Protein AF-A0A9J7ZWH7-F1 (afdb_monomer)

Organism: NCBI:txid630221

Foldseek 3Di:
DDDDDDDDDDDDDDDDDDDDDDDDDDDDDDDDDDDDDDDDDDDDDDDDDDDDDDDDDDDDDDDDDDDDDDDDDDDDDDDDDDDDDDDDDDDDDDDDDDDDDDDDDDDDDDDPVVVVVVVVVVVVVVVVVVVVVVVVVVVVVVVVVVVCVVVVVDPPDCVVVVVVVVVVVVVVVVVVVVVVVVVVVVVVVVVVVVVVVVVVVVVVVVVVVVVVVVVVVVVVVVVVVVVVVVVVVVVVVVVVVVVVVVVVVVVVVVVVVVVVVVVVVVVVVCVVVVDDDPPDDPPDDCPVVVVVVVVVVVVVVVVVVVVVVVVVVVVVVVVVVVVVVVVVVVVVVVVVVVVVVVSVVVSVVVVVVVVVVVVVVVVVVVVVVVVVVVVVVVVVVVVVVVVVVVVVVVVVVVVVVVVVVVVLVVVVVVVVVVLVVVVVVCVVVPDDDDVVVSVVVVVVVVVVSVVVVVVVVVVVVVVVVVVVD

Sequence (469 aa):
MALSISLASSRMSGGYGGFGASGGARLGLGLGGGAGLGGGLGFGAGGGLGLGLGGGAGAGAVLALGGGGGGALVASPAFTMGRAIAAGGLGGSAAFAAGHASGAAVAPILSRAAEKHTLSGLNGRFSTYMAKVRALQQENAALEAKLSQLTGGTDVSQESSVTATVEYEAQLSEYRSTLETLTIDTVKLEIELDNVRGTAHELKAKLDFEQGVKFQLESDIAAMKKDIELASDLRIDLDAKYSSLKNELDFVNQTQEEELSSLQSKLGTTTMDTSVSMIEVDTGKSFDISAALNKIRMEYEKSVQQHREEAEAYYKLKMDEIQTANAKNTEAVSSTKSEITAARKEMQTLNLELQGLVAANMTLEQSLAEAQAQSSVGVAEYQAQIASLTSAIEVAKADLHKQILAYQELLDIKLALDVEISTYRKLLEGDDFNIIQWSDSRRNIQCQVLTGREEELGMEVDMDQLSVS

Solvent-accessible surface area (backbone atoms only — not comparable to full-atom values): 28790 Å² total; per-residue (Å²): 141,79,90,80,90,88,86,87,88,85,90,81,89,87,80,89,85,83,88,80,82,80,88,79,91,75,91,78,89,79,90,81,88,82,90,83,84,82,88,77,93,75,89,76,91,81,89,81,91,80,94,80,92,79,88,84,89,83,82,80,89,82,89,81,83,86,77,90,81,81,92,76,84,82,86,80,92,85,88,88,82,89,91,84,84,91,81,83,83,88,86,84,89,80,82,89,82,82,91,84,90,82,80,93,81,84,88,82,90,73,55,75,67,58,51,50,51,51,50,49,53,50,50,50,52,49,51,54,48,53,51,49,52,50,50,51,51,50,49,48,52,51,48,51,50,49,48,37,63,76,48,72,71,53,78,92,54,67,64,67,58,52,53,52,51,52,52,51,50,49,52,52,52,49,52,50,50,52,49,52,53,50,53,54,50,52,53,51,52,50,54,52,49,51,50,52,50,49,54,51,50,53,52,49,54,50,48,56,49,52,49,53,52,48,53,51,51,53,50,52,51,52,51,52,52,52,52,50,52,55,52,49,52,51,48,52,55,49,51,52,51,49,51,51,54,49,51,50,50,52,48,52,52,51,50,51,52,51,50,50,52,51,50,50,48,50,49,54,42,50,73,54,59,75,60,80,77,81,79,77,80,80,88,82,68,94,66,58,60,68,61,52,53,50,50,52,49,50,53,48,54,50,50,53,49,50,52,50,52,52,50,53,50,50,52,50,53,51,49,53,51,51,50,53,50,48,50,52,50,52,50,53,53,50,52,53,50,49,52,54,54,49,53,53,49,53,52,51,52,53,52,51,50,51,54,49,52,52,52,51,48,53,52,48,55,49,51,50,51,51,51,50,53,53,48,52,50,51,52,51,52,53,50,52,51,50,54,52,50,53,51,51,50,52,52,51,50,54,52,49,53,52,50,51,54,52,52,49,54,50,48,53,52,49,54,53,49,52,52,51,52,52,50,54,50,42,66,72,71,70,59,83,86,57,68,66,64,52,54,50,54,52,49,52,54,52,49,54,57,52,56,54,51,56,59,54,54,53,53,53,54,55,56,56,60,67,72,77,113

Structure (mmCIF, N/CA/C/O backbone):
data_AF-A0A9J7ZWH7-F1
#
_entry.id   AF-A0A9J7ZWH7-F1
#
loop_
_atom_site.group_PDB
_atom_site.id
_atom_site.type_symbol
_atom_site.label_atom_id
_atom_site.label_alt_id
_atom_site.label_comp_id
_atom_site.label_asym_id
_atom_site.label_entity_id
_atom_site.label_seq_id
_atom_site.pdbx_PDB_ins_code
_atom_site.Cartn_x
_atom_site.Cartn_y
_atom_site.Cartn_z
_atom_site.occupancy
_atom_site.B_iso_or_equiv
_atom_site.auth_seq_id
_atom_site.auth_comp_id
_atom_site.auth_asym_id
_atom_site.auth_atom_id
_atom_site.pdbx_PDB_model_num
ATOM 1 N N . MET A 1 1 ? 58.217 -17.418 11.630 1.00 36.59 1 MET A N 1
ATOM 2 C CA . MET A 1 1 ? 59.047 -18.591 11.270 1.00 36.59 1 MET A CA 1
ATOM 3 C C . MET A 1 1 ? 58.535 -19.770 12.085 1.00 36.59 1 MET A C 1
ATOM 5 O O . MET A 1 1 ? 58.506 -19.631 13.293 1.00 36.59 1 MET A O 1
ATOM 9 N N . ALA A 1 2 ? 58.081 -20.906 11.576 1.00 35.88 2 ALA A N 1
ATOM 10 C CA . ALA A 1 2 ? 57.869 -21.416 10.230 1.00 35.88 2 ALA A CA 1
ATOM 11 C C . ALA A 1 2 ? 57.012 -22.702 10.376 1.00 35.88 2 ALA A C 1
ATOM 13 O O . ALA A 1 2 ? 57.295 -23.466 11.289 1.00 35.88 2 ALA A O 1
ATOM 14 N N . LEU A 1 3 ? 56.029 -22.888 9.472 1.00 38.00 3 LEU A N 1
ATOM 15 C CA . LEU A 1 3 ? 55.685 -24.126 8.719 1.00 38.00 3 LEU A CA 1
ATOM 16 C C . LEU A 1 3 ? 55.329 -25.407 9.529 1.00 38.00 3 LEU A C 1
ATOM 18 O O . LEU A 1 3 ? 56.045 -25.793 10.436 1.00 38.00 3 LEU A O 1
ATOM 22 N N . SER A 1 4 ? 54.287 -26.207 9.250 1.00 38.25 4 SER A N 1
ATOM 23 C CA . SER A 1 4 ? 53.749 -26.716 7.965 1.00 38.25 4 SER A CA 1
ATOM 24 C C . SER A 1 4 ? 52.388 -27.412 8.244 1.00 38.25 4 SER A C 1
ATOM 26 O O . SER A 1 4 ? 52.272 -28.100 9.251 1.00 38.25 4 SER A O 1
ATOM 28 N N . ILE A 1 5 ? 51.279 -27.118 7.553 1.00 45.84 5 ILE A N 1
ATOM 29 C CA . ILE A 1 5 ? 50.667 -27.823 6.395 1.00 45.84 5 ILE A CA 1
ATOM 30 C C . ILE A 1 5 ? 50.751 -29.365 6.410 1.00 45.84 5 ILE A C 1
ATOM 32 O O . ILE A 1 5 ? 51.828 -29.933 6.245 1.00 45.84 5 ILE A O 1
ATOM 36 N N . SER A 1 6 ? 49.585 -30.031 6.426 1.00 37.12 6 SER A N 1
ATOM 37 C CA . SER A 1 6 ? 49.388 -31.293 5.699 1.00 37.12 6 SER A CA 1
ATOM 38 C C . SER A 1 6 ? 47.940 -31.464 5.228 1.00 37.12 6 SER A C 1
ATOM 40 O O . SER A 1 6 ? 46.988 -31.286 5.984 1.00 37.12 6 SER A O 1
ATOM 42 N N . LEU A 1 7 ? 47.827 -31.772 3.938 1.00 39.88 7 LEU A N 1
ATOM 43 C CA . LEU A 1 7 ? 46.634 -31.969 3.124 1.00 39.88 7 LEU A CA 1
ATOM 44 C C . LEU A 1 7 ? 46.358 -33.480 3.049 1.00 39.88 7 LEU A C 1
ATOM 46 O O . LEU A 1 7 ? 47.295 -34.246 2.830 1.00 39.88 7 LEU A O 1
ATOM 50 N N . ALA A 1 8 ? 45.103 -33.918 3.134 1.00 37.44 8 ALA A N 1
ATOM 51 C CA . ALA A 1 8 ? 44.732 -35.274 2.730 1.00 37.44 8 ALA A CA 1
ATOM 52 C C . ALA A 1 8 ? 43.387 -35.261 2.000 1.00 37.44 8 ALA A C 1
ATOM 54 O O . ALA A 1 8 ? 42.336 -34.992 2.574 1.00 37.44 8 ALA A O 1
ATOM 55 N N . SER A 1 9 ? 43.460 -35.556 0.706 1.00 34.81 9 SER A N 1
ATOM 56 C CA . SER A 1 9 ? 42.344 -35.900 -0.166 1.00 34.81 9 SER A CA 1
ATOM 57 C C . SER A 1 9 ? 42.478 -37.380 -0.512 1.00 34.81 9 SER A C 1
ATOM 59 O O . SER A 1 9 ? 43.595 -37.801 -0.822 1.00 34.81 9 SER A O 1
ATOM 61 N N . SER A 1 10 ? 41.373 -38.138 -0.526 1.00 37.72 10 SER A N 1
ATOM 62 C CA . SER A 1 10 ? 40.969 -39.013 -1.650 1.00 37.72 10 SER A CA 1
ATOM 63 C C . SER A 1 10 ? 40.111 -40.225 -1.256 1.00 37.72 10 SER A C 1
ATOM 65 O O . SER A 1 10 ? 40.496 -40.999 -0.385 1.00 37.72 10 SER A O 1
ATOM 67 N N . ARG A 1 11 ? 39.105 -40.456 -2.125 1.00 33.72 11 ARG A N 1
ATOM 68 C CA . ARG A 1 11 ? 38.502 -41.738 -2.576 1.00 33.72 11 ARG A CA 1
ATOM 69 C C . ARG A 1 11 ? 37.484 -42.418 -1.655 1.00 33.72 11 ARG A C 1
ATOM 71 O O . ARG A 1 11 ? 37.659 -42.441 -0.453 1.00 33.72 11 ARG A O 1
ATOM 78 N N . MET A 1 12 ? 36.463 -43.129 -2.138 1.00 31.31 12 MET A N 1
ATOM 79 C CA . MET A 1 12 ? 35.705 -43.278 -3.401 1.00 31.31 12 MET A CA 1
ATOM 80 C C . MET A 1 12 ? 34.674 -44.397 -3.099 1.00 31.31 12 MET A C 1
ATOM 82 O O . MET A 1 12 ? 34.982 -45.289 -2.315 1.00 31.31 12 MET A O 1
ATOM 86 N N . SER A 1 13 ? 33.570 -44.432 -3.856 1.00 31.08 13 SER A N 1
ATOM 87 C CA . SER A 1 13 ? 32.860 -45.651 -4.310 1.00 31.08 13 SER A CA 1
ATOM 88 C C . SER A 1 13 ? 31.774 -46.325 -3.443 1.00 31.08 13 SER A C 1
ATOM 90 O O . SER A 1 13 ? 32.036 -46.835 -2.360 1.00 31.08 13 SER A O 1
ATOM 92 N N . GLY A 1 14 ? 30.615 -46.519 -4.098 1.00 31.78 14 GLY A N 1
ATOM 93 C CA . GLY A 1 14 ? 29.630 -47.597 -3.888 1.00 31.78 14 GLY A CA 1
ATOM 94 C C . GLY A 1 14 ? 28.338 -47.128 -3.207 1.00 31.78 14 GLY A C 1
ATOM 95 O O . GLY A 1 14 ? 28.406 -46.499 -2.167 1.00 31.78 14 GLY A O 1
ATOM 96 N N . GLY A 1 15 ? 27.120 -47.380 -3.688 1.00 29.62 15 GLY A N 1
ATOM 97 C CA . GLY A 1 15 ? 26.622 -48.145 -4.827 1.00 29.62 15 GLY A CA 1
ATOM 98 C C . GLY A 1 15 ? 25.078 -48.168 -4.794 1.00 29.62 15 GLY A C 1
ATOM 99 O O . GLY A 1 15 ? 24.485 -47.934 -3.750 1.00 29.62 15 GLY A O 1
ATOM 100 N N . TYR A 1 16 ? 24.480 -48.416 -5.964 1.00 31.97 16 TYR A N 1
ATOM 101 C CA . TYR A 1 16 ? 23.178 -49.048 -6.256 1.00 31.97 16 TYR A CA 1
ATOM 102 C C . TYR A 1 16 ? 21.977 -48.932 -5.289 1.00 31.97 16 TYR A C 1
ATOM 104 O O . TYR A 1 16 ? 22.002 -49.425 -4.168 1.00 31.97 16 TYR A O 1
ATOM 112 N N . GLY A 1 17 ? 20.835 -48.507 -5.846 1.00 33.69 17 GLY A N 1
ATOM 113 C CA . GLY A 1 17 ? 19.498 -48.799 -5.314 1.00 33.69 17 GLY A CA 1
ATOM 114 C C . GLY A 1 17 ? 18.390 -48.152 -6.147 1.00 33.69 17 GLY A C 1
ATOM 115 O O . GLY A 1 17 ? 18.131 -46.965 -6.000 1.00 33.69 17 GLY A O 1
ATOM 116 N N . GLY A 1 18 ? 17.783 -48.919 -7.058 1.00 32.62 18 GLY A N 1
ATOM 117 C CA . GLY A 1 18 ? 16.629 -48.511 -7.866 1.00 32.62 18 GLY A CA 1
ATOM 118 C C . GLY A 1 18 ? 15.270 -48.835 -7.228 1.00 32.62 18 GLY A C 1
ATOM 119 O O . GLY A 1 18 ? 15.214 -49.321 -6.103 1.00 32.62 18 GLY A O 1
ATOM 120 N N . PHE A 1 19 ? 14.217 -48.651 -8.043 1.00 29.77 19 PHE A N 1
ATOM 121 C CA . PHE A 1 19 ? 12.766 -48.804 -7.794 1.00 29.77 19 PHE A CA 1
ATOM 122 C C . PHE A 1 19 ? 12.125 -47.662 -6.982 1.00 29.77 19 PHE A C 1
ATOM 124 O O . PHE A 1 19 ? 12.644 -47.259 -5.957 1.00 29.77 19 PHE A O 1
ATOM 131 N N . GLY A 1 20 ? 10.985 -47.076 -7.352 1.00 28.88 20 GLY A N 1
ATOM 132 C CA . GLY A 1 20 ? 9.971 -47.441 -8.341 1.00 28.88 20 GLY A CA 1
ATOM 133 C C . GLY A 1 20 ? 8.570 -47.257 -7.733 1.00 28.88 20 GLY A C 1
ATOM 134 O O . GLY A 1 20 ? 8.386 -47.529 -6.555 1.00 28.88 20 GLY A O 1
ATOM 135 N N . ALA A 1 21 ? 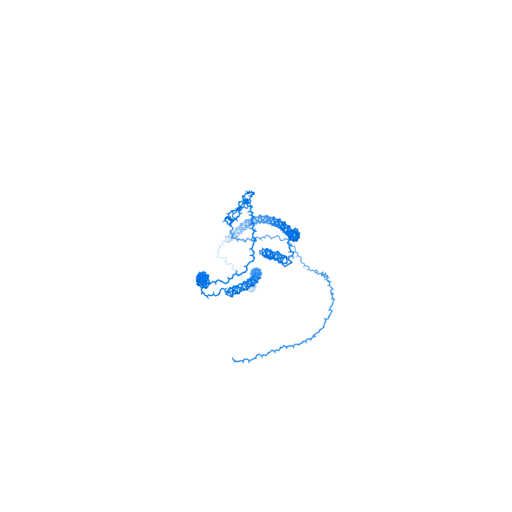7.606 -46.876 -8.579 1.00 32.75 21 ALA A N 1
ATOM 136 C CA . ALA A 1 21 ? 6.149 -46.988 -8.393 1.00 32.75 21 ALA A CA 1
ATOM 137 C C . ALA A 1 21 ? 5.454 -45.971 -7.449 1.00 32.75 21 ALA A C 1
ATOM 139 O O . ALA A 1 21 ? 5.730 -45.869 -6.263 1.00 32.75 21 ALA A O 1
ATOM 140 N N . SER A 1 22 ? 4.570 -45.147 -8.031 1.00 33.91 22 SER A N 1
ATOM 141 C CA . SER A 1 22 ? 3.092 -45.239 -7.926 1.00 33.91 22 SER A CA 1
ATOM 142 C C . SER A 1 22 ? 2.544 -44.546 -6.670 1.00 33.91 22 SER A C 1
ATOM 144 O O . SER A 1 22 ? 2.903 -44.895 -5.558 1.00 33.91 22 SER A O 1
ATOM 146 N N . GLY A 1 23 ? 1.716 -43.508 -6.772 1.00 33.75 23 GLY A N 1
ATOM 147 C CA . GLY A 1 23 ? 0.363 -43.598 -7.318 1.00 33.75 23 GLY A CA 1
ATOM 148 C C . GLY A 1 23 ? -0.593 -44.006 -6.193 1.00 33.75 23 GLY A C 1
ATOM 149 O O . GLY A 1 23 ? -0.634 -45.172 -5.819 1.00 33.75 23 GLY A O 1
ATOM 150 N N . GLY A 1 24 ? -1.346 -43.054 -5.634 1.00 34.50 24 GLY A N 1
ATOM 151 C CA . GLY A 1 24 ? -2.275 -43.356 -4.545 1.00 34.50 24 GLY A CA 1
ATOM 152 C C . GLY A 1 24 ? -3.014 -42.142 -4.001 1.00 34.50 24 GLY A C 1
ATOM 153 O O . GLY A 1 24 ? -2.743 -41.695 -2.893 1.00 34.50 24 GLY A O 1
ATOM 154 N N . ALA A 1 25 ? -3.980 -41.640 -4.771 1.00 38.16 25 ALA A N 1
ATOM 155 C CA . ALA A 1 25 ? -5.055 -40.815 -4.241 1.00 38.16 25 ALA A CA 1
ATOM 156 C C . ALA A 1 25 ? -5.809 -41.591 -3.149 1.00 38.16 25 ALA A C 1
ATOM 158 O O . ALA A 1 25 ? -6.223 -42.732 -3.366 1.00 38.16 25 ALA A O 1
ATOM 159 N N . ARG A 1 26 ? -6.019 -40.968 -1.987 1.00 35.38 26 ARG A N 1
ATOM 160 C CA . ARG A 1 26 ? -6.991 -41.431 -0.994 1.00 35.38 26 ARG A CA 1
ATOM 161 C C . ARG A 1 26 ? -7.845 -40.259 -0.534 1.00 35.38 26 ARG A C 1
ATOM 163 O O . ARG A 1 26 ? -7.434 -39.445 0.282 1.00 35.38 26 ARG A O 1
ATOM 170 N N . LEU A 1 27 ? -9.048 -40.220 -1.102 1.00 38.09 27 LEU A N 1
ATOM 171 C CA . LEU A 1 27 ? -10.233 -39.592 -0.535 1.00 38.09 27 LEU A CA 1
ATOM 172 C C . LEU A 1 27 ? -10.528 -40.248 0.819 1.00 38.09 27 LEU A C 1
ATOM 174 O O . LEU A 1 27 ? -10.838 -41.437 0.878 1.00 38.09 27 LEU A O 1
ATOM 178 N N . GLY A 1 28 ? -10.422 -39.470 1.891 1.00 33.62 28 GLY A N 1
ATOM 179 C CA . GLY A 1 28 ? -10.862 -39.841 3.231 1.00 33.62 28 GLY A CA 1
ATOM 180 C C . GLY A 1 28 ? -12.049 -38.982 3.646 1.00 33.62 28 GLY A C 1
ATOM 181 O O . GLY A 1 28 ? -11.868 -37.898 4.188 1.00 33.62 28 GLY A O 1
ATOM 182 N N . LEU A 1 29 ? -13.258 -39.478 3.378 1.00 36.31 29 LEU A N 1
ATOM 183 C CA . LEU A 1 29 ? -14.503 -39.037 4.007 1.00 36.31 29 LEU A CA 1
ATOM 184 C C . LEU A 1 29 ? -14.475 -39.474 5.479 1.00 36.31 29 LEU A C 1
ATOM 186 O O . LEU A 1 29 ? -14.680 -40.647 5.787 1.00 36.31 29 LEU A O 1
ATOM 190 N N . GLY A 1 30 ? -14.191 -38.534 6.379 1.00 33.22 30 GLY A N 1
ATOM 191 C CA . GLY A 1 30 ? -14.305 -38.710 7.825 1.00 33.22 30 GLY A CA 1
ATOM 192 C C . GLY A 1 30 ? -15.583 -38.060 8.341 1.00 33.22 30 GLY A C 1
ATOM 193 O O . GLY A 1 30 ? -15.599 -36.869 8.633 1.00 33.22 30 GLY A O 1
ATOM 194 N N . LEU A 1 31 ? -16.652 -38.851 8.429 1.00 35.22 31 LEU A N 1
ATOM 195 C CA . LEU A 1 31 ? -17.900 -38.513 9.108 1.00 35.22 31 LEU A CA 1
ATOM 196 C C . LEU A 1 31 ? -17.691 -38.709 10.621 1.00 35.22 31 LEU A C 1
ATOM 198 O O . LEU A 1 31 ? -17.537 -39.840 11.078 1.00 35.22 31 LEU A O 1
ATOM 202 N N . GLY A 1 32 ? -17.678 -37.626 11.395 1.00 33.00 32 GLY A N 1
ATOM 203 C CA . GLY A 1 32 ? -17.615 -37.659 12.858 1.00 33.00 32 GLY A CA 1
ATOM 204 C C . GLY A 1 32 ? -18.455 -36.527 13.433 1.00 33.00 32 GLY A C 1
ATOM 205 O O . GLY A 1 32 ? -18.031 -35.377 13.428 1.00 33.00 32 GLY A O 1
ATOM 206 N N . GLY A 1 33 ? -19.679 -36.852 13.851 1.00 33.72 33 GLY A N 1
ATOM 207 C CA . GLY A 1 33 ? -20.623 -35.914 14.454 1.00 33.72 33 GLY A CA 1
ATOM 208 C C . GLY A 1 33 ? -20.398 -35.727 15.955 1.00 33.72 33 GLY A C 1
ATOM 209 O O . GLY A 1 33 ? -19.969 -36.650 16.643 1.00 33.72 33 GLY A O 1
ATOM 210 N N . GLY A 1 34 ? -20.748 -34.541 16.457 1.00 30.72 34 GLY A N 1
ATOM 211 C CA . GLY A 1 34 ? -20.759 -34.245 17.890 1.00 30.72 34 GLY A CA 1
ATOM 212 C C . GLY A 1 34 ? -21.051 -32.781 18.232 1.00 30.72 34 GLY A C 1
ATOM 213 O O . GLY A 1 34 ? -20.126 -32.033 18.489 1.00 30.72 34 GLY A O 1
ATOM 214 N N . ALA A 1 35 ? -22.343 -32.432 18.222 1.00 32.62 35 ALA A N 1
ATOM 215 C CA . ALA A 1 35 ? -23.077 -31.525 19.125 1.00 32.62 35 ALA A CA 1
ATOM 216 C C . ALA A 1 35 ? -22.528 -30.134 19.550 1.00 32.62 35 ALA A C 1
ATOM 218 O O . ALA A 1 35 ? -21.485 -30.013 20.178 1.00 32.62 35 ALA A O 1
ATOM 219 N N . GLY A 1 36 ? -23.388 -29.115 19.385 1.00 30.70 36 GLY A N 1
ATOM 220 C CA . GLY A 1 36 ? -23.335 -27.805 20.064 1.00 30.70 36 GLY A CA 1
ATOM 221 C C . GLY A 1 36 ? -23.722 -26.664 19.111 1.00 30.70 36 GLY A C 1
ATOM 222 O O . GLY A 1 36 ? -22.890 -26.222 18.339 1.00 30.70 36 GLY A O 1
ATOM 223 N N . LEU A 1 37 ? -25.005 -26.366 18.876 1.00 30.97 37 LEU A N 1
ATOM 224 C CA . LEU A 1 37 ? -25.909 -25.510 19.669 1.00 30.97 37 LEU A CA 1
ATOM 225 C C . LEU A 1 37 ? -25.560 -24.005 19.591 1.00 30.97 37 LEU A C 1
ATOM 227 O O . LEU A 1 37 ? -24.546 -23.574 20.118 1.00 30.97 37 LEU A O 1
ATOM 231 N N . GLY A 1 38 ? -26.474 -23.229 18.984 1.00 31.53 38 GLY A N 1
ATOM 232 C CA . GLY A 1 38 ? -26.489 -21.755 18.931 1.00 31.53 38 GLY A CA 1
ATOM 233 C C . GLY A 1 38 ? -25.780 -21.200 17.689 1.00 31.53 38 GLY A C 1
ATOM 234 O O . GLY A 1 38 ? -24.599 -21.422 17.508 1.00 31.53 38 GLY A O 1
ATOM 235 N N . GLY A 1 39 ? -26.415 -20.534 16.723 1.00 32.31 39 GLY A N 1
ATOM 236 C CA . GLY A 1 39 ? -27.503 -19.571 16.840 1.00 32.31 39 GLY A CA 1
ATOM 237 C C . GLY A 1 39 ? -26.902 -18.172 16.959 1.00 32.31 39 GLY A C 1
ATOM 238 O O . GLY A 1 39 ? -26.409 -17.823 18.022 1.00 32.31 39 GLY A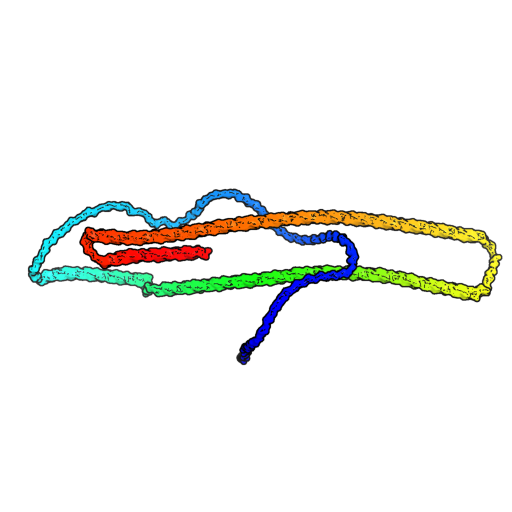 O 1
ATOM 239 N N . GLY A 1 40 ? -26.960 -17.374 15.889 1.00 31.09 40 GLY A N 1
ATOM 240 C CA . GLY A 1 40 ? -26.696 -15.937 15.987 1.00 31.09 40 GLY A CA 1
ATOM 241 C C . GLY A 1 40 ? -25.912 -15.343 14.828 1.00 31.09 40 GLY A C 1
ATOM 242 O O . GLY A 1 40 ? -24.689 -15.306 14.841 1.00 31.09 40 GLY A O 1
ATOM 243 N N . LEU A 1 41 ? -26.653 -14.807 13.861 1.00 38.66 41 LEU A N 1
ATOM 244 C CA . LEU A 1 41 ? -26.204 -13.727 12.990 1.00 38.66 41 LEU A CA 1
ATOM 245 C C . LEU A 1 41 ? -25.717 -12.553 13.853 1.00 38.66 41 LEU A C 1
ATOM 247 O O . LEU A 1 41 ? -26.499 -11.980 14.610 1.00 38.66 41 LEU A O 1
ATOM 251 N N . GLY A 1 42 ? -24.442 -12.196 13.711 1.00 28.62 42 GLY A N 1
ATOM 252 C CA . GLY A 1 42 ? -23.830 -11.031 14.339 1.00 28.62 42 GLY A CA 1
ATOM 253 C C . GLY A 1 42 ? -23.358 -10.043 13.282 1.00 28.62 42 GLY A C 1
ATOM 254 O O . GLY A 1 42 ? -22.282 -10.189 12.717 1.00 28.62 42 GLY A O 1
ATOM 255 N N . PHE A 1 43 ? -24.193 -9.041 13.019 1.00 35.88 43 PHE A N 1
ATOM 256 C CA . PHE A 1 43 ? -23.792 -7.759 12.449 1.00 35.88 43 PHE A CA 1
ATOM 257 C C . PHE A 1 43 ? -22.800 -7.073 13.408 1.00 35.88 43 PHE A C 1
ATOM 259 O O . PHE A 1 43 ? -23.106 -6.931 14.590 1.00 35.88 43 PHE A O 1
ATOM 266 N N . GLY A 1 44 ? -21.677 -6.583 12.888 1.00 28.09 44 GLY A N 1
ATOM 267 C CA . GLY A 1 44 ? -20.769 -5.640 13.551 1.00 28.09 44 GLY A CA 1
ATOM 268 C C . GLY A 1 44 ? -19.844 -5.056 12.478 1.00 28.09 44 GLY A C 1
ATOM 269 O O . GLY A 1 44 ? -19.060 -5.810 11.924 1.00 28.09 44 GLY A O 1
ATOM 270 N N . ALA A 1 45 ? -19.998 -3.844 11.935 1.00 35.34 45 ALA A N 1
ATOM 271 C CA . ALA A 1 45 ? -20.104 -2.524 12.563 1.00 35.34 45 ALA A CA 1
ATOM 272 C C . ALA A 1 45 ? -18.894 -2.184 13.448 1.00 35.34 45 ALA A C 1
ATOM 274 O O . ALA A 1 45 ? -18.810 -2.651 14.578 1.00 35.34 45 ALA A O 1
ATOM 275 N N . GLY A 1 46 ? -18.009 -1.331 12.921 1.00 29.75 46 GLY A N 1
ATOM 276 C CA . GLY A 1 46 ? -16.832 -0.759 13.588 1.00 29.75 46 GLY A CA 1
ATOM 277 C C . GLY A 1 46 ? -15.631 -0.834 12.639 1.00 29.75 46 GLY A C 1
ATOM 278 O O . GLY A 1 46 ? -15.103 -1.911 12.426 1.00 29.75 46 GLY A O 1
ATOM 279 N N . GLY A 1 47 ? -15.201 0.209 11.928 1.00 33.19 47 GLY A N 1
ATOM 280 C CA . GLY A 1 47 ? -15.191 1.623 12.295 1.00 33.19 47 GLY A CA 1
ATOM 281 C C . GLY A 1 47 ? -13.882 1.925 13.022 1.00 33.19 47 GLY A C 1
ATOM 282 O O . GLY A 1 47 ? -13.816 1.783 14.236 1.00 33.19 47 GLY A O 1
ATOM 283 N N . GLY A 1 48 ? -12.846 2.307 12.271 1.00 30.52 48 GLY A N 1
ATOM 284 C CA . GLY A 1 48 ? -11.529 2.660 12.799 1.00 30.52 48 GLY A CA 1
ATOM 285 C C . GLY A 1 48 ? -10.799 3.612 11.857 1.00 30.52 48 GLY A C 1
ATOM 286 O O . GLY A 1 48 ? -10.226 3.189 10.859 1.00 30.52 48 GLY A O 1
ATOM 287 N N . LEU A 1 49 ? -10.884 4.903 12.182 1.00 31.19 49 LEU A N 1
ATOM 288 C CA . LEU A 1 49 ? -10.217 6.038 11.547 1.00 31.19 49 LEU A CA 1
ATOM 289 C C . LEU A 1 49 ? -8.686 5.939 11.631 1.00 31.19 49 LEU A C 1
ATOM 291 O O . LEU A 1 49 ? -8.135 5.722 12.708 1.00 31.19 49 LEU A O 1
ATOM 295 N N . GLY A 1 50 ? -8.015 6.233 10.515 1.00 30.97 50 GLY A N 1
ATOM 296 C CA . GLY A 1 50 ? -6.584 6.529 10.451 1.00 30.97 50 GLY A CA 1
ATOM 297 C C . GLY A 1 50 ? -6.345 7.854 9.728 1.00 30.97 50 GLY A C 1
ATOM 298 O O . GLY A 1 50 ? -6.465 7.934 8.509 1.00 30.97 50 GLY A O 1
ATOM 299 N N . LEU A 1 51 ? -6.031 8.896 10.501 1.00 32.12 51 LEU A N 1
ATOM 300 C CA . LEU A 1 51 ? -5.578 10.213 10.052 1.00 32.12 51 LEU A CA 1
ATOM 301 C C . LEU A 1 51 ? -4.140 10.123 9.518 1.00 32.12 51 LEU A C 1
ATOM 303 O O . LEU A 1 51 ? -3.223 9.803 10.269 1.00 32.12 51 LEU A O 1
ATOM 307 N N . GLY A 1 52 ? -3.944 10.470 8.245 1.00 31.17 52 GLY A N 1
ATOM 308 C CA . GLY A 1 52 ? -2.631 10.625 7.618 1.00 31.17 52 GLY A CA 1
ATOM 309 C C . GLY A 1 52 ? -2.619 11.844 6.702 1.00 31.17 52 GLY A C 1
ATOM 310 O O . GLY A 1 52 ? -3.199 11.828 5.621 1.00 31.17 52 GLY A O 1
ATOM 311 N N . LEU A 1 53 ? -1.986 12.914 7.175 1.00 32.94 53 LEU A N 1
ATOM 312 C CA . LEU A 1 53 ? -1.833 14.204 6.509 1.00 32.94 53 LEU A CA 1
ATOM 313 C C . LEU A 1 53 ? -0.575 14.156 5.625 1.00 32.94 53 LEU A C 1
ATOM 315 O O . LEU A 1 53 ? 0.527 13.983 6.138 1.00 32.94 53 LEU A O 1
ATOM 319 N N . GLY A 1 54 ? -0.728 14.312 4.310 1.00 31.55 54 GLY A N 1
ATOM 320 C CA . GLY A 1 54 ? 0.385 14.379 3.358 1.00 31.55 54 GLY A CA 1
ATOM 321 C C . GLY A 1 54 ? -0.057 15.053 2.065 1.00 31.55 54 GLY A C 1
ATOM 322 O O . GLY A 1 54 ? -0.705 14.435 1.229 1.00 31.55 54 GLY A O 1
ATOM 323 N N . GLY A 1 55 ? 0.230 16.351 1.947 1.00 34.12 55 GLY A N 1
ATOM 324 C CA . GLY A 1 55 ? -0.191 17.195 0.833 1.00 34.12 55 GLY A CA 1
ATOM 325 C C . GLY A 1 55 ? 0.605 16.945 -0.447 1.00 34.12 55 GLY A C 1
ATOM 326 O O . GLY A 1 55 ? 1.833 16.909 -0.432 1.00 34.12 55 GLY A O 1
ATOM 327 N N . GLY A 1 56 ? -0.119 16.838 -1.559 1.00 29.19 56 GLY A N 1
ATOM 328 C CA . GLY A 1 56 ? 0.405 17.008 -2.908 1.00 29.19 56 GLY A CA 1
ATOM 329 C C . GLY A 1 56 ? 0.174 18.438 -3.399 1.00 29.19 56 GLY A C 1
ATOM 330 O O . GLY A 1 56 ? -0.883 19.022 -3.167 1.00 29.19 56 GLY A O 1
ATOM 331 N N . ALA A 1 57 ? 1.159 18.987 -4.107 1.00 33.44 57 ALA A N 1
ATOM 332 C CA . ALA A 1 57 ? 0.999 20.145 -4.975 1.00 33.44 57 ALA A CA 1
ATOM 333 C C . ALA A 1 57 ? 1.425 19.722 -6.386 1.00 33.44 57 ALA A C 1
ATOM 335 O O . ALA A 1 57 ? 2.600 19.479 -6.643 1.00 33.44 57 ALA A O 1
ATOM 336 N N . GLY A 1 58 ? 0.451 19.599 -7.283 1.00 29.42 58 GLY A N 1
ATOM 337 C CA . GLY A 1 58 ? 0.653 19.274 -8.691 1.00 29.42 58 GLY A CA 1
ATOM 338 C C . GLY A 1 58 ? -0.537 19.789 -9.482 1.00 29.42 58 GLY A C 1
ATOM 339 O O . GLY A 1 58 ? -1.525 19.086 -9.665 1.00 29.42 58 GLY A O 1
ATOM 340 N N . ALA A 1 59 ? -0.474 21.062 -9.865 1.00 31.05 59 ALA A N 1
ATOM 341 C CA . ALA A 1 59 ? -1.490 21.716 -10.669 1.00 31.05 59 ALA A CA 1
ATOM 342 C C . ALA A 1 59 ? -1.266 21.421 -12.159 1.00 31.05 59 ALA A C 1
ATOM 344 O O . ALA A 1 59 ? -0.195 21.688 -12.693 1.00 31.05 59 ALA A O 1
ATOM 345 N N . GLY A 1 60 ? -2.321 20.925 -12.805 1.00 31.28 60 GLY A N 1
ATOM 346 C CA . GLY A 1 60 ? -2.943 21.614 -13.936 1.00 31.28 60 GLY A CA 1
ATOM 347 C C . GLY A 1 60 ? -2.167 21.681 -15.248 1.00 31.28 60 GLY A C 1
ATOM 348 O O . GLY A 1 60 ? -1.375 22.587 -15.481 1.00 31.28 60 GLY A O 1
ATOM 349 N N . ALA A 1 61 ? -2.543 20.779 -16.150 1.00 28.59 61 ALA A N 1
ATOM 350 C CA . ALA A 1 61 ? -2.322 20.850 -17.585 1.00 28.59 61 ALA A CA 1
ATOM 351 C C . ALA A 1 61 ? -2.860 22.145 -18.227 1.00 28.59 61 ALA A C 1
ATOM 353 O O . ALA A 1 61 ? -3.945 22.607 -17.875 1.00 28.59 61 ALA A O 1
ATOM 354 N N . VAL A 1 62 ? -2.184 22.619 -19.280 1.00 26.53 62 VAL A N 1
ATOM 355 C CA . VAL A 1 62 ? -2.845 23.238 -20.440 1.00 26.53 62 VAL A CA 1
ATOM 356 C C . VAL A 1 62 ? -2.221 22.675 -21.714 1.00 26.53 62 VAL A C 1
ATOM 358 O O . VAL A 1 62 ? -1.052 22.894 -22.019 1.00 26.53 62 VAL A O 1
ATOM 361 N N . LEU A 1 63 ? -3.056 21.934 -22.436 1.00 30.27 63 LEU A N 1
ATOM 362 C CA . LEU A 1 63 ? -2.890 21.515 -23.819 1.00 30.27 63 LEU A CA 1
ATOM 363 C C . LEU A 1 63 ? -3.069 22.736 -24.729 1.00 30.27 63 LEU A C 1
ATOM 365 O O . LEU A 1 63 ? -4.098 23.408 -24.653 1.00 30.27 63 LEU A O 1
ATOM 369 N N . ALA A 1 64 ? -2.107 22.987 -25.615 1.00 27.02 64 ALA A N 1
ATOM 370 C CA . ALA A 1 64 ? -2.283 23.888 -26.747 1.00 27.02 64 ALA A CA 1
ATOM 371 C C . ALA A 1 64 ? -2.020 23.140 -28.059 1.00 27.02 64 ALA A C 1
ATOM 373 O O . ALA A 1 64 ? -1.075 22.371 -28.204 1.00 27.02 64 ALA A O 1
ATOM 374 N N . LEU A 1 65 ? -2.965 23.369 -28.958 1.00 31.42 65 LEU A N 1
ATOM 375 C CA . LEU A 1 65 ? -3.302 22.696 -30.199 1.00 31.42 65 LEU A CA 1
ATOM 376 C C . LEU A 1 65 ? -2.517 23.267 -31.393 1.00 31.42 65 LEU A C 1
ATOM 378 O O . LEU A 1 65 ? -2.338 24.480 -31.482 1.00 31.42 65 LEU A O 1
ATOM 382 N N . GLY A 1 66 ? -2.219 22.408 -32.371 1.00 27.83 66 GLY A N 1
ATOM 383 C CA . GLY A 1 66 ? -1.839 22.784 -33.742 1.00 27.83 66 GLY A CA 1
ATOM 384 C C . GLY A 1 66 ? -0.331 22.728 -33.973 1.00 27.83 66 GLY A C 1
ATOM 385 O O . GLY A 1 66 ? 0.451 23.068 -33.103 1.00 27.83 66 GLY A O 1
ATOM 386 N N . GLY A 1 67 ? 0.191 22.294 -35.109 1.00 29.97 67 GLY A N 1
ATOM 387 C CA . GLY A 1 67 ? -0.343 22.018 -36.436 1.00 29.97 67 GLY A CA 1
ATOM 388 C C . GLY A 1 67 ? 0.899 21.916 -37.332 1.00 29.97 67 GLY A C 1
ATOM 389 O O . GLY A 1 67 ? 1.899 22.576 -37.062 1.00 29.97 67 GLY A O 1
ATOM 390 N N . GLY A 1 68 ? 0.885 21.012 -38.309 1.00 28.64 68 GLY A N 1
ATOM 391 C CA . GLY A 1 68 ? 2.093 20.571 -39.004 1.00 28.64 68 GLY A CA 1
ATOM 392 C C . GLY A 1 68 ? 2.814 21.612 -39.864 1.00 28.64 68 GLY A C 1
ATOM 393 O O . GLY A 1 68 ? 2.331 22.713 -40.111 1.00 28.64 68 GLY A O 1
ATOM 394 N N . GLY A 1 69 ? 3.950 21.173 -40.405 1.00 28.34 69 GLY A N 1
ATOM 395 C CA . GLY A 1 69 ? 4.570 21.782 -41.574 1.00 28.34 69 GLY A CA 1
ATOM 396 C C . GLY A 1 69 ? 6.077 21.955 -41.459 1.00 28.34 69 GLY A C 1
ATOM 397 O O . GLY A 1 69 ? 6.555 22.728 -40.642 1.00 28.34 69 GLY A O 1
ATOM 398 N N . GLY A 1 70 ? 6.791 21.314 -42.385 1.00 29.25 70 GLY A N 1
ATOM 399 C CA . GLY A 1 70 ? 7.977 21.909 -42.993 1.00 29.25 70 GLY A CA 1
ATOM 400 C C . GLY A 1 70 ? 9.296 21.648 -42.281 1.00 29.25 70 GLY A C 1
ATOM 401 O O . GLY A 1 70 ? 9.635 22.289 -41.294 1.00 29.25 70 GLY A O 1
ATOM 402 N N . GLY A 1 71 ? 10.094 20.767 -42.883 1.00 39.12 71 GLY A N 1
ATOM 403 C CA . GLY A 1 71 ? 11.531 20.766 -42.671 1.00 39.12 71 GLY A CA 1
ATOM 404 C C . GLY A 1 71 ? 12.143 22.108 -43.077 1.00 39.12 71 GLY A C 1
ATOM 405 O O . GLY A 1 71 ? 11.815 22.666 -44.122 1.00 39.12 71 GLY A O 1
ATOM 406 N N . ALA A 1 72 ? 13.051 22.599 -42.245 1.00 29.16 72 ALA A N 1
ATOM 407 C CA . ALA A 1 72 ? 14.039 23.608 -42.592 1.00 29.16 72 ALA A CA 1
ATOM 408 C C . ALA A 1 72 ? 15.160 23.514 -41.552 1.00 29.16 72 ALA A C 1
ATOM 410 O O . ALA A 1 72 ? 15.089 24.114 -40.481 1.00 29.16 72 ALA A O 1
ATOM 411 N N . LEU A 1 73 ? 16.175 22.700 -41.849 1.00 33.28 73 LEU A N 1
ATOM 412 C CA . LEU A 1 73 ? 17.412 22.708 -41.083 1.00 33.28 73 LEU A CA 1
ATOM 413 C C . LEU A 1 73 ? 18.201 23.961 -41.450 1.00 33.28 73 LEU A C 1
ATOM 415 O O . LEU A 1 73 ? 18.436 24.274 -42.617 1.00 33.28 73 LEU A O 1
ATOM 419 N N . VAL A 1 74 ? 18.550 24.681 -40.394 1.00 34.84 74 VAL A N 1
ATOM 420 C CA . VAL A 1 74 ? 19.328 25.908 -40.377 1.00 34.84 74 VAL A CA 1
ATOM 421 C C . VAL A 1 74 ? 20.703 25.659 -40.990 1.00 34.84 74 VAL A C 1
ATOM 423 O O . VAL A 1 74 ? 21.413 24.721 -40.636 1.00 34.84 74 VAL A O 1
ATOM 426 N N . ALA A 1 75 ? 21.056 26.541 -41.918 1.00 33.03 75 ALA A N 1
ATOM 427 C CA . ALA A 1 75 ? 22.347 26.616 -42.567 1.00 33.03 75 ALA A CA 1
ATOM 428 C C . ALA A 1 75 ? 23.465 27.006 -41.586 1.00 33.03 75 ALA A C 1
ATOM 430 O O . ALA A 1 75 ? 23.306 27.893 -40.745 1.00 33.03 75 ALA A O 1
ATOM 431 N N . SER A 1 76 ? 24.644 26.422 -41.780 1.00 32.91 76 SER A N 1
ATOM 432 C CA . SER A 1 76 ? 25.918 27.074 -41.481 1.00 32.91 76 SER A CA 1
ATOM 433 C C . SER A 1 76 ? 26.993 26.631 -42.480 1.00 32.91 76 SER A C 1
ATOM 435 O O . SER A 1 76 ? 26.868 25.565 -43.085 1.00 32.91 76 SER A O 1
ATOM 437 N N . PRO A 1 77 ? 27.984 27.496 -42.752 1.00 48.09 77 PRO A N 1
ATOM 438 C CA . PRO A 1 77 ? 28.547 27.669 -44.083 1.00 48.09 77 PRO A CA 1
ATOM 439 C C . PRO A 1 77 ? 29.984 27.154 -44.142 1.00 48.09 77 PRO A C 1
ATOM 441 O O . PRO A 1 77 ? 30.888 27.803 -43.626 1.00 48.09 77 PRO A O 1
ATOM 444 N N . ALA A 1 78 ? 30.220 26.010 -44.782 1.00 40.44 78 ALA A N 1
ATOM 445 C CA . ALA A 1 78 ? 31.583 25.535 -45.016 1.00 40.44 78 ALA A CA 1
ATOM 446 C C . ALA A 1 78 ? 31.642 24.443 -46.094 1.00 40.44 78 ALA A C 1
ATOM 448 O O . ALA A 1 78 ? 31.899 23.300 -45.759 1.00 40.44 78 ALA A O 1
ATOM 449 N N . PHE A 1 79 ? 31.396 24.777 -47.368 1.00 36.19 79 PHE A N 1
ATOM 450 C CA . PHE A 1 79 ? 32.114 24.198 -48.523 1.00 36.19 79 PHE A CA 1
ATOM 451 C C . PHE A 1 79 ? 31.587 24.796 -49.837 1.00 36.19 79 PHE A C 1
ATOM 453 O O . PHE A 1 79 ? 30.798 24.208 -50.570 1.00 36.19 79 PHE A O 1
ATOM 460 N N . THR A 1 80 ? 32.021 26.011 -50.153 1.00 35.81 80 THR A N 1
ATOM 461 C CA . THR A 1 80 ? 31.868 26.587 -51.494 1.00 35.81 80 THR A CA 1
ATOM 462 C C . THR A 1 80 ? 33.182 27.227 -51.890 1.00 35.81 80 THR A C 1
ATOM 464 O O . THR A 1 80 ? 33.367 28.429 -51.719 1.00 35.81 80 THR A O 1
ATOM 467 N N . MET A 1 81 ? 34.106 26.430 -52.424 1.00 35.25 81 MET A N 1
ATOM 468 C CA . MET A 1 81 ? 35.125 26.952 -53.327 1.00 35.25 81 MET A CA 1
ATOM 469 C C . MET A 1 81 ? 35.652 25.842 -54.235 1.00 35.25 81 MET A C 1
ATOM 471 O O . MET A 1 81 ? 36.213 24.857 -53.774 1.00 35.25 81 MET A O 1
ATOM 475 N N . GLY A 1 82 ? 35.502 26.055 -55.541 1.00 33.97 82 GLY A N 1
ATOM 476 C CA . GLY A 1 82 ? 36.284 25.360 -56.555 1.00 33.97 82 GLY A CA 1
ATOM 477 C C . GLY A 1 82 ? 35.551 24.238 -57.276 1.00 33.97 82 GLY A C 1
ATOM 478 O O . GLY A 1 82 ? 35.722 23.075 -56.937 1.00 33.97 82 GLY A O 1
ATOM 479 N N . ARG A 1 83 ? 34.828 24.586 -58.349 1.00 32.66 83 ARG A N 1
ATOM 480 C CA . ARG A 1 83 ? 35.125 24.124 -59.725 1.00 32.66 83 ARG A CA 1
ATOM 481 C C . ARG A 1 83 ? 33.973 24.438 -60.683 1.00 32.66 83 ARG A C 1
ATOM 483 O O . ARG A 1 83 ? 33.011 23.696 -60.800 1.00 32.66 83 ARG A O 1
ATOM 490 N N . ALA A 1 84 ? 34.153 25.522 -61.422 1.00 30.77 84 ALA A N 1
ATOM 491 C CA . ALA A 1 84 ? 33.670 25.781 -62.779 1.00 30.77 84 ALA A CA 1
ATOM 492 C C . ALA A 1 84 ? 34.551 26.968 -63.243 1.00 30.77 84 ALA A C 1
ATOM 494 O O . ALA A 1 84 ? 34.884 27.813 -62.421 1.00 30.77 84 ALA A O 1
ATOM 495 N N . ILE A 1 85 ? 35.078 27.126 -64.451 1.00 32.31 85 ILE A N 1
ATOM 496 C CA . ILE A 1 85 ? 34.613 26.856 -65.807 1.00 32.31 85 ILE A CA 1
ATOM 497 C C . ILE A 1 85 ? 35.894 26.849 -66.664 1.00 32.31 85 ILE A C 1
ATOM 499 O O . ILE A 1 85 ? 36.713 27.755 -66.527 1.00 32.31 85 ILE A O 1
ATOM 503 N N . ALA A 1 86 ? 36.070 25.888 -67.569 1.00 31.89 86 ALA A N 1
ATOM 504 C CA . ALA A 1 86 ? 36.998 26.045 -68.693 1.00 31.89 86 ALA A CA 1
ATOM 505 C C . ALA A 1 86 ? 36.402 25.351 -69.920 1.00 31.89 86 ALA A C 1
ATOM 507 O O . ALA A 1 86 ? 36.726 24.214 -70.250 1.00 31.89 86 ALA A O 1
ATOM 508 N N . ALA A 1 87 ? 35.453 26.050 -70.541 1.00 34.59 87 ALA A N 1
ATOM 509 C CA . ALA A 1 87 ? 34.915 25.756 -71.858 1.00 34.59 87 ALA A CA 1
ATOM 510 C C . ALA A 1 87 ? 35.428 26.821 -72.841 1.00 34.59 87 ALA A C 1
ATOM 512 O O . ALA A 1 87 ? 35.411 28.009 -72.521 1.00 34.59 87 ALA A O 1
ATOM 513 N N . GLY A 1 88 ? 35.843 26.375 -74.030 1.00 33.44 88 GLY A N 1
ATOM 514 C CA . GLY A 1 88 ? 36.330 27.193 -75.151 1.00 33.44 88 GLY A CA 1
ATOM 515 C C . GLY A 1 88 ? 37.854 27.097 -75.284 1.00 33.44 88 GLY A C 1
ATOM 516 O O . GLY A 1 88 ? 38.566 27.552 -74.405 1.00 33.44 88 GLY A O 1
ATOM 517 N N . GLY A 1 89 ? 38.456 26.465 -76.292 1.00 31.48 89 GLY A N 1
ATOM 518 C CA . GLY A 1 89 ? 38.032 26.282 -77.680 1.00 31.48 89 GLY A CA 1
ATOM 519 C C . GLY A 1 89 ? 38.795 27.267 -78.576 1.00 31.48 89 GLY A C 1
ATOM 520 O O . GLY A 1 89 ? 38.887 28.435 -78.219 1.00 31.48 89 GLY A O 1
ATOM 521 N N . LEU A 1 90 ? 39.250 26.782 -79.747 1.00 33.72 90 LEU A N 1
ATOM 522 C CA . LEU A 1 90 ? 40.048 27.440 -80.811 1.00 33.72 90 LEU A CA 1
ATOM 523 C C . LEU A 1 90 ? 41.569 27.284 -80.583 1.00 33.72 90 LEU A C 1
ATOM 525 O O . LEU A 1 90 ? 42.101 27.755 -79.593 1.00 33.72 90 LEU A O 1
ATOM 529 N N . GLY A 1 91 ? 42.355 26.588 -81.405 1.00 30.89 91 GLY A N 1
ATOM 530 C CA . GLY A 1 91 ? 42.279 26.369 -82.851 1.00 30.89 91 GLY A CA 1
ATOM 531 C C . GLY A 1 91 ? 43.549 26.970 -83.467 1.00 30.89 91 GLY A C 1
ATOM 532 O O . GLY A 1 91 ? 43.770 28.167 -83.327 1.00 30.89 91 GLY A O 1
ATOM 533 N N . GLY A 1 92 ? 44.406 26.164 -84.103 1.00 34.25 92 GLY A N 1
ATOM 534 C CA . GLY A 1 92 ? 45.642 26.693 -84.696 1.00 34.25 92 GLY A CA 1
ATOM 535 C C . GLY A 1 92 ? 46.660 25.654 -85.159 1.00 34.25 92 GLY A C 1
ATOM 536 O O . GLY A 1 92 ? 47.779 25.610 -84.666 1.00 34.25 92 GLY A O 1
ATOM 537 N N . SER A 1 93 ? 46.264 24.820 -86.112 1.00 32.09 93 SER A N 1
ATOM 538 C CA . SER A 1 93 ? 47.134 24.032 -86.991 1.00 32.09 93 SER A CA 1
ATOM 539 C C . SER A 1 93 ? 47.994 24.911 -87.915 1.00 32.09 93 SER A C 1
ATOM 541 O O . SER A 1 93 ? 47.443 25.849 -88.485 1.00 32.09 93 SER A O 1
ATOM 543 N N . ALA A 1 94 ? 49.265 24.550 -88.150 1.00 33.12 94 ALA A N 1
ATOM 544 C CA . ALA A 1 94 ? 50.015 24.698 -89.422 1.00 33.12 94 ALA A CA 1
ATOM 545 C C . ALA A 1 94 ? 51.495 24.307 -89.189 1.00 33.12 94 ALA A C 1
ATOM 547 O O . ALA A 1 94 ? 52.147 24.870 -88.321 1.00 33.12 94 ALA A O 1
ATOM 548 N N . ALA A 1 95 ? 51.989 23.219 -89.790 1.00 34.19 95 ALA A N 1
ATOM 549 C CA . ALA A 1 95 ? 52.615 23.136 -91.127 1.00 34.19 95 ALA A CA 1
ATOM 550 C C . ALA A 1 95 ? 54.159 23.130 -91.003 1.00 34.19 95 ALA A C 1
ATOM 552 O O . ALA A 1 95 ? 54.752 24.030 -90.426 1.00 34.19 95 ALA A O 1
ATOM 553 N N . PHE A 1 96 ? 54.821 22.011 -91.310 1.00 28.41 96 PHE A N 1
ATOM 554 C CA . PHE A 1 96 ? 55.366 21.665 -92.634 1.00 28.41 96 PHE A CA 1
ATOM 555 C C . PHE A 1 96 ? 56.524 22.580 -93.065 1.00 28.41 96 PHE A C 1
ATOM 557 O O . PHE A 1 96 ? 56.274 23.699 -93.492 1.00 28.41 96 PHE A O 1
ATOM 564 N N . ALA A 1 97 ? 57.768 22.077 -93.030 1.00 36.66 97 ALA A N 1
ATOM 565 C CA . ALA A 1 97 ? 58.812 22.410 -94.011 1.00 36.66 97 ALA A CA 1
ATOM 566 C C . ALA A 1 97 ? 60.100 21.577 -93.821 1.00 36.66 97 ALA A C 1
ATOM 568 O O . ALA A 1 97 ? 60.780 21.706 -92.810 1.00 36.66 97 ALA A O 1
ATOM 569 N N . ALA A 1 98 ? 60.398 20.766 -94.847 1.00 36.94 98 ALA A N 1
ATOM 570 C CA . ALA A 1 98 ? 61.698 20.480 -95.482 1.00 36.94 98 ALA A CA 1
ATOM 571 C C . ALA A 1 98 ? 62.954 20.314 -94.584 1.00 36.94 98 ALA A C 1
ATOM 573 O O . ALA A 1 98 ? 63.388 21.239 -93.917 1.00 36.94 98 ALA A O 1
ATOM 574 N N . GLY A 1 99 ? 63.692 19.201 -94.591 1.00 33.34 99 GLY A N 1
ATOM 575 C CA . GLY A 1 99 ? 64.043 18.368 -95.741 1.00 33.34 99 GLY A CA 1
ATOM 576 C C . GLY A 1 99 ? 65.101 19.050 -96.614 1.00 33.34 99 GLY A C 1
ATOM 577 O O . GLY A 1 99 ? 64.737 19.594 -97.644 1.00 33.34 99 GLY A O 1
ATOM 578 N N . HIS A 1 100 ? 66.381 19.023 -96.219 1.00 38.28 100 HIS A N 1
ATOM 579 C CA . HIS A 1 100 ? 67.514 19.259 -97.126 1.00 38.28 100 HIS A CA 1
ATOM 580 C C . HIS A 1 100 ? 68.671 18.310 -96.799 1.00 38.28 100 HIS A C 1
ATOM 582 O O . HIS A 1 100 ? 69.255 18.339 -95.717 1.00 38.28 100 HIS A O 1
ATOM 588 N N . ALA A 1 101 ? 68.955 17.455 -97.776 1.00 36.38 101 ALA A N 1
ATOM 589 C CA . ALA A 1 101 ? 70.059 16.519 -97.830 1.00 36.38 101 ALA A CA 1
ATOM 590 C C . ALA A 1 101 ? 71.315 17.183 -98.411 1.00 36.38 101 ALA A C 1
ATOM 592 O O . ALA A 1 101 ? 71.222 17.913 -99.392 1.00 36.38 101 ALA A O 1
ATOM 593 N N . SER A 1 102 ? 72.477 16.848 -97.854 1.00 36.50 102 SER A N 1
ATOM 594 C CA . SER A 1 102 ? 73.797 16.822 -98.513 1.00 36.50 102 SER A CA 1
ATOM 595 C C . SER A 1 102 ? 74.795 16.429 -97.421 1.00 36.50 102 SER A C 1
ATOM 597 O O . SER A 1 102 ? 74.892 17.117 -96.413 1.00 36.50 102 SER A O 1
ATOM 599 N N . GLY A 1 103 ? 75.461 15.283 -97.457 1.00 34.50 103 GLY A N 1
ATOM 600 C CA . GLY A 1 103 ? 76.344 14.848 -98.529 1.00 34.50 103 GLY A CA 1
ATOM 601 C C . GLY A 1 103 ? 77.742 14.768 -97.917 1.00 34.50 103 GLY A C 1
ATOM 602 O O . GLY A 1 103 ? 78.354 15.790 -97.626 1.00 34.50 103 GLY A O 1
ATOM 603 N N . ALA A 1 104 ? 78.191 13.547 -97.637 1.00 40.12 104 ALA A N 1
ATOM 604 C CA . ALA A 1 104 ? 79.500 13.258 -97.075 1.00 40.12 104 ALA A CA 1
ATOM 605 C C . ALA A 1 104 ? 80.624 13.731 -98.011 1.00 40.12 104 ALA A C 1
ATOM 607 O O . ALA A 1 104 ? 80.620 13.408 -99.197 1.00 40.12 104 ALA A O 1
ATOM 608 N N . ALA A 1 105 ? 81.619 14.425 -97.458 1.00 37.47 105 ALA A N 1
ATOM 609 C CA . ALA A 1 105 ? 82.932 14.585 -98.070 1.00 37.47 105 ALA A CA 1
ATOM 610 C C . ALA A 1 105 ? 83.993 14.681 -96.964 1.00 37.47 105 ALA A C 1
ATOM 612 O O . ALA A 1 105 ? 83.887 15.482 -96.038 1.00 37.47 105 ALA A O 1
ATOM 613 N N . VAL A 1 106 ? 84.990 13.805 -97.049 1.00 46.25 106 VAL A N 1
ATOM 614 C CA . VAL A 1 106 ? 86.120 13.678 -96.123 1.00 46.25 106 VAL A CA 1
ATOM 615 C C . VAL A 1 106 ? 87.321 14.495 -96.627 1.00 46.25 106 VAL A C 1
ATOM 617 O O . VAL A 1 106 ? 87.578 14.514 -97.828 1.00 46.25 106 VAL A O 1
ATOM 620 N N . ALA A 1 107 ? 88.085 15.025 -95.654 1.00 42.94 107 ALA A N 1
ATOM 621 C CA . ALA A 1 107 ? 89.475 15.537 -95.673 1.00 42.94 107 ALA A CA 1
ATOM 622 C C . ALA A 1 107 ? 89.711 16.989 -96.167 1.00 42.94 107 ALA A C 1
ATOM 624 O O . ALA A 1 107 ? 88.964 17.443 -97.027 1.00 42.94 107 ALA A O 1
ATOM 625 N N . PRO A 1 108 ? 90.752 17.731 -95.691 1.00 52.72 108 PRO A N 1
ATOM 626 C CA . PRO A 1 108 ? 91.953 17.290 -94.959 1.00 52.72 108 PRO A CA 1
ATOM 627 C C . PRO A 1 108 ? 92.358 18.151 -93.723 1.00 52.72 108 PRO A C 1
ATOM 629 O O . PRO A 1 108 ? 91.708 19.114 -93.333 1.00 52.72 108 PRO A O 1
ATOM 632 N N . ILE A 1 109 ? 93.464 17.739 -93.099 1.00 58.28 109 ILE A N 1
ATOM 633 C CA . ILE A 1 109 ? 94.183 18.264 -91.922 1.00 58.28 109 ILE A CA 1
ATOM 634 C C . ILE A 1 109 ? 94.167 19.807 -91.796 1.00 58.28 109 ILE A C 1
ATOM 636 O O . ILE A 1 109 ? 94.745 20.519 -92.616 1.00 58.28 109 ILE A O 1
ATOM 640 N N . LEU A 1 110 ? 93.552 20.313 -90.717 1.00 56.91 110 LEU A N 1
ATOM 641 C CA . LEU A 1 110 ? 93.555 21.728 -90.325 1.00 56.91 110 LEU A CA 1
ATOM 642 C C . LEU A 1 110 ? 94.831 22.085 -89.548 1.00 56.91 110 LEU A C 1
ATOM 644 O O . LEU A 1 110 ? 95.271 21.357 -88.663 1.00 56.91 110 LEU A O 1
ATOM 648 N N . SER A 1 111 ? 95.420 23.234 -89.876 1.00 64.06 111 SER A N 1
ATOM 649 C CA . SER A 1 111 ? 96.636 23.743 -89.243 1.00 64.06 111 SER A CA 1
ATOM 650 C C . SER A 1 111 ? 96.449 24.006 -87.739 1.00 64.06 111 SER A C 1
ATOM 652 O O . SER A 1 111 ? 95.366 24.373 -87.276 1.00 64.06 111 SER A O 1
ATOM 654 N N . ARG A 1 112 ? 97.546 23.904 -86.978 1.00 62.03 112 ARG A N 1
ATOM 655 C CA . ARG A 1 112 ? 97.649 24.114 -85.516 1.00 62.03 112 ARG A CA 1
ATOM 656 C C . ARG A 1 112 ? 96.968 25.396 -84.990 1.00 62.03 112 ARG A C 1
ATOM 658 O O . ARG A 1 112 ? 96.642 25.485 -83.810 1.00 62.03 112 ARG A O 1
ATOM 665 N N . ALA A 1 113 ? 96.746 26.402 -85.841 1.00 66.50 113 ALA A N 1
ATOM 666 C CA . ALA A 1 113 ? 96.050 27.642 -85.489 1.00 66.50 113 ALA A CA 1
ATOM 667 C C . ALA A 1 113 ? 94.515 27.495 -85.453 1.00 66.50 113 ALA A C 1
ATOM 669 O O . ALA A 1 113 ? 93.868 28.061 -84.570 1.00 66.50 113 ALA A O 1
ATOM 670 N N . ALA A 1 114 ? 93.932 26.709 -86.361 1.00 66.25 114 ALA A N 1
ATOM 671 C CA . ALA A 1 114 ? 92.496 26.431 -86.380 1.00 66.25 114 ALA A CA 1
ATOM 672 C C . ALA A 1 114 ? 92.097 25.442 -85.270 1.00 66.25 114 ALA A C 1
ATOM 674 O O . ALA A 1 114 ? 91.062 25.612 -84.623 1.00 66.25 114 ALA A O 1
ATOM 675 N N . GLU A 1 115 ? 92.967 24.476 -84.964 1.00 69.69 115 GLU A N 1
ATOM 676 C CA . GLU A 1 115 ? 92.846 23.621 -83.778 1.00 69.69 115 GLU A CA 1
ATOM 677 C C . GLU A 1 115 ? 92.894 24.457 -82.487 1.00 69.69 115 GLU A C 1
ATOM 679 O O . GLU A 1 115 ? 92.042 24.316 -81.620 1.00 69.69 115 GLU A O 1
ATOM 684 N N . LYS A 1 116 ? 93.806 25.434 -82.379 1.00 77.56 116 LYS A N 1
ATOM 685 C CA . LYS A 1 116 ? 93.859 26.331 -81.213 1.00 77.56 116 LYS A CA 1
ATOM 686 C C . LYS A 1 116 ? 92.592 27.184 -81.054 1.00 77.56 116 LYS A C 1
ATOM 688 O O . LYS A 1 116 ? 92.154 27.402 -79.927 1.00 77.56 116 LYS A O 1
ATOM 693 N N . HIS A 1 117 ? 91.993 27.670 -82.143 1.00 77.00 117 HIS A N 1
ATOM 694 C CA . HIS A 1 117 ? 90.755 28.457 -82.078 1.00 77.00 117 HIS A CA 1
ATOM 695 C C . HIS A 1 117 ? 89.539 27.597 -81.698 1.00 77.00 117 HIS A C 1
ATOM 697 O O . HIS A 1 117 ? 88.752 27.988 -80.836 1.00 77.00 117 HIS A O 1
ATOM 703 N N . THR A 1 118 ? 89.424 26.394 -82.266 1.00 73.75 118 THR A N 1
ATOM 704 C CA . THR A 1 118 ? 88.368 25.433 -81.905 1.00 73.75 118 THR A CA 1
ATOM 705 C C . THR A 1 118 ? 88.528 24.931 -80.469 1.00 73.75 118 THR A C 1
ATOM 707 O O . THR A 1 118 ? 87.553 24.952 -79.719 1.00 73.75 118 THR A O 1
ATOM 710 N N . LEU A 1 119 ? 89.750 24.608 -80.030 1.00 77.44 119 LEU A N 1
ATOM 711 C CA . LEU A 1 119 ? 90.062 24.283 -78.634 1.00 77.44 119 LEU A CA 1
ATOM 712 C C . LEU A 1 119 ? 89.802 25.463 -77.693 1.00 77.44 119 LEU A C 1
ATOM 714 O O . LEU A 1 119 ? 89.306 25.249 -76.595 1.00 77.44 119 LEU A O 1
ATOM 718 N N . SER A 1 120 ? 90.058 26.708 -78.104 1.00 79.12 120 SER A N 1
ATOM 719 C CA . SER A 1 120 ? 89.711 27.894 -77.307 1.00 79.12 120 SER A CA 1
ATOM 720 C C . SER A 1 120 ? 88.196 28.075 -77.169 1.00 79.12 120 SER A C 1
ATOM 722 O O . SER A 1 120 ? 87.728 28.436 -76.091 1.00 79.12 120 SER A O 1
ATOM 724 N N . GLY A 1 121 ? 87.420 27.819 -78.226 1.00 82.25 121 GLY A N 1
ATOM 725 C CA . GLY A 1 121 ? 85.955 27.863 -78.179 1.00 82.25 121 GLY A CA 1
ATOM 726 C C . GLY A 1 121 ? 85.363 26.742 -77.320 1.00 82.25 121 GLY A C 1
ATOM 727 O O . GLY A 1 121 ? 84.463 26.983 -76.516 1.00 82.25 121 GLY A O 1
ATOM 728 N N . LEU A 1 122 ? 85.914 25.530 -77.431 1.00 82.12 122 LEU A N 1
ATOM 729 C CA . LEU A 1 122 ? 85.577 24.392 -76.572 1.00 82.12 122 LEU A CA 1
ATOM 730 C C . LEU A 1 122 ? 85.949 24.653 -75.114 1.00 82.12 122 LEU A C 1
ATOM 732 O O . LEU A 1 122 ? 85.125 24.410 -74.241 1.00 82.12 122 LEU A O 1
ATOM 736 N N . ASN A 1 123 ? 87.130 25.207 -74.846 1.00 84.31 123 ASN A N 1
ATOM 737 C CA . ASN A 1 123 ? 87.566 25.564 -73.499 1.00 84.31 123 ASN A CA 1
ATOM 738 C C . ASN A 1 123 ? 86.706 26.692 -72.902 1.00 84.31 123 ASN A C 1
ATOM 740 O O . ASN A 1 123 ? 86.370 26.653 -71.722 1.00 84.31 123 ASN A O 1
ATOM 744 N N . GLY A 1 124 ? 86.264 27.652 -73.723 1.00 85.81 124 GLY A N 1
ATOM 745 C CA . GLY A 1 124 ? 85.277 28.658 -73.324 1.00 85.81 124 GLY A CA 1
ATOM 746 C C . GLY A 1 124 ? 83.951 28.024 -72.895 1.00 85.81 124 GLY A C 1
ATOM 747 O O . GLY A 1 124 ? 83.462 28.305 -71.804 1.00 85.81 124 GLY A O 1
ATOM 748 N N . ARG A 1 125 ? 83.416 27.090 -73.693 1.00 85.81 125 ARG A N 1
ATOM 749 C CA . ARG A 1 125 ? 82.195 26.334 -73.350 1.00 85.81 125 ARG A CA 1
ATOM 750 C C . ARG A 1 125 ? 82.380 25.446 -72.118 1.00 85.81 125 ARG A C 1
ATOM 752 O O . ARG A 1 125 ? 81.481 25.387 -71.285 1.00 85.81 125 ARG A O 1
ATOM 759 N N . PHE A 1 126 ? 83.536 24.800 -71.970 1.00 87.25 126 PHE A N 1
ATOM 760 C CA . PHE A 1 126 ? 83.881 24.006 -70.788 1.00 87.25 126 PHE A CA 1
ATOM 761 C C . PHE A 1 126 ? 83.958 24.874 -69.534 1.00 87.25 126 PHE A C 1
ATOM 763 O O . PHE A 1 126 ? 83.460 24.476 -68.488 1.00 87.25 126 PHE A O 1
ATOM 770 N N . SER A 1 127 ? 84.518 26.079 -69.640 1.00 86.00 127 SER A N 1
ATOM 771 C CA . SER A 1 127 ? 84.548 27.049 -68.547 1.00 86.00 127 SER A CA 1
ATOM 772 C C . SER A 1 127 ? 83.134 27.475 -68.140 1.00 86.00 127 SER A C 1
ATOM 774 O O . SER A 1 127 ? 82.811 27.444 -66.954 1.00 86.00 127 SER A O 1
ATOM 776 N N . THR A 1 128 ? 82.250 27.767 -69.104 1.00 89.25 128 THR A N 1
ATOM 777 C CA . THR A 1 128 ? 80.837 28.079 -68.824 1.00 89.25 128 THR A CA 1
ATOM 778 C C . THR A 1 128 ? 80.091 26.888 -68.215 1.00 89.25 128 THR A C 1
ATOM 780 O O . THR A 1 128 ? 79.320 27.065 -67.275 1.00 89.25 128 THR A O 1
ATOM 783 N N . TYR A 1 129 ? 80.335 25.667 -68.698 1.00 91.69 129 TYR A N 1
ATOM 784 C CA . TYR A 1 129 ? 79.741 24.453 -68.135 1.00 91.69 129 TYR A CA 1
ATOM 785 C C . TYR A 1 129 ? 80.237 24.193 -66.708 1.00 91.69 129 TYR A C 1
ATOM 787 O O . TYR A 1 129 ? 79.428 23.958 -65.820 1.00 91.69 129 TYR A O 1
ATOM 795 N N . MET A 1 130 ? 81.538 24.332 -66.450 1.00 90.94 130 MET A N 1
ATOM 796 C CA . MET A 1 130 ? 82.114 24.217 -65.106 1.00 90.94 130 MET A CA 1
ATOM 797 C C . MET A 1 130 ? 81.591 25.300 -64.162 1.00 90.94 130 MET A C 1
ATOM 799 O O . MET A 1 130 ? 81.320 25.016 -62.999 1.00 90.94 130 MET A O 1
ATOM 803 N N . ALA A 1 131 ? 81.397 26.527 -64.652 1.00 89.94 131 ALA A N 1
ATOM 804 C CA . ALA A 1 131 ? 80.746 27.584 -63.884 1.00 89.94 131 ALA A CA 1
ATOM 805 C C . ALA A 1 131 ? 79.294 27.213 -63.538 1.00 89.94 131 ALA A C 1
ATOM 807 O O . ALA A 1 131 ? 78.876 27.404 -62.399 1.00 89.94 131 ALA A O 1
ATOM 808 N N . LYS A 1 132 ? 78.551 26.609 -64.475 1.00 92.50 132 LYS A N 1
ATOM 809 C CA . LYS A 1 132 ? 77.175 26.146 -64.243 1.00 92.50 132 LYS A CA 1
ATOM 810 C C . LYS A 1 132 ? 77.103 24.954 -63.286 1.00 92.50 132 LYS A C 1
ATOM 812 O O . LYS A 1 132 ? 76.237 24.936 -62.423 1.00 92.50 132 LYS A O 1
ATOM 817 N N . VAL A 1 133 ? 78.019 23.993 -63.394 1.00 93.44 133 VAL A N 1
ATOM 818 C CA . VAL A 1 133 ? 78.110 22.856 -62.464 1.00 93.44 133 VAL A CA 1
ATOM 819 C C . VAL A 1 133 ? 78.429 23.343 -61.055 1.00 93.44 133 VAL A C 1
ATOM 821 O O . VAL A 1 133 ? 77.772 22.907 -60.119 1.00 93.44 133 VAL A O 1
ATOM 824 N N . ARG A 1 134 ? 79.352 24.302 -60.894 1.00 90.62 134 ARG A N 1
ATOM 825 C CA . ARG A 1 134 ? 79.620 24.906 -59.580 1.00 90.62 134 ARG A CA 1
ATOM 826 C C . ARG A 1 134 ? 78.420 25.673 -59.034 1.00 90.62 134 ARG A C 1
ATOM 828 O O . ARG A 1 134 ? 78.141 25.548 -57.851 1.00 90.62 134 ARG A O 1
ATOM 835 N N . ALA A 1 135 ? 77.708 26.427 -59.874 1.00 91.31 135 ALA A N 1
ATOM 836 C CA . ALA A 1 135 ? 76.495 27.131 -59.457 1.00 91.31 135 ALA A CA 1
ATOM 837 C C . ALA A 1 135 ? 75.408 26.151 -58.986 1.00 91.31 135 ALA A C 1
ATOM 839 O O . ALA A 1 135 ? 74.849 26.341 -57.913 1.00 91.31 135 ALA A O 1
ATOM 840 N N . LEU A 1 136 ? 75.179 25.062 -59.728 1.00 90.88 136 LEU A N 1
ATOM 841 C CA . LEU A 1 136 ? 74.227 24.015 -59.345 1.00 90.88 136 LEU A CA 1
ATOM 842 C C . LEU A 1 136 ? 74.678 23.229 -58.111 1.00 90.88 136 LEU A C 1
ATOM 844 O O . LEU A 1 136 ? 73.853 22.881 -57.280 1.00 90.88 136 LEU A O 1
ATOM 848 N N . GLN A 1 137 ? 75.976 22.967 -57.949 1.00 91.50 137 GLN A N 1
ATOM 849 C CA . GLN A 1 137 ? 76.509 22.348 -56.731 1.00 91.50 137 GLN A CA 1
ATOM 850 C C . GLN A 1 137 ? 76.353 23.264 -55.519 1.00 91.50 137 GLN A C 1
ATOM 852 O O . GLN A 1 137 ? 76.039 22.783 -54.438 1.00 91.50 137 GLN A O 1
ATOM 857 N N . GLN A 1 138 ? 76.543 24.572 -55.690 1.00 90.88 138 GLN A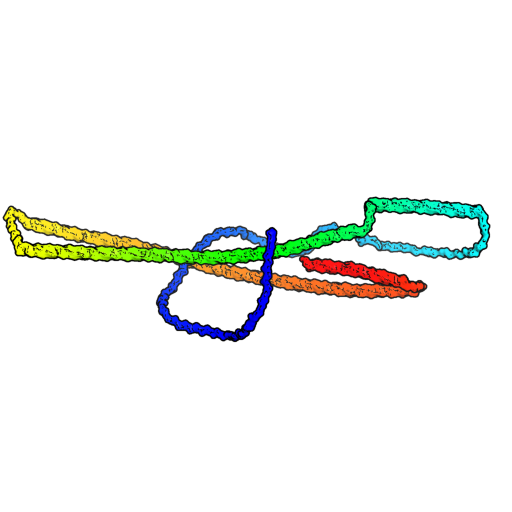 N 1
ATOM 858 C CA . GLN A 1 138 ? 76.333 25.546 -54.625 1.00 90.88 138 GLN A CA 1
ATOM 859 C C . GLN A 1 138 ? 74.847 25.688 -54.278 1.00 90.88 138 GLN A C 1
ATOM 861 O O . GLN A 1 138 ? 74.512 25.804 -53.103 1.00 90.88 138 GLN A O 1
ATOM 866 N N . GLU A 1 139 ? 73.961 25.637 -55.274 1.00 91.31 139 GLU A N 1
ATOM 867 C CA . GLU A 1 139 ? 72.511 25.630 -55.069 1.00 91.31 139 GLU A CA 1
ATOM 868 C C . GLU A 1 139 ? 72.048 24.342 -54.380 1.00 91.31 139 GLU A C 1
ATOM 870 O O . GLU A 1 139 ? 71.331 24.426 -53.389 1.00 91.31 139 GLU A O 1
ATOM 875 N N . ASN A 1 140 ? 72.524 23.169 -54.807 1.00 86.62 140 ASN A N 1
ATOM 876 C CA . ASN A 1 140 ? 72.242 21.906 -54.123 1.00 86.62 140 ASN A CA 1
ATOM 877 C C . ASN A 1 140 ? 72.782 21.903 -52.695 1.00 86.62 140 ASN A C 1
ATOM 879 O O . ASN A 1 140 ? 72.040 21.561 -51.787 1.00 86.62 140 ASN A O 1
ATOM 883 N N . ALA A 1 141 ? 74.014 22.363 -52.465 1.00 90.19 141 ALA A N 1
ATOM 884 C CA . ALA A 1 141 ? 74.558 22.473 -51.113 1.00 90.19 141 ALA A CA 1
ATOM 885 C C . ALA A 1 141 ? 73.746 23.453 -50.245 1.00 90.19 141 ALA A C 1
ATOM 887 O O . ALA A 1 141 ? 73.551 23.216 -49.056 1.00 90.19 141 ALA A O 1
ATOM 888 N N . ALA A 1 142 ? 73.236 24.545 -50.825 1.00 89.25 142 ALA A N 1
ATOM 889 C CA . ALA A 1 142 ? 72.359 25.480 -50.124 1.00 89.25 142 ALA A CA 1
ATOM 890 C C . ALA A 1 142 ? 70.973 24.878 -49.838 1.00 89.25 142 ALA A C 1
ATOM 892 O O . ALA A 1 142 ? 70.422 25.108 -48.762 1.00 89.25 142 ALA A O 1
ATOM 893 N N . LEU A 1 143 ? 70.412 24.099 -50.767 1.00 86.06 143 LEU A N 1
ATOM 894 C CA . LEU A 1 143 ? 69.156 23.377 -50.575 1.00 86.06 143 LEU A CA 1
ATOM 895 C C . LEU A 1 143 ? 69.310 22.270 -49.529 1.00 86.06 143 LEU A C 1
ATOM 897 O O . LEU A 1 143 ? 68.467 22.179 -48.648 1.00 86.06 143 LEU A O 1
ATOM 901 N N . GLU A 1 144 ? 70.402 21.508 -49.549 1.00 83.38 144 GLU A N 1
ATOM 902 C CA . GLU A 1 144 ? 70.752 20.503 -48.537 1.00 83.38 144 GLU A CA 1
ATOM 903 C C . GLU A 1 144 ? 70.970 21.143 -47.157 1.00 83.38 144 GLU A C 1
ATOM 905 O O . GLU A 1 144 ? 70.466 20.643 -46.149 1.00 83.38 144 GLU A O 1
ATOM 910 N N . ALA A 1 145 ? 71.642 22.297 -47.088 1.00 83.44 145 ALA A N 1
ATOM 911 C CA . ALA A 1 145 ? 71.786 23.063 -45.849 1.00 83.44 145 ALA A CA 1
ATOM 912 C C . ALA A 1 145 ? 70.430 23.572 -45.329 1.00 83.44 145 ALA A C 1
ATOM 914 O O . ALA A 1 145 ? 70.159 23.529 -44.132 1.00 83.44 145 ALA A O 1
ATOM 915 N N . LYS A 1 146 ? 69.539 24.017 -46.221 1.00 84.44 146 LYS A N 1
ATOM 916 C CA . LYS A 1 146 ? 68.197 24.476 -45.845 1.00 84.44 146 LYS A CA 1
ATOM 917 C C . LYS A 1 146 ? 67.295 23.319 -45.414 1.00 84.44 146 LYS A C 1
ATOM 919 O O . LYS A 1 146 ? 66.515 23.480 -44.481 1.00 84.44 146 LYS A O 1
ATOM 924 N N . LEU A 1 147 ? 67.415 22.166 -46.065 1.00 76.19 147 LEU A N 1
ATOM 925 C CA . LEU A 1 147 ? 66.677 20.950 -45.735 1.00 76.19 147 LEU A CA 1
ATOM 926 C C . LEU A 1 147 ? 67.151 20.412 -44.381 1.00 76.19 147 LEU A C 1
ATOM 928 O O . LEU A 1 147 ? 66.335 20.238 -43.487 1.00 76.19 147 LEU A O 1
ATOM 932 N N . SER A 1 148 ? 68.462 20.300 -44.157 1.00 78.50 148 SER A N 1
ATOM 933 C CA . SER A 1 148 ? 69.015 19.924 -42.847 1.00 78.50 148 SER A CA 1
ATOM 934 C C . SER A 1 148 ? 68.659 20.916 -41.733 1.00 78.50 148 SER A C 1
ATOM 936 O O . SER A 1 148 ? 68.366 20.484 -40.622 1.00 78.50 148 SER A O 1
ATOM 938 N N . GLN A 1 149 ? 68.605 22.223 -42.016 1.00 79.94 149 GLN A N 1
ATOM 939 C CA . GLN A 1 149 ? 68.163 23.233 -41.049 1.00 79.94 149 GLN A CA 1
ATOM 940 C C . GLN A 1 149 ? 66.667 23.116 -40.710 1.00 79.94 149 GLN A C 1
ATOM 942 O O . GLN A 1 149 ? 66.306 23.228 -39.541 1.00 79.94 149 GLN A O 1
ATOM 947 N N . LEU A 1 150 ? 65.797 22.899 -41.704 1.00 72.38 150 LEU A N 1
ATOM 948 C CA . LEU A 1 150 ? 64.350 22.737 -41.492 1.00 72.38 150 LEU A CA 1
ATOM 949 C C . LEU A 1 150 ? 64.009 21.422 -40.789 1.00 72.38 150 LEU A C 1
ATOM 951 O O . LEU A 1 150 ? 63.081 21.366 -39.989 1.00 72.38 150 LEU A O 1
ATOM 955 N N . THR A 1 151 ? 64.784 20.386 -41.074 1.00 66.50 151 THR A N 1
ATOM 956 C CA . THR A 1 151 ? 64.608 19.037 -40.543 1.00 66.50 151 THR A CA 1
ATOM 957 C C . THR A 1 151 ? 65.407 18.815 -39.247 1.00 66.50 151 THR A C 1
ATOM 959 O O . THR A 1 151 ? 65.342 17.746 -38.653 1.00 66.50 151 THR A O 1
ATOM 962 N N . GLY A 1 152 ? 66.163 19.815 -38.772 1.00 68.25 152 GLY A N 1
ATOM 963 C CA . GLY A 1 152 ? 66.945 19.733 -37.532 1.00 68.25 152 GLY A CA 1
ATOM 964 C C . GLY A 1 152 ? 68.074 18.692 -37.554 1.00 68.25 152 GLY A C 1
ATOM 965 O O . GLY A 1 152 ? 68.565 18.303 -36.498 1.00 68.25 152 GLY A O 1
ATOM 966 N N . GLY A 1 153 ? 68.480 18.222 -38.738 1.00 63.00 153 GLY A N 1
ATOM 967 C CA . GLY A 1 153 ? 69.473 17.158 -38.910 1.00 63.00 153 GLY A CA 1
ATOM 968 C C . GLY A 1 153 ? 68.994 15.744 -38.553 1.00 63.00 153 GLY A C 1
ATOM 969 O O . GLY A 1 153 ? 69.796 14.816 -38.611 1.00 63.00 153 GLY A O 1
ATOM 970 N N . THR A 1 154 ? 67.721 15.551 -38.203 1.00 58.69 154 THR A N 1
ATOM 971 C CA . THR A 1 154 ? 67.136 14.218 -37.995 1.00 58.69 154 THR A CA 1
ATOM 972 C C . THR A 1 154 ? 66.543 13.703 -39.294 1.00 58.69 154 THR A C 1
ATOM 974 O O . THR A 1 154 ? 65.566 14.271 -39.766 1.00 58.69 154 THR A O 1
ATOM 977 N N . ASP A 1 155 ? 67.114 12.641 -39.867 1.00 53.56 155 ASP A N 1
ATOM 978 C CA . ASP A 1 155 ? 66.539 11.957 -41.032 1.00 53.56 155 ASP A CA 1
ATOM 979 C C . ASP A 1 155 ? 65.027 11.768 -40.840 1.00 53.56 155 ASP A C 1
ATOM 981 O O . ASP A 1 155 ? 64.580 11.285 -39.796 1.00 53.56 155 ASP A O 1
ATOM 985 N N . VAL A 1 156 ? 64.233 12.158 -41.841 1.00 55.91 156 VAL A N 1
ATOM 986 C CA . VAL A 1 156 ? 62.778 11.935 -41.874 1.00 55.91 156 VAL A CA 1
ATOM 987 C C . VAL A 1 156 ? 62.530 10.450 -42.167 1.00 55.91 156 VAL A C 1
ATOM 989 O O . VAL A 1 156 ? 61.990 10.077 -43.204 1.00 55.91 156 VAL A O 1
ATOM 992 N N . SER A 1 157 ? 63.005 9.580 -41.282 1.00 55.72 157 SER A N 1
ATOM 993 C CA . SER A 1 157 ? 62.732 8.151 -41.320 1.00 55.72 157 SER A CA 1
ATOM 994 C C . SER A 1 157 ? 61.368 7.893 -40.693 1.00 55.72 157 SER A C 1
ATOM 996 O O . SER A 1 157 ? 61.069 8.380 -39.602 1.00 55.72 157 SER A O 1
ATOM 998 N N . GLN A 1 158 ? 60.558 7.074 -41.368 1.00 56.19 158 GLN A N 1
ATOM 999 C CA . GLN A 1 158 ? 59.249 6.595 -40.902 1.00 56.19 158 GLN A CA 1
ATOM 1000 C C . GLN A 1 158 ? 59.281 5.994 -39.484 1.00 56.19 158 GLN A C 1
ATOM 1002 O O . GLN A 1 158 ? 58.243 5.955 -38.827 1.00 56.19 158 GLN A O 1
ATOM 1007 N N . GLU A 1 159 ? 60.447 5.583 -38.981 1.00 52.88 159 GLU A N 1
ATOM 1008 C CA . GLU A 1 159 ? 60.628 4.959 -37.666 1.00 52.88 159 GLU A CA 1
ATOM 1009 C C . GLU A 1 159 ? 60.139 5.815 -36.485 1.00 52.88 159 GLU A C 1
ATOM 1011 O O . GLU A 1 159 ? 59.514 5.257 -35.587 1.00 52.88 159 GLU A O 1
ATOM 1016 N N . SER A 1 160 ? 60.314 7.147 -36.485 1.00 58.28 160 SER A N 1
ATOM 1017 C CA . SER A 1 160 ? 59.822 7.985 -35.368 1.00 58.28 160 SER A CA 1
ATOM 1018 C C . SER A 1 160 ? 58.298 8.163 -35.374 1.00 58.28 160 SER A C 1
ATOM 1020 O O . SER A 1 160 ? 57.679 8.310 -34.319 1.00 58.28 160 SER A O 1
ATOM 1022 N N . SER A 1 161 ? 57.676 8.102 -36.558 1.00 59.66 161 SER A N 1
ATOM 1023 C CA . SER A 1 161 ? 56.215 8.110 -36.686 1.00 59.66 161 SER A CA 1
ATOM 1024 C C . SER A 1 161 ? 55.609 6.782 -36.234 1.00 59.66 161 SER A C 1
ATOM 1026 O O . SER A 1 161 ? 54.589 6.787 -35.555 1.00 59.66 161 SER A O 1
ATOM 1028 N N . VAL A 1 162 ? 56.285 5.663 -36.519 1.00 67.56 162 VAL A N 1
ATOM 1029 C CA . VAL A 1 162 ? 55.841 4.317 -36.134 1.00 67.56 162 VAL A CA 1
ATOM 1030 C C . VAL A 1 162 ? 55.932 4.115 -34.619 1.00 67.56 162 VAL A C 1
ATOM 1032 O O . VAL A 1 162 ? 55.036 3.523 -34.024 1.00 67.56 162 VAL A O 1
ATOM 1035 N N . THR A 1 163 ? 56.964 4.642 -33.952 1.00 73.00 163 THR A N 1
ATOM 1036 C CA . THR A 1 163 ? 57.037 4.580 -32.481 1.00 73.00 163 THR A CA 1
ATOM 1037 C C . THR A 1 163 ? 55.929 5.394 -31.819 1.00 73.00 163 THR A C 1
ATOM 1039 O O . THR A 1 163 ? 55.310 4.915 -30.874 1.00 73.00 163 THR A O 1
ATOM 1042 N N . ALA A 1 164 ? 55.612 6.580 -32.351 1.00 73.81 164 ALA A N 1
ATOM 1043 C CA . ALA A 1 164 ? 54.522 7.403 -31.832 1.00 73.81 164 ALA A CA 1
ATOM 1044 C C . ALA A 1 164 ? 53.149 6.737 -32.037 1.00 73.81 164 ALA A C 1
ATOM 1046 O O . ALA A 1 164 ? 52.327 6.740 -31.123 1.00 73.81 164 ALA A O 1
ATOM 1047 N N . THR A 1 165 ? 52.898 6.115 -33.195 1.00 78.19 165 THR A N 1
ATOM 1048 C CA . THR A 1 165 ? 51.643 5.380 -33.428 1.00 78.19 165 THR A CA 1
ATOM 1049 C C . THR A 1 165 ? 51.505 4.181 -32.494 1.00 78.19 165 THR A C 1
ATOM 1051 O O . THR A 1 165 ? 50.434 3.989 -31.931 1.00 78.19 165 THR A O 1
ATOM 1054 N N . VAL A 1 166 ? 52.586 3.432 -32.249 1.00 83.94 166 VAL A N 1
ATOM 1055 C CA . VAL A 1 166 ? 52.577 2.287 -31.319 1.00 83.94 166 VAL A CA 1
ATOM 1056 C C . VAL A 1 166 ? 52.314 2.730 -29.873 1.00 83.94 166 VAL A C 1
ATOM 1058 O O . VAL A 1 166 ? 51.573 2.064 -29.153 1.00 83.94 166 VAL A O 1
ATOM 1061 N N . GLU A 1 167 ? 52.863 3.867 -29.437 1.00 85.00 167 GLU A N 1
ATOM 1062 C CA . GLU A 1 167 ? 52.589 4.426 -28.105 1.00 85.00 167 GLU A CA 1
ATOM 1063 C C . GLU A 1 167 ? 51.124 4.871 -27.948 1.00 85.00 167 GLU A C 1
ATOM 1065 O O . GLU A 1 167 ? 50.502 4.585 -26.921 1.00 85.00 167 GLU A O 1
ATOM 1070 N N . TYR A 1 168 ? 50.539 5.513 -28.966 1.00 85.50 168 TYR A N 1
ATOM 1071 C CA . TYR A 1 168 ? 49.119 5.888 -28.952 1.00 85.50 168 TYR A CA 1
ATOM 1072 C C . TYR A 1 168 ? 48.186 4.674 -29.022 1.00 85.50 168 TYR A C 1
ATOM 1074 O O . TYR A 1 168 ? 47.158 4.651 -28.345 1.00 85.50 168 TYR A O 1
ATOM 1082 N N . GLU A 1 169 ? 48.541 3.646 -29.792 1.00 90.56 169 GLU A N 1
ATOM 1083 C CA . GLU A 1 169 ? 47.805 2.379 -29.833 1.00 90.56 169 GLU A CA 1
ATOM 1084 C C . GLU A 1 169 ? 47.848 1.656 -28.482 1.00 90.56 169 GLU A C 1
ATOM 1086 O O . GLU A 1 169 ? 46.817 1.163 -28.017 1.00 90.56 169 GLU A O 1
ATOM 1091 N N . ALA A 1 170 ? 49.002 1.652 -27.806 1.00 93.19 170 ALA A N 1
ATOM 1092 C CA . ALA A 1 170 ? 49.133 1.101 -26.461 1.00 93.19 170 ALA A CA 1
ATOM 1093 C C . ALA A 1 170 ? 48.243 1.852 -25.456 1.00 93.19 170 ALA A C 1
ATOM 1095 O O . ALA A 1 170 ? 47.482 1.210 -24.729 1.00 93.19 170 ALA A O 1
ATOM 1096 N N . GLN A 1 171 ? 48.249 3.191 -25.473 1.00 94.31 171 GLN A N 1
ATOM 1097 C CA . GLN A 1 171 ? 47.373 4.013 -24.623 1.00 94.31 171 GLN A CA 1
ATOM 1098 C C . GLN A 1 171 ? 45.885 3.777 -24.919 1.00 94.31 171 GLN A C 1
ATOM 1100 O O . GLN A 1 171 ? 45.085 3.643 -23.997 1.00 94.31 171 GLN A O 1
ATOM 1105 N N . LEU A 1 172 ? 45.493 3.667 -26.192 1.00 93.44 172 LEU A N 1
ATOM 1106 C CA . LEU A 1 172 ? 44.119 3.328 -26.577 1.00 93.44 172 LEU A CA 1
ATOM 1107 C C . LEU A 1 172 ? 43.712 1.936 -26.084 1.00 93.44 172 LEU A C 1
ATOM 1109 O O . LEU A 1 172 ? 42.577 1.755 -25.643 1.00 93.44 172 LEU A O 1
ATOM 1113 N N . SER A 1 173 ? 44.620 0.958 -26.140 1.00 95.69 173 SER A N 1
ATOM 1114 C CA . SER A 1 173 ? 44.367 -0.385 -25.609 1.00 95.69 173 SER A CA 1
ATOM 1115 C C . SER A 1 173 ? 44.196 -0.376 -24.086 1.00 95.69 173 SER A C 1
ATOM 1117 O O . SER A 1 173 ? 43.288 -1.028 -23.570 1.00 95.69 173 SER A O 1
ATOM 1119 N N . GLU A 1 174 ? 44.992 0.429 -23.376 1.00 96.62 174 GLU A N 1
ATOM 1120 C CA . GLU A 1 174 ? 44.882 0.615 -21.931 1.00 96.62 174 GLU A CA 1
ATOM 1121 C C . GLU A 1 174 ? 43.555 1.288 -21.574 1.00 96.62 174 GLU A C 1
ATOM 1123 O O . GLU A 1 174 ? 42.809 0.761 -20.752 1.00 96.62 174 GLU A O 1
ATOM 1128 N N . TYR A 1 175 ? 43.182 2.379 -22.254 1.00 96.50 175 TYR A N 1
ATOM 1129 C CA . TYR A 1 175 ? 41.894 3.037 -22.029 1.00 96.50 175 TYR A CA 1
ATOM 1130 C C . TYR A 1 175 ? 40.710 2.105 -22.295 1.00 96.50 175 TYR A C 1
ATOM 1132 O O . TYR A 1 175 ? 39.781 2.066 -21.488 1.00 96.50 175 TYR A O 1
ATOM 1140 N N . ARG A 1 176 ? 40.752 1.299 -23.362 1.00 97.00 176 ARG A N 1
ATOM 1141 C CA . ARG A 1 176 ? 39.721 0.282 -23.632 1.00 97.00 176 ARG A CA 1
ATOM 1142 C C . ARG A 1 176 ? 39.646 -0.757 -22.516 1.00 97.00 176 ARG A C 1
ATOM 1144 O O . ARG A 1 176 ? 38.555 -1.017 -22.021 1.00 97.00 176 ARG A O 1
ATOM 1151 N N . SER A 1 177 ? 40.786 -1.271 -22.056 1.00 97.56 177 SER A N 1
ATOM 1152 C CA . SER A 1 177 ? 40.830 -2.214 -20.935 1.00 97.56 177 SER A CA 1
ATOM 1153 C C . SER A 1 177 ? 40.280 -1.593 -19.646 1.00 97.56 177 SER A C 1
ATOM 1155 O O . SER A 1 177 ? 39.468 -2.215 -18.964 1.00 97.56 177 SER A O 1
ATOM 1157 N N . THR A 1 178 ? 40.634 -0.341 -19.335 1.00 97.75 178 THR A N 1
ATOM 1158 C CA . THR A 1 178 ? 40.078 0.355 -18.163 1.00 97.75 178 THR A CA 1
ATOM 1159 C C . THR A 1 178 ? 38.568 0.547 -18.280 1.00 97.75 178 THR A C 1
ATOM 1161 O O . THR A 1 178 ? 37.852 0.316 -17.307 1.00 97.75 178 THR A O 1
ATOM 1164 N N . LEU A 1 179 ? 38.060 0.883 -19.469 1.00 97.50 179 LEU A N 1
ATOM 1165 C CA . LEU A 1 179 ? 36.628 1.011 -19.722 1.00 97.50 179 LEU A CA 1
ATOM 1166 C C . LEU A 1 179 ? 35.923 -0.332 -19.515 1.00 97.50 179 LEU A C 1
ATOM 1168 O O . LEU A 1 179 ? 34.941 -0.384 -18.783 1.00 97.50 179 LEU A O 1
ATOM 1172 N N . GLU A 1 180 ? 36.457 -1.425 -20.061 1.00 97.50 180 GLU A N 1
ATOM 1173 C CA . GLU A 1 180 ? 35.930 -2.774 -19.830 1.00 97.50 180 GLU A CA 1
ATOM 1174 C C . GLU A 1 180 ? 35.903 -3.120 -18.334 1.00 97.50 180 GLU A C 1
ATOM 1176 O O . GLU A 1 180 ? 34.866 -3.540 -17.819 1.00 97.50 180 GLU A O 1
ATOM 1181 N N . THR A 1 181 ? 36.988 -2.868 -17.593 1.00 97.94 181 THR A N 1
ATOM 1182 C CA . THR A 1 181 ? 37.010 -3.126 -16.141 1.00 97.94 181 THR A CA 1
ATOM 1183 C C . THR A 1 181 ? 35.972 -2.298 -15.386 1.00 97.94 181 THR A C 1
ATOM 1185 O O . THR A 1 181 ? 35.249 -2.848 -14.557 1.00 97.94 181 THR A O 1
ATOM 1188 N N . LEU A 1 182 ? 35.824 -1.013 -15.725 1.00 97.31 182 LEU A N 1
ATOM 1189 C CA . LEU A 1 182 ? 34.817 -0.142 -15.125 1.00 97.31 182 LEU A CA 1
ATOM 1190 C C . LEU A 1 182 ? 33.403 -0.612 -15.462 1.00 97.31 182 LEU A C 1
ATOM 1192 O O . LEU A 1 182 ? 32.565 -0.647 -14.570 1.00 97.31 182 LEU A O 1
ATOM 1196 N N . THR A 1 183 ? 33.129 -1.030 -16.702 1.00 97.44 183 THR A N 1
ATOM 1197 C CA . THR A 1 183 ? 31.806 -1.562 -17.072 1.00 97.44 183 THR A CA 1
ATOM 1198 C C . THR A 1 183 ? 31.471 -2.828 -16.285 1.00 97.44 183 THR A C 1
ATOM 1200 O O . THR A 1 183 ? 30.381 -2.939 -15.723 1.00 97.44 183 THR A O 1
ATOM 1203 N N . ILE A 1 184 ? 32.426 -3.747 -16.140 1.00 98.19 184 ILE A N 1
ATOM 1204 C CA . ILE A 1 184 ? 32.249 -4.955 -15.331 1.00 98.19 184 ILE A CA 1
ATOM 1205 C C . ILE A 1 184 ? 31.984 -4.588 -13.866 1.00 98.19 184 ILE A C 1
ATOM 1207 O O . ILE A 1 184 ? 31.084 -5.153 -13.247 1.00 98.19 184 ILE A O 1
ATOM 1211 N N . ASP A 1 185 ? 32.736 -3.642 -13.307 1.00 97.88 185 ASP A N 1
ATOM 1212 C CA . ASP A 1 185 ? 32.564 -3.225 -11.916 1.00 97.88 185 ASP A CA 1
ATOM 1213 C C . ASP A 1 185 ? 31.244 -2.475 -11.692 1.00 97.88 185 ASP A C 1
ATOM 1215 O O . ASP A 1 185 ? 30.603 -2.687 -10.664 1.00 97.88 185 ASP A O 1
ATOM 1219 N N . THR A 1 186 ? 30.765 -1.691 -12.665 1.00 97.81 186 THR A N 1
ATOM 1220 C CA . THR A 1 186 ? 29.424 -1.087 -12.596 1.00 97.81 186 THR A CA 1
ATOM 1221 C C . THR A 1 186 ? 28.326 -2.147 -12.545 1.00 97.81 186 THR A C 1
ATOM 1223 O O . THR A 1 186 ? 27.452 -2.058 -11.687 1.00 97.81 186 THR A O 1
ATOM 1226 N N . VAL A 1 187 ? 28.417 -3.197 -13.370 1.00 97.62 187 VAL A N 1
ATOM 1227 C CA . VAL A 1 187 ? 27.452 -4.309 -13.355 1.00 97.62 187 VAL A CA 1
ATOM 1228 C C . VAL A 1 187 ? 27.530 -5.091 -12.040 1.00 97.62 187 VAL A C 1
ATOM 1230 O O . VAL A 1 187 ? 26.499 -5.442 -11.470 1.00 97.62 187 VAL A O 1
ATOM 1233 N N . LYS A 1 188 ? 28.734 -5.344 -11.506 1.00 98.12 188 LYS A N 1
ATOM 1234 C CA . LYS A 1 188 ? 28.892 -5.997 -10.191 1.00 98.12 188 LYS A CA 1
ATOM 1235 C C . LYS A 1 188 ? 28.241 -5.183 -9.075 1.00 98.12 188 LYS A C 1
ATOM 1237 O O . LYS A 1 188 ? 27.509 -5.751 -8.269 1.00 98.12 188 LYS A O 1
ATOM 1242 N N . LEU A 1 189 ? 28.492 -3.874 -9.039 1.00 96.75 189 LEU A N 1
ATOM 1243 C CA . LEU A 1 189 ? 27.901 -2.983 -8.042 1.00 96.75 189 LEU A CA 1
ATOM 1244 C C . LEU A 1 189 ? 26.378 -2.931 -8.169 1.00 96.75 189 LEU A C 1
ATOM 1246 O O . LEU A 1 189 ? 25.698 -2.896 -7.150 1.00 96.75 189 LEU A O 1
ATOM 1250 N N . GLU A 1 190 ? 25.831 -2.972 -9.385 1.00 96.81 190 GLU A N 1
ATOM 1251 C CA . GLU A 1 190 ? 24.385 -3.036 -9.612 1.00 96.81 190 GLU A CA 1
ATOM 1252 C C . GLU A 1 190 ? 23.772 -4.331 -9.052 1.00 96.81 190 GLU A C 1
ATOM 1254 O O . GLU A 1 190 ? 22.786 -4.274 -8.318 1.00 96.81 190 GLU A O 1
ATOM 1259 N N . ILE A 1 191 ? 24.415 -5.483 -9.277 1.00 97.75 191 ILE A N 1
ATOM 1260 C CA . ILE A 1 191 ? 23.988 -6.773 -8.705 1.00 97.75 191 ILE A CA 1
ATOM 1261 C C . ILE A 1 191 ? 24.058 -6.756 -7.171 1.00 97.75 191 ILE A C 1
ATOM 1263 O O . ILE A 1 191 ? 23.141 -7.235 -6.500 1.00 97.75 191 ILE A O 1
ATOM 1267 N N . GLU A 1 192 ? 25.136 -6.221 -6.590 1.00 97.06 192 GLU A N 1
ATOM 1268 C CA . GLU A 1 192 ? 25.267 -6.090 -5.134 1.00 97.06 192 GLU A CA 1
ATOM 1269 C C . GLU A 1 192 ? 24.191 -5.171 -4.551 1.00 97.06 192 GLU A C 1
ATOM 1271 O O . GLU A 1 192 ? 23.603 -5.480 -3.512 1.00 97.06 192 GLU A O 1
ATOM 1276 N N . LEU A 1 193 ? 23.895 -4.069 -5.238 1.00 96.75 193 LEU A N 1
ATOM 1277 C CA . LEU A 1 193 ? 22.859 -3.123 -4.853 1.00 96.75 193 LEU A CA 1
ATOM 1278 C C . LEU A 1 193 ? 21.479 -3.798 -4.881 1.00 96.75 193 LEU A C 1
ATOM 1280 O O . LEU A 1 193 ? 20.726 -3.688 -3.909 1.00 96.75 193 LEU A O 1
ATOM 1284 N N . ASP A 1 194 ? 21.165 -4.560 -5.926 1.00 97.62 194 ASP A N 1
ATOM 1285 C CA . ASP A 1 194 ? 19.910 -5.307 -6.017 1.00 97.62 194 ASP A CA 1
ATOM 1286 C C . ASP A 1 194 ? 19.811 -6.428 -4.977 1.00 97.62 194 ASP A C 1
ATOM 1288 O O . ASP A 1 194 ? 18.747 -6.623 -4.385 1.00 97.62 194 ASP A O 1
ATOM 1292 N N . ASN A 1 195 ? 20.917 -7.099 -4.651 1.00 96.62 195 ASN A N 1
ATOM 1293 C CA . ASN A 1 195 ? 20.963 -8.061 -3.550 1.00 96.62 195 ASN A CA 1
ATOM 1294 C C . ASN A 1 195 ? 20.681 -7.382 -2.195 1.00 96.62 195 ASN A C 1
ATOM 1296 O O . ASN A 1 195 ? 19.846 -7.843 -1.413 1.00 96.62 195 ASN A O 1
ATOM 1300 N N . VAL A 1 196 ? 21.312 -6.235 -1.923 1.00 95.56 196 VAL A N 1
ATOM 1301 C CA . VAL A 1 196 ? 21.057 -5.456 -0.701 1.00 95.56 196 VAL A CA 1
ATOM 1302 C C . VAL A 1 196 ? 19.608 -4.958 -0.660 1.00 95.56 196 VAL A C 1
ATOM 1304 O O . VAL A 1 196 ? 18.963 -5.069 0.382 1.00 95.56 196 VAL A O 1
ATOM 1307 N N . ARG A 1 197 ? 19.046 -4.488 -1.779 1.00 95.00 197 ARG A N 1
ATOM 1308 C CA . ARG A 1 197 ? 17.617 -4.133 -1.877 1.00 95.00 197 ARG A CA 1
ATOM 1309 C C . ARG A 1 197 ? 16.717 -5.331 -1.588 1.00 95.00 197 ARG A C 1
ATOM 1311 O O . ARG A 1 197 ? 15.770 -5.188 -0.818 1.00 95.00 197 ARG A O 1
ATOM 1318 N N . GLY A 1 198 ? 17.025 -6.500 -2.149 1.00 94.88 198 GLY A N 1
ATOM 1319 C CA . GLY A 1 198 ? 16.304 -7.748 -1.894 1.00 94.88 198 GLY A CA 1
ATOM 1320 C C . GLY A 1 198 ? 16.278 -8.092 -0.405 1.00 94.88 198 GLY A C 1
ATOM 1321 O O . GLY A 1 198 ? 15.205 -8.216 0.183 1.00 94.88 198 GLY A O 1
ATOM 1322 N N . THR A 1 199 ? 17.446 -8.122 0.243 1.00 95.31 199 THR A N 1
ATOM 1323 C CA . THR A 1 199 ? 17.535 -8.386 1.691 1.00 95.31 199 THR A CA 1
ATOM 1324 C C . THR A 1 199 ? 16.817 -7.326 2.533 1.00 95.31 199 THR A C 1
ATOM 1326 O O . THR A 1 199 ? 16.155 -7.665 3.513 1.00 95.31 199 THR A O 1
ATOM 1329 N N . ALA A 1 200 ? 16.870 -6.048 2.145 1.00 93.44 200 ALA A N 1
ATOM 1330 C CA . ALA A 1 200 ? 16.140 -4.981 2.824 1.00 93.44 200 ALA A CA 1
ATOM 1331 C C . ALA A 1 200 ? 14.616 -5.165 2.711 1.00 93.44 200 ALA A C 1
ATOM 1333 O O . ALA A 1 200 ? 13.902 -4.989 3.700 1.00 93.44 200 ALA A O 1
ATOM 1334 N N . HIS A 1 201 ? 14.114 -5.561 1.538 1.00 94.44 201 HIS A N 1
ATOM 1335 C CA . HIS A 1 201 ? 12.700 -5.880 1.340 1.00 94.44 201 HIS A CA 1
ATOM 1336 C C . HIS A 1 201 ? 12.262 -7.100 2.156 1.00 94.44 201 HIS A C 1
ATOM 1338 O O . HIS A 1 201 ? 11.211 -7.050 2.794 1.00 94.44 201 HIS A O 1
ATOM 1344 N N . GLU A 1 202 ? 13.073 -8.158 2.207 1.00 96.12 202 GLU A N 1
ATOM 1345 C CA . GLU A 1 202 ? 12.798 -9.331 3.043 1.00 96.12 202 GLU A CA 1
ATOM 1346 C C . GLU A 1 202 ? 12.754 -8.985 4.536 1.00 96.12 202 GLU A C 1
ATOM 1348 O O . GLU A 1 202 ? 11.859 -9.436 5.254 1.00 96.12 202 GLU A O 1
ATOM 1353 N N . LEU A 1 203 ? 13.700 -8.173 5.021 1.00 92.62 203 LEU A N 1
ATOM 1354 C CA . LEU A 1 203 ? 13.721 -7.718 6.413 1.00 92.62 203 LEU A CA 1
ATOM 1355 C C . LEU A 1 203 ? 12.525 -6.823 6.735 1.00 92.62 203 LEU A C 1
ATOM 1357 O O . LEU A 1 203 ? 11.946 -6.956 7.811 1.00 92.62 203 LEU A O 1
ATOM 1361 N N . LYS A 1 204 ? 12.122 -5.956 5.801 1.00 95.75 204 LYS A N 1
ATOM 1362 C CA . LYS A 1 204 ? 10.919 -5.136 5.948 1.00 95.75 204 LYS A CA 1
ATOM 1363 C C . LYS A 1 204 ? 9.662 -6.004 6.038 1.00 95.75 204 LYS A C 1
ATOM 1365 O O . LYS A 1 204 ? 8.891 -5.833 6.971 1.00 95.75 204 LYS A O 1
ATOM 1370 N N . ALA A 1 205 ? 9.503 -6.983 5.147 1.00 91.50 205 ALA A N 1
ATOM 1371 C CA . ALA A 1 205 ? 8.368 -7.906 5.183 1.00 91.50 205 ALA A CA 1
ATOM 1372 C C . ALA A 1 205 ? 8.316 -8.718 6.490 1.00 91.50 205 ALA A C 1
ATOM 1374 O O . ALA A 1 205 ? 7.244 -8.898 7.066 1.00 91.50 205 ALA A O 1
ATOM 1375 N N . LYS A 1 206 ? 9.474 -9.169 6.995 1.00 96.56 206 LYS A N 1
ATOM 1376 C CA . LYS A 1 206 ? 9.573 -9.829 8.308 1.00 96.56 206 LYS A CA 1
ATOM 1377 C C . LYS A 1 206 ? 9.176 -8.893 9.446 1.00 96.56 206 LYS A C 1
ATOM 1379 O O . LYS A 1 206 ? 8.439 -9.308 10.329 1.00 96.56 206 LYS A O 1
ATOM 1384 N N . LEU A 1 207 ? 9.634 -7.643 9.424 1.00 94.12 207 LEU A N 1
ATOM 1385 C CA . LEU A 1 207 ? 9.282 -6.646 10.433 1.00 94.12 207 LEU A CA 1
ATOM 1386 C C . LEU A 1 207 ? 7.779 -6.349 10.428 1.00 94.12 207 LEU A C 1
ATOM 1388 O O . LEU A 1 207 ? 7.180 -6.326 11.498 1.00 94.12 207 LEU A O 1
ATOM 1392 N N . ASP A 1 208 ? 7.170 -6.178 9.256 1.00 91.81 208 ASP A N 1
ATOM 1393 C CA . ASP A 1 208 ? 5.731 -5.925 9.128 1.00 91.81 208 ASP A CA 1
ATOM 1394 C C . ASP A 1 208 ? 4.912 -7.129 9.641 1.00 91.81 208 ASP A C 1
ATOM 1396 O O . ASP A 1 208 ? 3.918 -6.958 10.351 1.00 91.81 208 ASP A O 1
ATOM 1400 N N . PHE A 1 209 ? 5.363 -8.360 9.362 1.00 91.88 209 PHE A N 1
ATOM 1401 C CA . PHE A 1 209 ? 4.756 -9.581 9.902 1.00 91.88 209 PHE A CA 1
ATOM 1402 C C . PHE A 1 209 ? 4.870 -9.665 11.433 1.00 91.88 209 PHE A C 1
ATOM 1404 O O . PHE A 1 209 ? 3.865 -9.872 12.111 1.00 91.88 209 PHE A O 1
ATOM 1411 N N . GLU A 1 210 ? 6.068 -9.459 11.988 1.00 90.50 210 GLU A N 1
ATOM 1412 C CA . GLU A 1 210 ? 6.309 -9.458 13.439 1.00 90.50 210 GLU A CA 1
ATOM 1413 C C . GLU A 1 210 ? 5.523 -8.347 14.147 1.00 90.50 210 GLU A C 1
ATOM 1415 O O . GLU A 1 210 ? 4.993 -8.555 15.238 1.00 90.50 210 GLU A O 1
ATOM 1420 N N . GLN A 1 211 ? 5.380 -7.173 13.523 1.00 90.88 211 GLN A N 1
ATOM 1421 C CA . GLN A 1 211 ? 4.500 -6.117 14.022 1.00 90.88 211 GLN A CA 1
ATOM 1422 C C . GLN A 1 211 ? 3.044 -6.583 14.069 1.00 90.88 211 GLN A C 1
ATOM 1424 O O . GLN A 1 211 ? 2.389 -6.387 15.090 1.00 90.88 211 GLN A O 1
ATOM 1429 N N . GLY A 1 212 ? 2.549 -7.241 13.016 1.00 87.75 212 GLY A N 1
ATOM 1430 C CA . GLY A 1 212 ? 1.208 -7.829 12.997 1.00 87.75 212 GLY A CA 1
ATOM 1431 C C . GLY A 1 212 ? 0.992 -8.849 14.120 1.00 87.75 212 GLY A C 1
ATOM 1432 O O . GLY A 1 212 ? 0.005 -8.766 14.851 1.00 87.75 212 GLY A O 1
ATOM 1433 N N . VAL A 1 213 ? 1.948 -9.762 14.317 1.00 91.69 213 VAL A N 1
ATOM 1434 C CA . VAL A 1 213 ? 1.916 -10.743 15.416 1.00 91.69 213 VAL A CA 1
ATOM 1435 C C . VAL A 1 213 ? 1.932 -10.043 16.774 1.00 91.69 213 VAL A C 1
ATOM 1437 O O . VAL A 1 213 ? 1.145 -10.389 17.653 1.00 91.69 213 VAL A O 1
ATOM 1440 N N . LYS A 1 214 ? 2.777 -9.022 16.949 1.00 93.38 214 LYS A N 1
ATOM 1441 C CA . LYS A 1 214 ? 2.828 -8.222 18.175 1.00 93.38 214 LYS A CA 1
ATOM 1442 C C . LYS A 1 214 ? 1.484 -7.551 18.465 1.00 93.38 214 LYS A C 1
ATOM 1444 O O . LYS A 1 214 ? 1.019 -7.650 19.596 1.00 93.38 214 LYS A O 1
ATOM 1449 N N . PHE A 1 215 ? 0.848 -6.914 17.479 1.00 91.94 215 PHE A N 1
ATOM 1450 C CA . PHE A 1 215 ? -0.473 -6.300 17.658 1.00 91.94 215 PHE A CA 1
ATOM 1451 C C . PHE A 1 215 ? -1.526 -7.329 18.081 1.00 91.94 215 PHE A C 1
ATOM 1453 O O . PHE A 1 215 ? -2.320 -7.052 18.981 1.00 91.94 215 PHE A O 1
ATOM 1460 N N . GLN A 1 216 ? -1.505 -8.527 17.487 1.00 89.00 216 GLN A N 1
ATOM 1461 C CA . GLN A 1 216 ? -2.411 -9.605 17.879 1.00 89.00 216 GLN A CA 1
ATOM 1462 C C . GLN A 1 216 ? -2.167 -10.047 19.328 1.00 89.00 216 GLN A C 1
ATOM 1464 O O . GLN A 1 216 ? -3.109 -10.117 20.112 1.00 89.00 216 GLN A O 1
ATOM 1469 N N . LEU A 1 217 ? -0.908 -10.266 19.717 1.00 92.62 217 LEU A N 1
ATOM 1470 C CA . LEU A 1 217 ? -0.555 -10.641 21.089 1.00 92.62 217 LEU A CA 1
ATOM 1471 C C . LEU A 1 217 ? -0.899 -9.540 22.102 1.00 92.62 217 LEU A C 1
ATOM 1473 O O . LEU A 1 217 ? -1.363 -9.841 23.198 1.00 92.62 217 LEU A O 1
ATOM 1477 N N . GLU A 1 218 ? -0.699 -8.267 21.759 1.00 93.81 218 GLU A N 1
ATOM 1478 C CA . GLU A 1 218 ? -1.093 -7.135 22.606 1.00 93.81 218 GLU A CA 1
ATOM 1479 C C . GLU A 1 218 ? -2.617 -7.067 22.781 1.00 93.81 218 GLU A C 1
ATOM 1481 O O . GLU A 1 218 ? -3.090 -6.839 23.899 1.00 93.81 218 GLU A O 1
ATOM 1486 N N . SER A 1 219 ? -3.383 -7.332 21.717 1.00 93.38 219 SER A N 1
ATOM 1487 C CA . SER A 1 219 ? -4.844 -7.458 21.771 1.00 93.38 219 SER A CA 1
ATOM 1488 C C . SER A 1 219 ? -5.282 -8.627 22.660 1.00 93.38 219 SER A C 1
ATOM 1490 O O . SER A 1 219 ? -6.140 -8.452 23.528 1.00 93.38 219 SER A O 1
ATOM 1492 N N . ASP A 1 220 ? -4.662 -9.798 22.512 1.00 94.44 220 ASP A N 1
ATOM 1493 C CA . ASP A 1 220 ? -4.972 -10.986 23.316 1.00 94.44 220 ASP A CA 1
ATOM 1494 C C . ASP A 1 220 ? -4.627 -10.766 24.800 1.00 94.44 220 ASP A C 1
ATOM 1496 O O . ASP A 1 220 ? -5.400 -11.129 25.688 1.00 94.44 220 ASP A O 1
ATOM 1500 N N . ILE A 1 221 ? -3.501 -10.105 25.099 1.00 94.56 221 ILE A N 1
ATOM 1501 C CA . ILE A 1 221 ? -3.131 -9.706 26.466 1.00 94.56 221 ILE A CA 1
ATOM 1502 C C . ILE A 1 221 ? -4.153 -8.723 27.043 1.00 94.56 221 ILE A C 1
ATOM 1504 O O . ILE A 1 221 ? -4.511 -8.839 28.216 1.00 94.56 221 ILE A O 1
ATOM 1508 N N . ALA A 1 222 ? -4.621 -7.751 26.257 1.00 95.62 222 ALA A N 1
ATOM 1509 C CA . ALA A 1 222 ? -5.643 -6.809 26.703 1.00 95.62 222 ALA A CA 1
ATOM 1510 C C . ALA A 1 222 ? -6.976 -7.517 27.004 1.00 95.62 222 ALA A C 1
ATOM 1512 O O . ALA A 1 222 ? -7.596 -7.230 28.029 1.00 95.62 222 ALA A O 1
ATOM 1513 N N . ALA A 1 223 ? -7.376 -8.484 26.172 1.00 94.44 223 ALA A N 1
ATOM 1514 C CA . ALA A 1 223 ? -8.555 -9.314 26.410 1.00 94.44 223 ALA A CA 1
ATOM 1515 C C . ALA A 1 223 ? -8.409 -10.156 27.690 1.00 94.44 223 ALA A C 1
ATOM 1517 O O . ALA A 1 223 ? -9.269 -10.091 28.564 1.00 94.44 223 ALA A O 1
ATOM 1518 N N . MET A 1 224 ? -7.279 -10.848 27.870 1.00 95.38 224 MET A N 1
ATOM 1519 C CA . MET A 1 224 ? -7.017 -11.631 29.085 1.00 95.38 224 MET A CA 1
ATOM 1520 C C . MET A 1 224 ? -7.001 -10.767 30.353 1.00 95.38 224 MET A C 1
ATOM 1522 O O . MET A 1 224 ? -7.488 -11.196 31.395 1.00 95.38 224 MET A O 1
ATOM 1526 N N . LYS A 1 225 ? -6.471 -9.538 30.290 1.00 97.62 225 LYS A N 1
ATOM 1527 C CA . LYS A 1 225 ? -6.536 -8.593 31.418 1.00 97.62 225 LYS A CA 1
ATOM 1528 C C . LYS A 1 225 ? -7.976 -8.235 31.771 1.00 97.62 225 LYS A C 1
ATOM 1530 O O . LYS A 1 225 ? -8.323 -8.259 32.948 1.00 97.62 225 LYS A O 1
ATOM 1535 N N . LYS A 1 226 ? -8.812 -7.968 30.766 1.00 97.31 226 LYS A N 1
ATOM 1536 C CA . LYS A 1 226 ? -10.242 -7.712 30.964 1.00 97.31 226 LYS A CA 1
ATOM 1537 C C . LYS A 1 226 ? -10.945 -8.918 31.595 1.00 97.31 226 LYS A C 1
ATOM 1539 O O . LYS A 1 226 ? -11.743 -8.739 32.508 1.00 97.31 226 LYS A O 1
ATOM 1544 N N . ASP A 1 227 ? -10.625 -10.134 31.162 1.00 97.19 227 ASP A N 1
ATOM 1545 C CA . ASP A 1 227 ? -11.191 -11.354 31.749 1.00 97.19 227 ASP A CA 1
ATOM 1546 C C . ASP A 1 227 ? -10.760 -11.545 33.212 1.00 97.19 227 ASP A C 1
ATOM 1548 O O . ASP A 1 227 ? -11.568 -11.953 34.047 1.00 97.19 227 ASP A O 1
ATOM 1552 N N . ILE A 1 228 ? -9.511 -11.201 33.552 1.00 98.00 228 ILE A N 1
ATOM 1553 C CA . ILE A 1 228 ? -9.020 -11.200 34.939 1.00 98.00 228 ILE A CA 1
ATOM 1554 C C . ILE A 1 228 ? -9.773 -10.169 35.789 1.00 98.00 228 ILE A C 1
ATOM 1556 O O . ILE A 1 228 ? -10.150 -10.484 36.917 1.00 98.00 228 ILE A O 1
ATOM 1560 N N . GLU A 1 229 ? -10.009 -8.961 35.269 1.00 97.50 229 GLU A N 1
ATOM 1561 C CA . GLU A 1 229 ? -10.805 -7.931 35.951 1.00 97.50 229 GLU A CA 1
ATOM 1562 C C . GLU A 1 229 ? -12.233 -8.429 36.215 1.00 97.50 229 GLU A C 1
ATOM 1564 O O . GLU A 1 229 ? -12.680 -8.415 37.359 1.00 97.50 229 GLU A O 1
ATOM 1569 N N . LEU A 1 230 ? -12.901 -8.995 35.205 1.00 97.12 230 LEU A N 1
ATOM 1570 C CA . LEU A 1 230 ? -14.244 -9.571 35.353 1.00 97.12 230 LEU A CA 1
ATOM 1571 C C . LEU A 1 230 ? -14.284 -10.728 36.364 1.00 97.12 230 LEU A C 1
ATOM 1573 O O . LEU A 1 230 ? -15.227 -10.843 37.148 1.00 97.12 230 LEU A O 1
ATOM 1577 N N . ALA A 1 231 ? -13.265 -11.591 36.371 1.00 95.75 231 ALA A N 1
ATOM 1578 C CA . ALA A 1 231 ? -13.151 -12.667 37.352 1.00 95.75 231 ALA A CA 1
ATOM 1579 C C . ALA A 1 231 ? -12.905 -12.130 38.773 1.00 95.75 231 ALA A C 1
ATOM 1581 O O . ALA A 1 231 ? -13.420 -12.693 39.742 1.00 95.75 231 ALA A O 1
ATOM 1582 N N . SER A 1 232 ? -12.142 -11.041 38.906 1.00 98.12 232 SER A N 1
ATOM 1583 C CA . SER A 1 232 ? -11.927 -10.347 40.177 1.00 98.12 232 SER A CA 1
ATOM 1584 C C . SER A 1 232 ? -13.221 -9.721 40.696 1.00 98.12 232 SER A C 1
ATOM 1586 O O . SER A 1 232 ? -13.536 -9.896 41.871 1.00 98.12 232 SER A O 1
ATOM 1588 N N . ASP A 1 233 ? -13.994 -9.059 39.835 1.00 97.81 233 ASP A N 1
ATOM 1589 C CA . ASP A 1 233 ? -15.298 -8.489 40.189 1.00 97.81 233 ASP A CA 1
ATOM 1590 C C . ASP A 1 233 ? -16.266 -9.583 40.655 1.00 97.81 233 ASP A C 1
ATOM 1592 O O . ASP A 1 233 ? -16.863 -9.481 41.727 1.00 97.81 233 ASP A O 1
ATOM 1596 N N . LEU A 1 234 ? -16.342 -10.696 39.915 1.00 97.75 234 LEU A N 1
ATOM 1597 C CA . LEU A 1 234 ? -17.165 -11.846 40.294 1.00 97.75 234 LEU A CA 1
ATOM 1598 C C . LEU A 1 234 ? -16.733 -12.426 41.645 1.00 97.75 234 LEU A C 1
ATOM 1600 O O . LEU A 1 234 ? -17.579 -12.777 42.471 1.00 97.75 234 LEU A O 1
ATOM 1604 N N . ARG A 1 235 ? -15.423 -12.521 41.899 1.00 98.25 235 ARG A N 1
ATOM 1605 C CA . ARG A 1 235 ? -14.907 -12.952 43.200 1.00 98.25 235 ARG A CA 1
ATOM 1606 C C . ARG A 1 235 ? -15.347 -11.996 44.311 1.00 98.25 235 ARG A C 1
ATOM 1608 O O . ARG A 1 235 ? -15.815 -12.480 45.336 1.00 98.25 235 ARG A O 1
ATOM 1615 N N . ILE A 1 236 ? -15.217 -10.683 44.121 1.00 98.19 236 ILE A N 1
ATOM 1616 C CA . ILE A 1 236 ? -15.645 -9.675 45.106 1.00 98.19 236 ILE A CA 1
ATOM 1617 C C . ILE A 1 236 ? -17.147 -9.814 45.395 1.00 98.19 236 ILE A C 1
ATOM 1619 O O . ILE A 1 236 ? -17.546 -9.829 46.560 1.00 98.19 236 ILE A O 1
ATOM 1623 N N . ASP A 1 237 ? -17.972 -10.002 44.363 1.00 97.88 237 ASP A N 1
ATOM 1624 C CA . ASP A 1 237 ? -19.414 -10.232 44.507 1.00 97.88 237 ASP A CA 1
ATOM 1625 C C . ASP A 1 237 ? -19.732 -11.511 45.296 1.00 97.88 237 ASP A C 1
ATOM 1627 O O . ASP A 1 237 ? -20.650 -11.534 46.125 1.00 97.88 237 ASP A O 1
ATOM 1631 N N . LEU A 1 238 ? -18.994 -12.598 45.047 1.00 97.44 238 LEU A N 1
ATOM 1632 C CA . LEU A 1 238 ? -19.143 -13.849 45.793 1.00 97.44 238 LEU A CA 1
ATOM 1633 C C . LEU A 1 238 ? -18.675 -13.712 47.245 1.00 97.44 238 LEU A C 1
ATOM 1635 O O . LEU A 1 238 ? -19.372 -14.195 48.136 1.00 97.44 238 LEU A O 1
ATOM 1639 N N . ASP A 1 239 ? -17.557 -13.030 47.493 1.00 97.56 239 ASP A N 1
ATOM 1640 C CA . ASP A 1 239 ? -17.042 -12.757 48.839 1.00 97.56 239 ASP A CA 1
ATOM 1641 C C . ASP A 1 239 ? -18.043 -11.894 49.637 1.00 97.56 239 ASP A C 1
ATOM 1643 O O . ASP A 1 239 ? -18.312 -12.172 50.809 1.00 97.56 239 ASP A O 1
ATOM 1647 N N . ALA A 1 240 ? -18.687 -10.910 48.997 1.00 97.69 240 ALA A N 1
ATOM 1648 C CA . ALA A 1 240 ? -19.747 -10.102 49.604 1.00 97.69 240 ALA A CA 1
ATOM 1649 C C . ALA A 1 240 ? -20.991 -10.938 49.956 1.00 97.69 240 ALA A C 1
ATOM 1651 O O . ALA A 1 240 ? -21.510 -10.842 51.072 1.00 97.69 240 ALA A O 1
ATOM 1652 N N . LYS A 1 241 ? -21.448 -11.808 49.043 1.00 97.75 241 LYS A N 1
ATOM 1653 C CA . LYS A 1 241 ? -22.561 -12.742 49.306 1.00 97.75 241 LYS A CA 1
ATOM 1654 C C . LYS A 1 241 ? -22.226 -13.723 50.425 1.00 97.75 241 LYS A C 1
ATOM 1656 O O . LYS A 1 241 ? -23.065 -13.961 51.290 1.00 97.75 241 LYS A O 1
ATOM 1661 N N . TYR A 1 242 ? -21.007 -14.259 50.433 1.00 98.25 242 TYR A N 1
ATOM 1662 C CA . TYR A 1 242 ? -20.525 -15.147 51.485 1.00 98.25 242 TYR A CA 1
ATOM 1663 C C . TYR A 1 242 ? -20.508 -14.437 52.840 1.00 98.25 242 TYR A C 1
ATOM 1665 O O . TYR A 1 242 ? -21.046 -14.970 53.807 1.00 98.25 242 TYR A O 1
ATOM 1673 N N . SER A 1 243 ? -19.971 -13.214 52.911 1.00 97.69 243 SER A N 1
ATOM 1674 C CA . SER A 1 243 ? -19.985 -12.412 54.139 1.00 97.69 243 SER A CA 1
ATOM 1675 C C . SER A 1 243 ? -21.406 -12.092 54.604 1.00 97.69 243 SER A C 1
ATOM 1677 O O . SER A 1 243 ? -21.662 -12.125 55.803 1.00 97.69 243 SER A O 1
ATOM 1679 N N . SER A 1 244 ? -22.333 -11.803 53.688 1.00 97.69 244 SER A N 1
ATOM 1680 C CA . SER A 1 244 ? -23.739 -11.563 54.030 1.00 97.69 244 SER A CA 1
ATOM 1681 C C . SER A 1 244 ? -24.394 -12.807 54.633 1.00 97.69 244 SER A C 1
ATOM 1683 O O . SER A 1 244 ? -24.990 -12.714 55.702 1.00 97.69 244 SER A O 1
ATOM 1685 N N . LEU A 1 245 ? -24.247 -13.974 53.992 1.00 97.19 245 LEU A N 1
ATOM 1686 C CA . LEU A 1 245 ? -24.775 -15.245 54.506 1.00 97.19 245 LEU A CA 1
ATOM 1687 C C . LEU A 1 245 ? -24.134 -15.632 55.843 1.00 97.19 245 LEU A C 1
ATOM 1689 O O . LEU A 1 245 ? -24.803 -16.153 56.729 1.00 97.19 245 LEU A O 1
ATOM 1693 N N . LYS A 1 246 ? -22.832 -15.379 55.993 1.00 98.00 246 LYS A N 1
ATOM 1694 C CA . LYS A 1 246 ? -22.086 -15.594 57.235 1.00 98.00 246 LYS A CA 1
ATOM 1695 C C . LYS A 1 246 ? -22.663 -14.743 58.368 1.00 98.00 246 LYS A C 1
ATOM 1697 O O . LYS A 1 246 ? -22.953 -15.283 59.429 1.00 98.00 246 LYS A O 1
ATOM 1702 N N . ASN A 1 247 ? -22.888 -13.453 58.117 1.00 97.25 247 ASN A N 1
ATOM 1703 C CA . ASN A 1 247 ? -23.496 -12.542 59.086 1.00 97.25 247 ASN A CA 1
ATOM 1704 C C . ASN A 1 247 ? -24.930 -12.962 59.446 1.00 97.25 247 ASN A C 1
ATOM 1706 O O . ASN A 1 247 ? -25.305 -12.887 60.610 1.00 97.25 247 ASN A O 1
ATOM 1710 N N . GLU A 1 248 ? -25.721 -13.425 58.474 1.00 96.94 248 GLU A N 1
ATOM 1711 C CA . GLU A 1 248 ? -27.076 -13.942 58.714 1.00 96.94 248 GLU A CA 1
ATOM 1712 C C . GLU A 1 248 ? -27.054 -15.212 59.580 1.00 96.94 248 GLU A C 1
ATOM 1714 O O . GLU A 1 248 ? -27.815 -15.317 60.540 1.00 96.94 248 GLU A O 1
ATOM 1719 N N . LEU A 1 249 ? -26.139 -16.146 59.306 1.00 96.50 249 LEU A N 1
ATOM 1720 C CA . LEU A 1 249 ? -25.944 -17.346 60.122 1.00 96.50 249 LEU A CA 1
ATOM 1721 C C . LEU A 1 249 ? -25.529 -16.989 61.556 1.00 96.50 249 LEU A C 1
ATOM 1723 O O . LEU A 1 249 ? -26.080 -17.530 62.513 1.00 96.50 249 LEU A O 1
ATOM 1727 N N . ASP A 1 250 ? -24.564 -16.082 61.707 1.00 97.12 250 ASP A N 1
ATOM 1728 C CA . ASP A 1 250 ? -24.078 -15.646 63.015 1.00 97.12 250 ASP A CA 1
ATOM 1729 C C . ASP A 1 250 ? -25.189 -14.914 63.795 1.00 97.12 250 ASP A C 1
ATOM 1731 O O . ASP A 1 250 ? -25.346 -15.150 64.992 1.00 97.12 250 ASP A O 1
ATOM 1735 N N . PHE A 1 251 ? -26.025 -14.117 63.118 1.00 97.25 251 PHE A N 1
ATOM 1736 C CA . PHE A 1 251 ? -27.216 -13.489 63.701 1.00 97.25 251 PHE A CA 1
ATOM 1737 C C . PHE A 1 251 ? -28.253 -14.519 64.171 1.00 97.25 251 PHE A C 1
ATOM 1739 O O . PHE A 1 251 ? -28.758 -14.414 65.289 1.00 97.25 251 PHE A O 1
ATOM 1746 N N . VAL A 1 252 ? -28.553 -15.538 63.358 1.00 96.94 252 VAL A N 1
ATOM 1747 C CA . VAL A 1 252 ? -29.480 -16.618 63.740 1.00 96.94 252 VAL A CA 1
ATOM 1748 C C . VAL A 1 252 ? -28.939 -17.401 64.936 1.00 96.94 252 VAL A C 1
ATOM 1750 O O . VAL A 1 252 ? -29.693 -17.663 65.869 1.00 96.94 252 VAL A O 1
ATOM 1753 N N . ASN A 1 253 ? -27.644 -17.728 64.954 1.00 95.81 253 ASN A N 1
ATOM 1754 C CA . ASN A 1 253 ? -27.017 -18.417 66.084 1.00 95.81 253 ASN A CA 1
ATOM 1755 C C . ASN A 1 253 ? -27.078 -17.577 67.369 1.00 95.81 253 ASN A C 1
ATOM 1757 O O . ASN A 1 253 ? -27.459 -18.100 68.411 1.00 95.81 253 ASN A O 1
ATOM 1761 N N . GLN A 1 254 ? -26.755 -16.280 67.300 1.00 96.31 254 GLN A N 1
ATOM 1762 C CA . GLN A 1 254 ? -26.868 -15.372 68.450 1.00 96.31 254 GLN A CA 1
ATOM 1763 C C . GLN A 1 254 ? -28.312 -15.272 68.945 1.00 96.31 254 GLN A C 1
ATOM 1765 O O . GLN A 1 254 ? -28.552 -15.393 70.141 1.00 96.31 254 GLN A O 1
ATOM 1770 N N . THR A 1 255 ? -29.275 -15.141 68.030 1.00 95.50 255 THR A N 1
ATOM 1771 C CA . THR A 1 255 ? -30.703 -15.097 68.376 1.00 95.50 255 THR A CA 1
ATOM 1772 C C . THR A 1 255 ? -31.144 -16.394 69.055 1.00 95.50 255 THR A C 1
ATOM 1774 O O . THR A 1 255 ? -31.833 -16.351 70.067 1.00 95.50 255 THR A O 1
ATOM 1777 N N . GLN A 1 256 ? -30.716 -17.558 68.555 1.00 94.00 256 GLN A N 1
ATOM 1778 C CA . GLN A 1 256 ? -31.017 -18.850 69.180 1.00 94.00 256 GLN A CA 1
ATOM 1779 C C . GLN A 1 256 ? -30.380 -18.988 70.569 1.00 94.00 256 GLN A C 1
ATOM 1781 O O . GLN A 1 256 ? -31.031 -19.485 71.484 1.00 94.00 256 GLN A O 1
ATOM 1786 N N . GLU A 1 257 ? -29.139 -18.537 70.756 1.00 94.88 257 GLU A N 1
ATOM 1787 C CA . GLU A 1 257 ? -28.459 -18.532 72.060 1.00 94.88 257 GLU A CA 1
ATOM 1788 C C . GLU A 1 257 ? -29.176 -17.601 73.061 1.00 94.88 257 GLU A C 1
ATOM 1790 O O . GLU A 1 257 ? -29.397 -17.956 74.223 1.00 94.88 257 GLU A O 1
ATOM 1795 N N . GLU A 1 258 ? -29.610 -16.421 72.612 1.00 93.06 258 GLU A N 1
ATOM 1796 C CA . GLU A 1 258 ? -30.415 -15.480 73.398 1.00 93.06 258 GLU A CA 1
ATOM 1797 C C . GLU A 1 258 ? -31.790 -16.063 73.750 1.00 93.06 258 GLU A C 1
ATOM 1799 O O . GLU A 1 258 ? -32.217 -16.003 74.904 1.00 93.06 258 GLU A O 1
ATOM 1804 N N . GLU A 1 259 ? -32.475 -16.699 72.799 1.00 92.50 259 GLU A N 1
ATOM 1805 C CA . GLU A 1 259 ? -33.748 -17.371 73.049 1.00 92.50 259 GLU A CA 1
ATOM 1806 C C . GLU A 1 259 ? -33.585 -18.529 74.038 1.00 92.50 259 GLU A C 1
ATOM 1808 O O . GLU A 1 259 ? -34.351 -18.605 75.002 1.00 92.50 259 GLU A O 1
ATOM 1813 N N . LEU A 1 260 ? -32.571 -19.382 73.866 1.00 90.12 260 LEU A N 1
ATOM 1814 C CA . LEU A 1 260 ? -32.269 -20.490 74.773 1.00 90.12 260 LEU A CA 1
ATOM 1815 C C . LEU A 1 260 ? -31.905 -19.996 76.172 1.00 90.12 260 LEU A C 1
ATOM 1817 O O . LEU A 1 260 ? -32.443 -20.516 77.147 1.00 90.12 260 LEU A O 1
ATOM 1821 N N . SER A 1 261 ? -31.060 -18.970 76.292 1.00 90.06 261 SER A N 1
ATOM 1822 C CA . SER A 1 261 ? -30.722 -18.375 77.590 1.00 90.06 261 SER A CA 1
ATOM 1823 C C . SER A 1 261 ? -31.933 -17.700 78.243 1.00 90.06 261 SER A C 1
ATOM 1825 O O . SER A 1 261 ? -32.117 -17.820 79.455 1.00 90.06 261 SER A O 1
ATOM 1827 N N . SER A 1 262 ? -32.823 -17.072 77.466 1.00 88.19 262 SER A N 1
ATOM 1828 C CA . SER A 1 262 ? -34.085 -16.509 77.964 1.00 88.19 262 SER A CA 1
ATOM 1829 C C . SER A 1 262 ? -35.079 -17.589 78.401 1.00 88.19 262 SER A C 1
ATOM 1831 O O . SER A 1 262 ? -35.781 -17.416 79.394 1.00 88.19 262 SER A O 1
ATOM 1833 N N . LEU A 1 263 ? -35.149 -18.716 77.688 1.00 83.69 263 LEU A N 1
ATOM 1834 C CA . LEU A 1 263 ? -35.984 -19.856 78.051 1.00 83.69 263 LEU A CA 1
ATOM 1835 C C . LEU A 1 263 ? -35.413 -20.571 79.270 1.00 83.69 263 LEU A C 1
ATOM 1837 O O . LEU A 1 263 ? -36.175 -20.966 80.143 1.00 83.69 263 LEU A O 1
ATOM 1841 N N . GLN A 1 264 ? -34.092 -20.691 79.375 1.00 82.56 264 GLN A N 1
ATOM 1842 C CA . GLN A 1 264 ? -33.415 -21.251 80.536 1.00 82.56 264 GLN A CA 1
ATOM 1843 C C . GLN A 1 264 ? -33.546 -20.337 81.755 1.00 82.56 264 GLN A C 1
ATOM 1845 O O . GLN A 1 264 ? -33.750 -20.844 82.855 1.00 82.56 264 GLN A O 1
ATOM 1850 N N . SER A 1 265 ? -33.503 -19.011 81.582 1.00 79.56 265 SER A N 1
ATOM 1851 C CA . SER A 1 265 ? -33.798 -18.070 82.664 1.00 79.56 265 SER A CA 1
ATOM 1852 C C . SER A 1 265 ? -35.264 -18.153 83.061 1.00 79.56 265 SER A C 1
ATOM 1854 O O . SER A 1 265 ? -35.524 -18.290 84.243 1.00 79.56 265 SER A O 1
ATOM 1856 N N . LYS A 1 266 ? -36.210 -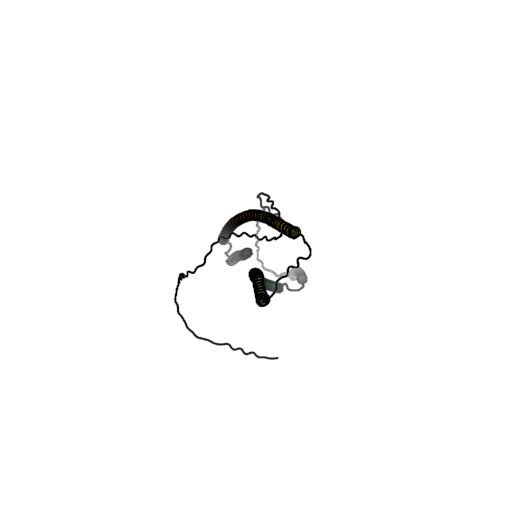18.201 82.111 1.00 77.88 266 LYS A N 1
ATOM 1857 C CA . LYS A 1 266 ? -37.643 -18.406 82.384 1.00 77.88 266 LYS A CA 1
ATOM 1858 C C . LYS A 1 266 ? -37.936 -19.755 83.026 1.00 77.88 266 LYS A C 1
ATOM 1860 O O . LYS A 1 266 ? -38.842 -19.838 83.843 1.00 77.88 266 LYS A O 1
ATOM 1865 N N . LEU A 1 267 ? -37.215 -20.817 82.677 1.00 65.25 267 LEU A N 1
ATOM 1866 C CA . LEU A 1 267 ? -37.373 -22.135 83.288 1.00 65.25 267 LEU A CA 1
ATOM 1867 C C . LEU A 1 267 ? -36.731 -22.165 84.682 1.00 65.25 267 LEU A C 1
ATOM 1869 O O . LEU A 1 267 ? -37.333 -22.672 85.619 1.00 65.25 267 LEU A O 1
ATOM 1873 N N . GLY A 1 268 ? -35.557 -21.549 84.840 1.00 61.91 268 GLY A N 1
ATOM 1874 C CA . GLY A 1 268 ? -34.877 -21.363 86.122 1.00 61.91 268 GLY A CA 1
ATOM 1875 C C . GLY A 1 268 ? -35.679 -20.488 87.087 1.00 61.91 268 GLY A C 1
ATOM 1876 O O . GLY A 1 268 ? -35.828 -20.843 88.255 1.00 61.91 268 GLY A O 1
ATOM 1877 N N . THR A 1 269 ? -36.280 -19.405 86.593 1.00 57.50 269 THR A N 1
ATOM 1878 C CA . THR A 1 269 ? -37.192 -18.560 87.359 1.00 57.50 269 THR A CA 1
ATOM 1879 C C . THR A 1 269 ? -38.535 -19.229 87.552 1.00 57.50 269 THR A C 1
ATOM 1881 O O . THR A 1 269 ? -39.007 -19.181 88.661 1.00 57.50 269 THR A O 1
ATOM 1884 N N . THR A 1 270 ? -39.138 -19.970 86.617 1.00 54.03 270 THR A N 1
ATOM 1885 C CA . THR A 1 270 ? -40.383 -20.719 86.923 1.00 54.03 270 THR A CA 1
ATOM 1886 C C . THR A 1 270 ? -40.166 -21.861 87.918 1.00 54.03 270 THR A C 1
ATOM 1888 O O . THR A 1 270 ? -41.067 -22.144 88.710 1.00 54.03 270 THR A O 1
ATOM 1891 N N . THR A 1 271 ? -38.970 -22.456 87.988 1.00 48.53 271 THR A N 1
ATOM 1892 C CA . THR A 1 271 ? -38.609 -23.364 89.092 1.00 48.53 271 THR A CA 1
ATOM 1893 C C . THR A 1 271 ? -38.369 -22.649 90.429 1.00 48.53 271 THR A C 1
ATOM 1895 O O . THR A 1 271 ? -38.449 -23.304 91.465 1.00 48.53 271 THR A O 1
ATOM 1898 N N . MET A 1 272 ? -38.137 -21.328 90.439 1.00 48.75 272 MET A N 1
ATOM 1899 C CA . MET A 1 272 ? -37.938 -20.512 91.652 1.00 48.75 272 MET A CA 1
ATOM 1900 C C . MET A 1 272 ? -39.183 -19.675 92.051 1.00 48.75 272 MET A C 1
ATOM 1902 O O . MET A 1 272 ? -39.438 -19.484 93.234 1.00 48.75 272 MET A O 1
ATOM 1906 N N . ASP A 1 273 ? -40.020 -19.288 91.087 1.00 42.47 273 ASP A N 1
ATOM 1907 C CA . ASP A 1 273 ? -41.224 -18.444 91.178 1.00 42.47 273 ASP A CA 1
ATOM 1908 C C . ASP A 1 273 ? -42.521 -19.272 91.258 1.00 42.47 273 ASP A C 1
ATOM 1910 O O . ASP A 1 273 ? -43.603 -18.718 91.446 1.00 42.47 273 ASP A O 1
ATOM 1914 N N . THR A 1 274 ? -42.448 -20.612 91.203 1.00 43.06 274 THR A N 1
ATOM 1915 C CA . THR A 1 274 ? -43.575 -21.471 91.640 1.00 43.06 274 THR A CA 1
ATOM 1916 C C . THR A 1 274 ? -43.725 -21.471 93.173 1.00 43.06 274 THR A C 1
ATOM 1918 O O . THR A 1 274 ? -44.708 -21.979 93.715 1.00 43.06 274 THR A O 1
ATOM 1921 N N . SER A 1 275 ? -42.812 -20.823 93.900 1.00 39.81 275 SER A N 1
ATOM 1922 C CA . SER A 1 275 ? -42.976 -20.517 95.318 1.00 39.81 275 SER A CA 1
ATOM 1923 C C . SER A 1 275 ? -42.806 -19.021 95.582 1.00 39.81 275 SER A C 1
ATOM 1925 O O . SER A 1 275 ? -41.697 -18.537 95.760 1.00 39.81 275 SER A O 1
ATOM 1927 N N . VAL A 1 276 ? -43.950 -18.351 95.747 1.00 42.47 276 VAL A N 1
ATOM 1928 C CA . VAL A 1 276 ? -44.122 -17.095 96.500 1.00 42.47 276 VAL A CA 1
ATOM 1929 C C . VAL A 1 276 ? -43.758 -15.800 95.755 1.00 42.47 276 VAL A C 1
ATOM 1931 O O . VAL A 1 276 ? -42.713 -15.199 95.963 1.00 42.47 276 VAL A O 1
ATOM 1934 N N . SER A 1 277 ? -44.736 -15.264 95.022 1.00 37.16 277 SER A N 1
ATOM 1935 C CA . SER A 1 277 ? -44.971 -13.815 94.973 1.00 37.16 277 SER A CA 1
ATOM 1936 C C . SER A 1 277 ? -46.478 -13.555 94.942 1.00 37.16 277 SER A C 1
ATOM 1938 O O . SER A 1 277 ? -47.091 -13.320 93.901 1.00 37.16 277 SER A O 1
ATOM 1940 N N . MET A 1 278 ? -47.102 -13.668 96.120 1.00 38.41 278 MET A N 1
ATOM 1941 C CA . MET A 1 278 ? -48.345 -12.949 96.380 1.00 38.41 278 MET A CA 1
ATOM 1942 C C . MET A 1 278 ? -47.975 -11.471 96.468 1.00 38.41 278 MET A C 1
ATOM 1944 O O . MET A 1 278 ? -47.405 -11.025 97.459 1.00 38.41 278 MET A O 1
ATOM 1948 N N . ILE A 1 279 ? -48.261 -10.729 95.399 1.00 44.59 279 ILE A N 1
ATOM 1949 C CA . ILE A 1 279 ? -48.206 -9.270 95.407 1.00 44.59 279 ILE A CA 1
ATOM 1950 C C . ILE A 1 279 ? -49.376 -8.801 96.276 1.00 44.59 279 ILE A C 1
ATOM 1952 O O . ILE A 1 279 ? -50.522 -8.743 95.831 1.00 44.59 279 ILE A O 1
ATOM 1956 N N . GLU A 1 280 ? -49.078 -8.522 97.543 1.00 39.88 280 GLU A N 1
ATOM 1957 C CA . GLU A 1 280 ? -49.952 -7.782 98.445 1.00 39.88 280 GLU A CA 1
ATOM 1958 C C . GLU A 1 280 ? -50.138 -6.370 97.875 1.00 39.88 280 GLU A C 1
ATOM 1960 O O . GLU A 1 280 ? -49.222 -5.547 97.827 1.00 39.88 280 GLU A O 1
ATOM 1965 N N . VAL A 1 281 ? -51.343 -6.121 97.361 1.00 46.44 281 VAL A N 1
ATOM 1966 C CA . VAL A 1 281 ? -51.784 -4.814 96.878 1.00 46.44 281 VAL A CA 1
ATOM 1967 C C . VAL A 1 281 ? -52.093 -3.955 98.099 1.00 46.44 281 VAL A C 1
ATOM 1969 O O . VAL A 1 281 ? -53.191 -4.012 98.649 1.00 46.44 281 VAL A O 1
ATOM 1972 N N . ASP A 1 282 ? -51.119 -3.152 98.517 1.00 36.91 282 ASP A N 1
ATOM 1973 C CA . ASP A 1 282 ? -51.309 -2.149 99.560 1.00 36.91 282 ASP A CA 1
ATOM 1974 C C . ASP A 1 282 ? -52.080 -0.951 98.969 1.00 36.91 282 ASP A C 1
ATOM 1976 O O . ASP A 1 282 ? -51.538 -0.023 98.357 1.00 36.91 282 ASP A O 1
ATOM 1980 N N . THR A 1 283 ? -53.409 -1.014 99.072 1.00 50.72 283 THR A N 1
ATOM 1981 C CA . THR A 1 283 ? -54.338 0.051 98.680 1.00 50.72 283 THR A CA 1
ATOM 1982 C C . THR A 1 283 ? -54.289 1.183 99.704 1.00 50.72 283 THR A C 1
ATOM 1984 O O . THR A 1 283 ? -55.086 1.231 100.639 1.00 50.72 283 THR A O 1
ATOM 1987 N N . GLY A 1 284 ? -53.342 2.106 99.529 1.00 48.25 284 GLY A N 1
ATOM 1988 C CA . GLY A 1 284 ? -53.058 3.163 100.503 1.00 48.25 284 GLY A CA 1
ATOM 1989 C C . GLY A 1 284 ? -52.917 4.569 99.925 1.00 48.25 284 GLY A C 1
ATOM 1990 O O . GLY A 1 284 ? -52.079 5.327 100.400 1.00 48.25 284 GLY A O 1
ATOM 1991 N N . LYS A 1 285 ? -53.683 4.904 98.879 1.00 51.91 285 LYS A N 1
ATOM 1992 C CA . LYS A 1 285 ? -54.069 6.259 98.420 1.00 51.91 285 LYS A CA 1
ATOM 1993 C C . LYS A 1 285 ? -54.978 6.060 97.210 1.00 51.91 285 LYS A C 1
ATOM 1995 O O . LYS A 1 285 ? -54.634 5.278 96.330 1.00 51.91 285 LYS A O 1
ATOM 2000 N N . SER A 1 286 ? -56.128 6.727 97.156 1.00 53.25 286 SER A N 1
ATOM 2001 C CA . SER A 1 286 ? -57.034 6.717 96.001 1.00 53.25 286 SER A CA 1
ATOM 2002 C C . SER A 1 286 ? -56.357 7.386 94.802 1.00 53.25 286 SER A C 1
ATOM 2004 O O . SER A 1 286 ? -56.575 8.556 94.496 1.00 53.25 286 SER A O 1
ATOM 2006 N N . PHE A 1 287 ? -55.461 6.648 94.163 1.00 57.34 287 PHE A N 1
ATOM 2007 C CA . PHE A 1 287 ? -55.029 6.901 92.810 1.00 57.34 287 PHE A CA 1
ATOM 2008 C C . PHE A 1 287 ? -56.240 6.594 91.938 1.00 57.34 287 PHE A C 1
ATOM 2010 O O . PHE A 1 287 ? -56.776 5.489 92.006 1.00 57.34 287 PHE A O 1
ATOM 2017 N N . ASP A 1 288 ? -56.727 7.577 91.188 1.00 64.88 288 ASP A N 1
ATOM 2018 C CA . ASP A 1 288 ? -57.829 7.373 90.254 1.00 64.88 288 ASP A CA 1
ATOM 2019 C C . ASP A 1 288 ? -57.355 6.412 89.158 1.00 64.88 288 ASP A C 1
ATOM 2021 O O . ASP A 1 288 ? -56.810 6.810 88.127 1.00 64.88 288 ASP A O 1
ATOM 2025 N N . ILE A 1 289 ? -57.538 5.115 89.403 1.00 76.31 289 ILE A N 1
ATOM 2026 C CA . ILE A 1 289 ? -57.161 4.034 88.488 1.00 76.31 289 ILE A CA 1
ATOM 2027 C C . ILE A 1 289 ? -57.814 4.280 87.126 1.00 76.31 289 ILE A C 1
ATOM 2029 O O . ILE A 1 289 ? -57.187 4.064 86.097 1.00 76.31 289 ILE A O 1
ATOM 2033 N N . SER A 1 290 ? -59.032 4.830 87.115 1.00 80.88 290 SER A N 1
ATOM 2034 C CA . SER A 1 290 ? -59.729 5.256 85.899 1.00 80.88 290 SER A CA 1
ATOM 2035 C C . SER A 1 290 ? -58.970 6.349 85.132 1.00 80.88 290 SER A C 1
ATOM 2037 O O . SER A 1 290 ? -58.774 6.230 83.923 1.00 80.88 290 SER A O 1
ATOM 2039 N N . ALA A 1 291 ? -58.465 7.385 85.813 1.00 82.50 291 ALA A N 1
ATOM 2040 C CA . ALA A 1 291 ? -57.693 8.454 85.176 1.00 82.50 291 ALA A CA 1
ATOM 2041 C C . ALA A 1 291 ? -56.332 7.958 84.662 1.00 82.50 291 ALA A C 1
ATOM 2043 O O . ALA A 1 291 ? -55.908 8.336 83.571 1.00 82.50 291 ALA A O 1
ATOM 2044 N N . ALA A 1 292 ? -55.663 7.077 85.406 1.00 83.44 292 ALA A N 1
ATOM 2045 C CA . ALA A 1 292 ? -54.398 6.482 84.990 1.00 83.44 292 ALA A CA 1
ATOM 2046 C C . ALA A 1 292 ? -54.558 5.508 83.815 1.00 83.44 292 ALA A C 1
ATOM 2048 O O . ALA A 1 292 ? -53.776 5.560 82.871 1.00 83.44 292 ALA A O 1
ATOM 2049 N N . LEU A 1 293 ? -55.599 4.673 83.829 1.00 86.19 293 LEU A N 1
ATOM 2050 C CA . LEU A 1 293 ? -55.911 3.734 82.752 1.00 86.19 293 LEU A CA 1
ATOM 2051 C C . LEU A 1 293 ? -56.342 4.480 81.481 1.00 86.19 293 LEU A C 1
ATOM 2053 O O . LEU A 1 293 ? -55.904 4.124 80.389 1.00 86.19 293 LEU A O 1
ATOM 2057 N N . ASN A 1 294 ? -57.101 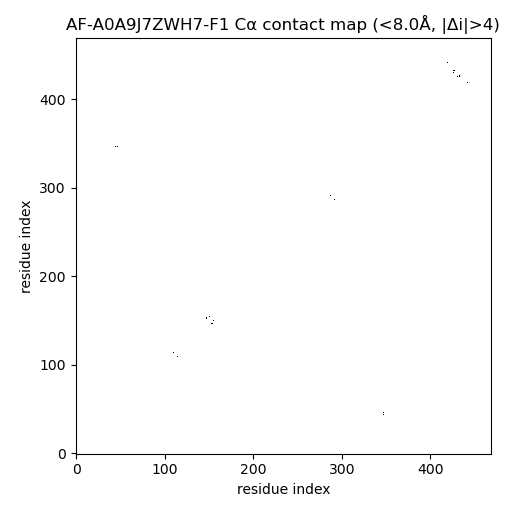5.574 81.611 1.00 88.00 294 ASN A N 1
ATOM 2058 C CA . ASN A 1 294 ? -57.413 6.464 80.489 1.00 88.00 294 ASN A CA 1
ATOM 2059 C C . ASN A 1 294 ? -56.175 7.197 79.955 1.00 88.00 294 ASN A C 1
ATOM 2061 O O . ASN A 1 294 ? -56.029 7.321 78.743 1.00 88.00 294 ASN A O 1
ATOM 2065 N N . LYS A 1 295 ? -55.258 7.644 80.823 1.00 89.69 295 LYS A N 1
ATOM 2066 C CA . LYS A 1 295 ? -53.987 8.252 80.401 1.00 89.69 295 LYS A CA 1
ATOM 2067 C C . LYS A 1 295 ? -53.110 7.256 79.642 1.00 89.69 295 LYS A C 1
ATOM 2069 O O . LYS A 1 295 ? -52.584 7.596 78.591 1.00 89.69 295 LYS A O 1
ATOM 2074 N N . ILE A 1 296 ? -53.009 6.023 80.133 1.00 90.44 296 ILE A N 1
ATOM 2075 C CA . ILE A 1 296 ? -52.300 4.933 79.456 1.00 90.44 296 ILE A CA 1
ATOM 2076 C C . ILE A 1 296 ? -52.953 4.637 78.099 1.00 90.44 296 ILE A C 1
ATOM 2078 O O . ILE A 1 296 ? -52.250 4.568 77.096 1.00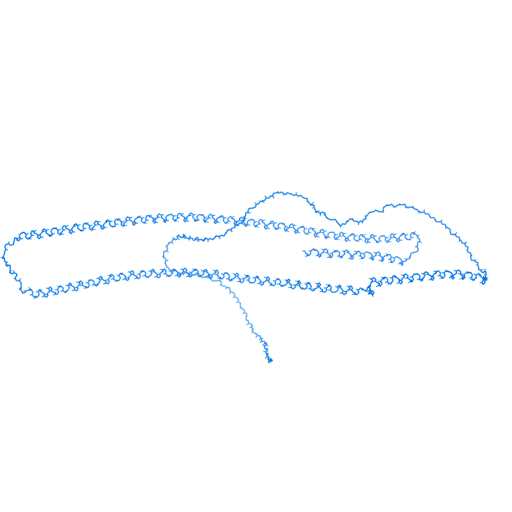 90.44 296 ILE A O 1
ATOM 2082 N N . ARG A 1 297 ? -54.289 4.537 78.033 1.00 92.12 297 ARG A N 1
ATOM 2083 C CA . ARG A 1 297 ? -55.018 4.347 76.768 1.00 92.12 297 ARG A CA 1
ATOM 2084 C C . ARG A 1 297 ? -54.757 5.488 75.780 1.00 92.12 297 ARG A C 1
ATOM 2086 O O . ARG A 1 297 ? -54.492 5.195 74.624 1.00 92.12 297 ARG A O 1
ATOM 2093 N N . MET A 1 298 ? -54.779 6.748 76.222 1.00 92.81 298 MET A N 1
ATOM 2094 C CA . MET A 1 298 ? -54.478 7.898 75.360 1.00 92.81 298 MET A CA 1
ATOM 2095 C C . MET A 1 298 ? -53.040 7.886 74.834 1.00 92.81 298 MET A C 1
ATOM 2097 O O . MET A 1 298 ? -52.837 8.160 73.658 1.00 92.81 298 MET A O 1
ATOM 2101 N N . GLU A 1 299 ? -52.043 7.566 75.665 1.00 91.62 299 GLU A N 1
ATOM 2102 C CA . GLU A 1 299 ? -50.651 7.464 75.200 1.00 91.62 299 GLU A CA 1
ATOM 2103 C C . GLU A 1 299 ? -50.470 6.300 74.216 1.00 91.62 299 GLU A C 1
ATOM 2105 O O . GLU A 1 299 ? -49.774 6.454 73.215 1.00 91.62 299 GLU A O 1
ATOM 2110 N N . TYR A 1 300 ? -51.147 5.166 74.433 1.00 94.25 300 TYR A N 1
ATOM 2111 C CA . TYR A 1 300 ? -51.151 4.063 73.467 1.00 94.25 300 TYR A CA 1
ATOM 2112 C C . TYR A 1 300 ? -51.837 4.443 72.158 1.00 94.25 300 TYR A C 1
ATOM 2114 O O . TYR A 1 300 ? -51.296 4.178 71.093 1.00 94.25 300 TYR A O 1
ATOM 2122 N N . GLU A 1 301 ? -53.004 5.078 72.212 1.00 93.75 301 GLU A N 1
ATOM 2123 C CA . GLU A 1 301 ? -53.734 5.508 71.017 1.00 93.75 301 GLU A CA 1
ATOM 2124 C C . GLU A 1 301 ? -52.935 6.553 70.228 1.00 93.75 301 GLU A C 1
ATOM 2126 O O . GLU A 1 301 ? -52.820 6.457 69.007 1.00 93.75 301 GLU A O 1
ATOM 2131 N N . LYS A 1 302 ? -52.278 7.484 70.928 1.00 95.19 302 LYS A N 1
ATOM 2132 C CA . LYS A 1 302 ? -51.344 8.447 70.340 1.00 95.19 302 LYS A CA 1
ATOM 2133 C C . LYS A 1 302 ? -50.125 7.764 69.721 1.00 95.19 302 LYS A C 1
ATOM 2135 O O . LYS A 1 302 ? -49.768 8.109 68.602 1.00 95.19 302 LYS A O 1
ATOM 2140 N N . SER A 1 303 ? -49.504 6.806 70.407 1.00 93.75 303 SER A N 1
ATOM 2141 C CA . SER A 1 303 ? -48.354 6.053 69.888 1.00 93.75 303 SER A CA 1
ATOM 2142 C C . SER A 1 303 ? -48.734 5.226 68.658 1.00 93.75 303 SER A C 1
ATOM 2144 O O . SER A 1 303 ? -48.028 5.264 67.656 1.00 93.75 303 SER A O 1
ATOM 2146 N N . VAL A 1 304 ? -49.886 4.551 68.674 1.00 94.25 304 VAL A N 1
ATOM 2147 C CA . VAL A 1 304 ? -50.404 3.804 67.518 1.00 94.25 304 VAL A CA 1
ATOM 2148 C C . VAL A 1 304 ? -50.682 4.741 66.345 1.00 94.25 304 VAL A C 1
ATOM 2150 O O . VAL A 1 304 ? -50.309 4.427 65.215 1.00 94.25 304 VAL A O 1
ATOM 2153 N N . GLN A 1 305 ? -51.294 5.901 66.594 1.00 94.56 305 GLN A N 1
ATOM 2154 C CA . GLN A 1 305 ? -51.548 6.889 65.550 1.00 94.56 305 GLN A CA 1
ATOM 2155 C C . GLN A 1 305 ? -50.245 7.470 64.983 1.00 94.56 305 GLN A C 1
ATOM 2157 O O . GLN A 1 305 ? -50.118 7.574 63.765 1.00 94.56 305 GLN A O 1
ATOM 2162 N N . GLN A 1 306 ? -49.262 7.779 65.834 1.00 95.00 306 GLN A N 1
ATOM 2163 C CA . GLN A 1 306 ? -47.935 8.234 65.411 1.00 95.00 306 GLN A CA 1
ATOM 2164 C C . GLN A 1 306 ? -47.237 7.183 64.548 1.00 95.00 306 GLN A C 1
ATOM 2166 O O . GLN A 1 306 ? -46.813 7.500 63.444 1.00 95.00 306 GLN A O 1
ATOM 2171 N N . HIS A 1 307 ? -47.208 5.919 64.971 1.00 93.75 307 HIS A N 1
ATOM 2172 C CA . HIS A 1 307 ? -46.622 4.843 64.170 1.00 93.75 307 HIS A CA 1
ATOM 2173 C C . HIS A 1 307 ? -47.359 4.620 62.844 1.00 93.75 307 HIS A C 1
ATOM 2175 O O . HIS A 1 307 ? -46.726 4.312 61.835 1.00 93.75 307 HIS A O 1
ATOM 2181 N N . ARG A 1 308 ? -48.685 4.807 62.809 1.00 95.62 308 ARG A N 1
ATOM 2182 C CA . ARG A 1 308 ? -49.476 4.744 61.571 1.00 95.62 308 ARG A CA 1
ATOM 2183 C C . ARG A 1 308 ? -49.092 5.867 60.607 1.00 95.62 308 ARG A C 1
ATOM 2185 O O . ARG A 1 308 ? -48.883 5.610 59.426 1.00 95.62 308 ARG A O 1
ATOM 2192 N N . GLU A 1 309 ? -48.987 7.094 61.106 1.00 95.94 309 GLU A N 1
ATOM 2193 C CA . GLU A 1 309 ? -48.598 8.269 60.319 1.00 95.94 309 GLU A CA 1
ATOM 2194 C C . GLU A 1 309 ? -47.141 8.186 59.844 1.00 95.94 309 GLU A C 1
ATOM 2196 O O . GLU A 1 309 ? -46.858 8.470 58.681 1.00 95.94 309 GLU A O 1
ATOM 2201 N N . GLU A 1 310 ? -46.228 7.726 60.701 1.00 95.38 310 GLU A N 1
ATOM 2202 C CA . GLU A 1 310 ? -44.824 7.468 60.365 1.00 95.38 310 GLU A CA 1
ATOM 2203 C C . GLU A 1 310 ? -44.694 6.388 59.286 1.00 95.38 310 GLU A C 1
ATOM 2205 O O . GLU A 1 310 ? -43.953 6.575 58.321 1.00 95.38 310 GLU A O 1
ATOM 2210 N N . ALA A 1 311 ? -45.452 5.290 59.391 1.00 94.38 311 ALA A N 1
ATOM 2211 C CA . ALA A 1 311 ? -45.471 4.242 58.375 1.00 94.38 311 ALA A CA 1
ATOM 2212 C C . ALA A 1 311 ? -46.024 4.758 57.037 1.00 94.38 311 ALA A C 1
ATOM 2214 O O . ALA A 1 311 ? -45.429 4.514 55.988 1.00 94.38 311 ALA A O 1
ATOM 2215 N N . GLU A 1 312 ? -47.128 5.512 57.047 1.00 95.75 312 GLU A N 1
ATOM 2216 C CA . GLU A 1 312 ? -47.676 6.127 55.831 1.00 95.75 312 GLU A CA 1
ATOM 2217 C C . GLU A 1 312 ? -46.699 7.122 55.190 1.00 95.75 312 GLU A C 1
ATOM 2219 O O . GLU A 1 312 ? -46.542 7.12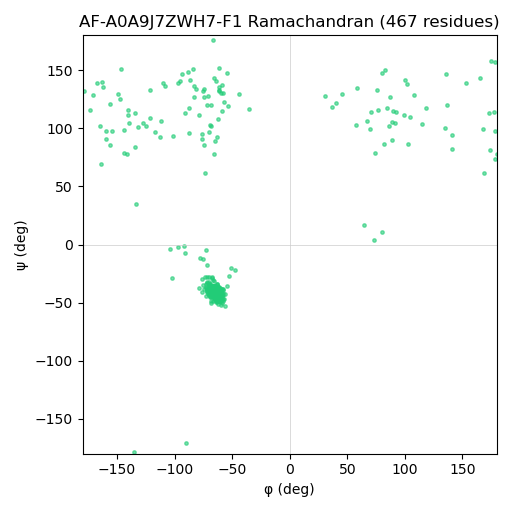4 53.967 1.00 95.75 312 GLU A O 1
ATOM 2224 N N . ALA A 1 313 ? -46.029 7.955 55.991 1.00 96.12 313 ALA A N 1
ATOM 2225 C CA . ALA A 1 313 ? -45.018 8.891 55.510 1.00 96.12 313 ALA A CA 1
ATOM 2226 C C . ALA A 1 313 ? -43.804 8.156 54.925 1.00 96.12 313 ALA A C 1
ATOM 2228 O O . ALA A 1 313 ? -43.333 8.519 53.847 1.00 96.12 313 ALA A O 1
ATOM 2229 N N . TYR A 1 314 ? -43.346 7.087 55.582 1.00 96.88 314 TYR A N 1
ATOM 2230 C CA . TYR A 1 314 ? -42.263 6.238 55.095 1.00 96.88 314 TYR A CA 1
ATOM 2231 C C . TYR A 1 314 ? -42.611 5.587 53.751 1.00 96.88 314 TYR A C 1
ATOM 2233 O O . TYR A 1 314 ? -41.828 5.674 52.804 1.00 96.88 314 TYR A O 1
ATOM 2241 N N . TYR A 1 315 ? -43.802 4.992 53.623 1.00 97.31 315 TYR A N 1
ATOM 2242 C CA . TYR A 1 315 ? -44.235 4.380 52.365 1.00 97.31 315 TYR A CA 1
ATOM 2243 C C . TYR A 1 315 ? -44.407 5.403 51.242 1.00 97.31 315 TYR A C 1
ATOM 2245 O O . TYR A 1 315 ? -44.026 5.116 50.108 1.00 97.31 315 TYR A O 1
ATOM 2253 N N . LYS A 1 316 ? -44.931 6.599 51.541 1.00 97.88 316 LYS A N 1
ATOM 2254 C CA . LYS A 1 316 ? -45.025 7.693 50.560 1.00 97.88 316 LYS A CA 1
ATOM 2255 C C . LYS A 1 316 ? -43.647 8.129 50.077 1.00 97.88 316 LYS A C 1
ATOM 2257 O O . LYS A 1 316 ? -43.409 8.107 48.876 1.00 97.88 316 LYS A O 1
ATOM 2262 N N . LEU A 1 317 ? -42.721 8.421 50.994 1.00 97.69 317 LEU A N 1
ATOM 2263 C CA . LEU A 1 317 ? -41.345 8.783 50.641 1.00 97.69 317 LEU A CA 1
ATOM 2264 C C . LEU A 1 317 ? -40.667 7.689 49.816 1.00 97.69 317 LEU A C 1
ATOM 2266 O O . LEU A 1 317 ? -40.001 7.992 48.828 1.00 97.69 317 LEU A O 1
ATOM 2270 N N . LYS A 1 318 ? -40.865 6.414 50.177 1.00 97.81 318 LYS A N 1
ATOM 2271 C CA . LYS A 1 318 ? -40.285 5.301 49.424 1.00 97.81 318 LYS A CA 1
ATOM 2272 C C . LYS A 1 318 ? -40.880 5.175 48.023 1.00 97.81 318 LYS A C 1
ATOM 2274 O O . LYS A 1 318 ? -40.139 4.893 47.083 1.00 97.81 318 LYS A O 1
ATOM 2279 N N . MET A 1 319 ? -42.182 5.405 47.861 1.00 96.44 319 MET A N 1
ATOM 2280 C CA . MET A 1 319 ? -42.808 5.415 46.538 1.00 96.44 319 MET A CA 1
ATOM 2281 C C . MET A 1 319 ? -42.351 6.594 45.686 1.00 96.44 319 MET A C 1
ATOM 2283 O O . MET A 1 319 ? -42.037 6.384 44.517 1.00 96.44 319 MET A O 1
ATOM 2287 N N . ASP A 1 320 ? -42.225 7.789 46.261 1.00 97.44 320 ASP A N 1
ATOM 2288 C CA . ASP A 1 320 ? -41.706 8.963 45.555 1.00 97.44 320 ASP A CA 1
ATOM 2289 C C . ASP A 1 320 ? -40.239 8.755 45.131 1.00 97.44 320 ASP A C 1
ATOM 2291 O O . ASP A 1 320 ? -39.847 9.077 44.006 1.00 97.44 320 ASP A O 1
ATOM 2295 N N . GLU A 1 321 ? -39.416 8.144 45.989 1.00 97.50 321 GLU A N 1
ATOM 2296 C CA . GLU A 1 321 ? -38.035 7.772 45.661 1.00 97.50 321 GLU A CA 1
ATOM 2297 C C . GLU A 1 321 ? -37.986 6.766 44.499 1.00 97.50 321 GLU A C 1
ATOM 2299 O O . GLU A 1 321 ? -37.258 6.974 43.526 1.00 97.50 321 GLU A O 1
ATOM 2304 N N . ILE A 1 322 ? -38.800 5.706 44.543 1.00 96.81 322 ILE A N 1
ATOM 2305 C CA . ILE A 1 322 ? -38.881 4.719 43.454 1.00 96.81 322 ILE A CA 1
ATOM 2306 C C . ILE A 1 322 ? -39.389 5.376 42.165 1.00 96.81 322 ILE A C 1
ATOM 2308 O O . ILE A 1 322 ? -38.863 5.101 41.087 1.00 96.81 322 ILE A O 1
ATOM 2312 N N . GLN A 1 323 ? -40.382 6.261 42.249 1.00 97.06 323 GLN A N 1
ATOM 2313 C CA . GLN A 1 323 ? -40.954 6.937 41.088 1.00 97.06 323 GLN A CA 1
ATOM 2314 C C . GLN A 1 323 ? -39.951 7.898 40.440 1.00 97.06 323 GLN A C 1
ATOM 2316 O O . GLN A 1 323 ? -39.811 7.900 39.216 1.00 97.06 323 GLN A O 1
ATOM 2321 N N . THR A 1 324 ? -39.210 8.673 41.235 1.00 97.50 324 THR A N 1
ATOM 2322 C CA . THR A 1 324 ? -38.155 9.564 40.725 1.00 97.50 324 THR A CA 1
ATOM 2323 C C . THR A 1 324 ? -36.971 8.784 40.152 1.00 97.50 324 THR A C 1
ATOM 2325 O O . THR A 1 324 ? -36.454 9.159 39.097 1.00 97.50 324 THR A O 1
ATOM 2328 N N . ALA A 1 325 ? -36.568 7.674 40.778 1.00 96.62 325 ALA A N 1
ATOM 2329 C CA . ALA A 1 325 ? -35.546 6.778 40.239 1.00 96.62 325 ALA A CA 1
ATOM 2330 C C . ALA A 1 325 ? -35.995 6.129 38.917 1.00 96.62 325 ALA A C 1
ATOM 2332 O O . ALA A 1 325 ? -35.232 6.121 37.950 1.00 96.62 325 ALA A O 1
ATOM 2333 N N . ASN A 1 326 ? -37.246 5.663 38.831 1.00 97.25 326 ASN A N 1
ATOM 2334 C CA . ASN A 1 326 ? -37.819 5.122 37.597 1.00 97.25 326 ASN A CA 1
ATOM 2335 C C . ASN A 1 326 ? -37.899 6.174 36.488 1.00 97.25 326 ASN A C 1
ATOM 2337 O O . ASN A 1 326 ? -37.584 5.857 35.341 1.00 97.25 326 ASN A O 1
ATOM 2341 N N . ALA A 1 327 ? -38.277 7.416 36.802 1.00 97.12 327 ALA A N 1
ATOM 2342 C CA . ALA A 1 327 ? -38.306 8.504 35.825 1.00 97.12 327 ALA A CA 1
ATOM 2343 C C . ALA A 1 327 ? -36.904 8.779 35.253 1.00 97.12 327 ALA A C 1
ATOM 2345 O O . ALA A 1 327 ? -36.736 8.772 34.035 1.00 97.12 327 ALA A O 1
ATOM 2346 N N . LYS A 1 328 ? -35.887 8.907 36.119 1.00 97.38 328 LYS A N 1
ATOM 2347 C CA . LYS A 1 328 ? -34.483 9.092 35.707 1.00 97.38 328 LYS A CA 1
ATOM 2348 C C . LYS A 1 328 ? -33.960 7.923 34.874 1.00 97.38 328 LYS A C 1
ATOM 2350 O O . LYS A 1 328 ? -33.307 8.137 33.859 1.00 97.38 328 LYS A O 1
ATOM 2355 N N . ASN A 1 329 ? -34.258 6.687 35.281 1.00 96.62 329 ASN A N 1
ATOM 2356 C CA . ASN A 1 329 ? -33.847 5.499 34.534 1.00 96.62 329 ASN A CA 1
ATOM 2357 C C . ASN A 1 329 ? -34.535 5.447 33.158 1.00 96.62 329 ASN A C 1
ATOM 2359 O O . ASN A 1 329 ? -33.891 5.194 32.147 1.00 96.62 329 ASN A O 1
ATOM 2363 N N . THR A 1 330 ? -35.827 5.777 33.087 1.00 97.19 330 THR A N 1
ATOM 2364 C CA . THR A 1 330 ? -36.566 5.833 31.815 1.00 97.19 330 THR A CA 1
ATOM 2365 C C . THR A 1 330 ? -35.998 6.901 30.878 1.00 97.19 330 THR A C 1
ATOM 2367 O O . THR A 1 330 ? -35.836 6.640 29.685 1.00 97.19 330 THR A O 1
ATOM 2370 N N . GLU A 1 331 ? -35.644 8.075 31.407 1.00 97.12 331 GLU A N 1
ATOM 2371 C CA . GLU A 1 331 ? -34.995 9.145 30.646 1.00 97.12 331 GLU A CA 1
ATOM 2372 C C . GLU A 1 331 ? -33.619 8.707 30.125 1.00 97.12 331 GLU A C 1
ATOM 2374 O O . GLU A 1 331 ? -33.383 8.793 28.920 1.00 97.12 331 GLU A O 1
ATOM 2379 N N . ALA A 1 332 ? -32.766 8.130 30.978 1.00 94.81 332 ALA A N 1
ATOM 2380 C CA . ALA A 1 332 ? -31.455 7.604 30.588 1.00 94.81 332 ALA A CA 1
ATOM 2381 C C . ALA A 1 332 ? -31.554 6.483 29.534 1.00 94.81 332 ALA A C 1
ATOM 2383 O O . ALA A 1 332 ? -30.775 6.422 28.582 1.00 94.81 332 ALA A O 1
ATOM 2384 N N . VAL A 1 333 ? -32.551 5.601 29.647 1.00 96.69 333 VAL A N 1
ATOM 2385 C CA . VAL A 1 333 ? -32.824 4.576 28.628 1.00 96.69 333 VAL A CA 1
ATOM 2386 C C . VAL A 1 333 ? -33.297 5.216 27.318 1.00 96.69 333 VAL A C 1
ATOM 2388 O O . VAL A 1 333 ? -32.972 4.726 26.238 1.00 96.69 333 VAL A O 1
ATOM 2391 N N . SER A 1 334 ? -34.068 6.302 27.373 1.00 97.06 334 SER A N 1
ATOM 2392 C CA . SER A 1 334 ? -34.523 7.001 26.168 1.00 97.06 334 SER A CA 1
ATOM 2393 C C . SER A 1 334 ? -33.396 7.770 25.466 1.00 97.06 334 SER A C 1
ATOM 2395 O O . SER A 1 334 ? -33.298 7.698 24.238 1.00 97.06 334 SER A O 1
ATOM 2397 N N . SER A 1 335 ? -32.505 8.426 26.219 1.00 95.88 335 SER A N 1
ATOM 2398 C CA . SER A 1 335 ? -31.360 9.156 25.668 1.00 95.88 335 SER A CA 1
ATOM 2399 C C . SER A 1 335 ? -30.360 8.199 25.025 1.00 95.88 335 SER A C 1
ATOM 2401 O O . SER A 1 335 ? -30.043 8.360 23.848 1.00 95.88 335 SER A O 1
ATOM 2403 N N . THR A 1 336 ? -29.980 7.124 25.720 1.00 93.00 336 THR A N 1
ATOM 2404 C CA . THR A 1 336 ? -29.088 6.086 25.174 1.00 93.00 336 THR A CA 1
ATOM 2405 C C . THR A 1 336 ? -29.676 5.421 23.930 1.00 93.00 336 THR A C 1
ATOM 2407 O O . THR A 1 336 ? -28.968 5.213 22.947 1.00 93.00 336 THR A O 1
ATOM 2410 N N . LYS A 1 337 ? -30.991 5.152 23.893 1.00 96.81 337 LYS A N 1
ATOM 2411 C CA . LYS A 1 337 ? -31.661 4.687 22.664 1.00 96.81 337 LYS A CA 1
ATOM 2412 C C . LYS A 1 337 ? -31.527 5.694 21.523 1.00 96.81 337 LYS A C 1
ATOM 2414 O O . LYS A 1 337 ? -31.259 5.283 20.395 1.00 96.81 337 LYS A O 1
ATOM 2419 N N . SER A 1 338 ? -31.702 6.988 21.793 1.00 95.12 338 SER A N 1
ATOM 2420 C CA . SER A 1 338 ? -31.560 8.027 20.769 1.00 95.12 338 SER A CA 1
ATOM 2421 C C . SER A 1 338 ? -30.126 8.102 20.224 1.00 95.12 338 SER A C 1
ATOM 2423 O O . SER A 1 338 ? -29.948 8.088 19.005 1.00 95.12 338 SER A O 1
ATOM 2425 N N . GLU A 1 339 ? -29.115 8.032 21.093 1.00 95.06 339 GLU A N 1
ATOM 2426 C CA . GLU A 1 339 ? -27.693 8.009 20.725 1.00 95.06 339 GLU A CA 1
ATOM 2427 C C . GLU A 1 339 ? -27.343 6.771 19.893 1.00 95.06 339 GLU A C 1
ATOM 2429 O O . GLU A 1 339 ? -26.739 6.895 18.829 1.00 95.06 339 GLU A O 1
ATOM 2434 N N . ILE A 1 340 ? -27.817 5.584 20.296 1.00 94.38 340 ILE A N 1
ATOM 2435 C CA . ILE A 1 340 ? -27.643 4.343 19.525 1.00 94.38 340 ILE A CA 1
ATOM 2436 C C . ILE A 1 340 ? -28.253 4.487 18.125 1.00 94.38 340 ILE A C 1
ATOM 2438 O O . ILE A 1 340 ? -27.647 4.070 17.136 1.00 94.38 340 ILE A O 1
ATOM 2442 N N . THR A 1 341 ? -29.447 5.079 18.003 1.00 94.81 341 THR A N 1
ATOM 2443 C CA . THR A 1 341 ? -30.064 5.281 16.682 1.00 94.81 341 THR A CA 1
ATOM 2444 C C . THR A 1 341 ? -29.332 6.316 15.829 1.00 94.81 341 THR A C 1
ATOM 2446 O O . THR A 1 341 ? -29.278 6.145 14.611 1.00 94.81 341 THR A O 1
ATOM 2449 N N . ALA A 1 342 ? -28.753 7.357 16.435 1.00 93.31 342 ALA A N 1
ATOM 2450 C CA . ALA A 1 342 ? -27.946 8.353 15.736 1.00 93.31 342 ALA A CA 1
ATOM 2451 C C . ALA A 1 342 ? -26.633 7.739 15.226 1.00 93.31 342 ALA A C 1
ATOM 2453 O O . ALA A 1 342 ? -26.370 7.792 14.025 1.00 93.31 342 ALA A O 1
ATOM 2454 N N . ALA A 1 343 ? -25.893 7.043 16.095 1.00 88.62 343 ALA A N 1
ATOM 2455 C CA . ALA A 1 343 ? -24.664 6.338 15.735 1.00 88.62 343 ALA A CA 1
ATOM 2456 C C . ALA A 1 343 ? -24.907 5.281 14.645 1.00 88.62 343 ALA A C 1
ATOM 2458 O O . ALA A 1 343 ? -24.124 5.143 13.708 1.00 88.62 343 ALA A O 1
ATOM 2459 N N . ARG A 1 344 ? -26.040 4.565 14.699 1.00 91.75 344 ARG A N 1
ATOM 2460 C CA . ARG A 1 344 ? -26.412 3.599 13.654 1.00 91.75 344 ARG A CA 1
ATOM 2461 C C . ARG A 1 344 ? -26.660 4.263 12.298 1.00 91.75 344 ARG A C 1
ATOM 2463 O O . ARG A 1 344 ? -26.309 3.673 11.279 1.00 91.75 344 ARG A O 1
ATOM 2470 N N . LYS A 1 345 ? -27.263 5.457 12.269 1.00 94.12 345 LYS A N 1
ATOM 2471 C CA . LYS A 1 345 ? -27.461 6.221 11.025 1.00 94.12 345 LYS A CA 1
ATOM 2472 C C . LYS A 1 345 ? -26.132 6.715 10.465 1.00 94.12 345 LYS A C 1
ATOM 2474 O O . LYS A 1 345 ? -25.897 6.540 9.278 1.00 94.12 345 LYS A O 1
ATOM 2479 N N . GLU A 1 346 ? -25.262 7.257 11.312 1.00 92.50 346 GLU A N 1
ATOM 2480 C CA . GLU A 1 346 ? -23.926 7.713 10.910 1.00 92.50 346 GLU A CA 1
ATOM 2481 C C . GLU A 1 346 ? -23.069 6.561 10.363 1.00 92.50 346 GLU A C 1
ATOM 2483 O O . GLU A 1 346 ? -22.432 6.669 9.318 1.00 92.50 346 GLU A O 1
ATOM 2488 N N . MET A 1 347 ? -23.126 5.397 11.008 1.00 88.62 347 MET A N 1
ATOM 2489 C CA . MET A 1 347 ? -22.466 4.197 10.505 1.00 88.62 347 MET A CA 1
ATOM 2490 C C . MET A 1 347 ? -23.007 3.776 9.130 1.00 88.62 347 MET A C 1
ATOM 2492 O O . MET A 1 347 ? -22.243 3.343 8.269 1.00 88.62 347 MET A O 1
ATOM 2496 N N . GLN A 1 348 ? -24.319 3.892 8.903 1.00 90.75 348 GLN A N 1
ATOM 2497 C CA . GLN A 1 348 ? -24.920 3.598 7.600 1.00 90.75 348 GLN A CA 1
ATOM 2498 C C . GLN A 1 348 ? -24.482 4.596 6.525 1.00 90.75 348 GLN A C 1
ATOM 2500 O O . GLN A 1 348 ? -24.180 4.164 5.414 1.00 90.75 348 GLN A O 1
ATOM 2505 N N . THR A 1 349 ? -24.411 5.895 6.833 1.00 89.31 349 THR A N 1
ATOM 2506 C CA . THR A 1 349 ? -23.940 6.909 5.876 1.00 89.31 349 THR A CA 1
ATOM 2507 C C . THR A 1 349 ? -22.474 6.692 5.520 1.00 89.31 349 THR A C 1
ATOM 2509 O O . THR A 1 349 ? -22.156 6.615 4.338 1.00 89.31 349 THR A O 1
ATOM 2512 N N . LEU A 1 350 ? -21.611 6.459 6.514 1.00 87.56 350 LEU A N 1
ATOM 2513 C CA . LEU A 1 350 ? -20.193 6.147 6.294 1.00 87.56 350 LEU A CA 1
ATOM 2514 C C . LEU A 1 350 ? -20.004 4.866 5.472 1.00 87.56 350 LEU A C 1
ATOM 2516 O O . LEU A 1 350 ? -19.141 4.806 4.602 1.00 87.56 350 LEU A O 1
ATOM 2520 N N . ASN A 1 351 ? -20.823 3.838 5.705 1.00 84.31 351 ASN A N 1
ATOM 2521 C CA . ASN A 1 351 ? -20.753 2.605 4.924 1.00 84.31 351 ASN A CA 1
ATOM 2522 C C . ASN A 1 351 ? -21.176 2.815 3.458 1.00 84.31 351 ASN A C 1
ATOM 2524 O O . ASN A 1 351 ? -20.587 2.215 2.564 1.00 84.31 351 ASN A O 1
ATOM 2528 N N . LEU A 1 352 ? -22.168 3.672 3.196 1.00 88.56 352 LEU A N 1
ATOM 2529 C CA . LEU A 1 352 ? -22.558 4.034 1.828 1.00 88.56 352 LEU A CA 1
ATOM 2530 C C . LEU A 1 352 ? -21.477 4.864 1.129 1.00 88.56 352 LEU A C 1
ATOM 2532 O O . LEU A 1 352 ? -21.184 4.614 -0.038 1.00 88.56 352 LEU A O 1
ATOM 2536 N N . GLU A 1 353 ? -20.855 5.806 1.835 1.00 93.50 353 GLU A N 1
ATOM 2537 C CA . GLU A 1 353 ? -19.716 6.570 1.317 1.00 93.50 353 GLU A CA 1
ATOM 2538 C C . GLU A 1 353 ? -18.534 5.652 0.992 1.00 93.50 353 GLU A C 1
ATOM 2540 O O . GLU A 1 353 ? -17.968 5.745 -0.096 1.00 93.50 353 GLU A O 1
ATOM 2545 N N . LEU A 1 354 ? -18.214 4.703 1.878 1.00 82.44 354 LEU A N 1
ATOM 2546 C CA . LEU A 1 354 ? -17.169 3.707 1.645 1.00 82.44 354 LEU A CA 1
ATOM 2547 C C . LEU A 1 354 ? -17.481 2.841 0.420 1.00 82.44 354 LEU A C 1
ATOM 2549 O O . LEU A 1 354 ? -16.614 2.657 -0.430 1.00 82.44 354 LEU A O 1
ATOM 2553 N N . GLN A 1 355 ? -18.716 2.354 0.280 1.00 88.75 355 GLN A N 1
ATOM 2554 C CA . GLN A 1 355 ? -19.137 1.601 -0.907 1.00 88.75 355 GLN A CA 1
ATOM 2555 C C . GLN A 1 355 ? -19.044 2.443 -2.188 1.00 88.75 355 GLN A C 1
ATOM 2557 O O . GLN A 1 355 ? -18.594 1.938 -3.217 1.00 88.75 355 GLN A O 1
ATOM 2562 N N . GLY A 1 356 ? -19.411 3.726 -2.125 1.00 88.25 356 GLY A N 1
ATOM 2563 C CA . GLY A 1 356 ? -19.274 4.664 -3.239 1.00 88.25 356 GLY A CA 1
ATOM 2564 C C . GLY A 1 356 ? -17.816 4.893 -3.643 1.00 88.25 356 GLY A C 1
ATOM 2565 O O . GLY A 1 356 ? -17.495 4.845 -4.830 1.00 88.25 356 GLY A O 1
ATOM 2566 N N . LEU A 1 357 ? -16.920 5.073 -2.669 1.00 84.19 357 LEU A N 1
ATOM 2567 C CA . LEU A 1 357 ? -15.483 5.231 -2.909 1.00 84.19 357 LEU A CA 1
ATOM 2568 C C . LEU A 1 357 ? -14.847 3.959 -3.476 1.00 84.19 357 LEU A C 1
ATOM 2570 O O . LEU A 1 357 ? -14.029 4.051 -4.386 1.00 84.19 357 LEU A O 1
ATOM 2574 N N . VAL A 1 358 ? -15.242 2.780 -2.990 1.00 88.50 358 VAL A N 1
ATOM 2575 C CA . VAL A 1 358 ? -14.780 1.495 -3.540 1.00 88.50 358 VAL A CA 1
ATOM 2576 C C . VAL A 1 358 ? -15.224 1.339 -4.993 1.00 88.50 358 VAL A C 1
ATOM 2578 O O . VAL A 1 358 ? -14.403 1.001 -5.841 1.00 88.50 358 VAL A O 1
ATOM 2581 N N . ALA A 1 359 ? -16.488 1.642 -5.306 1.00 87.56 359 ALA A N 1
ATOM 2582 C CA . ALA A 1 359 ? -16.983 1.595 -6.680 1.00 87.56 359 ALA A CA 1
ATOM 2583 C C . ALA A 1 359 ? -16.236 2.586 -7.590 1.00 87.56 359 ALA A C 1
ATOM 2585 O O . ALA A 1 359 ? -15.825 2.218 -8.688 1.00 87.56 359 ALA A O 1
ATOM 2586 N N . ALA A 1 360 ? -15.999 3.816 -7.121 1.00 89.19 360 ALA A N 1
ATOM 2587 C CA . ALA A 1 360 ? -15.219 4.806 -7.861 1.00 89.19 360 ALA A CA 1
ATOM 2588 C C . ALA A 1 360 ? -13.778 4.329 -8.109 1.00 89.19 360 ALA A C 1
ATOM 2590 O O . ALA A 1 360 ? -13.276 4.451 -9.226 1.00 89.19 360 ALA A O 1
ATOM 2591 N N . ASN A 1 361 ? -13.134 3.728 -7.105 1.00 84.88 361 ASN A N 1
ATOM 2592 C CA . ASN A 1 361 ? -11.786 3.181 -7.241 1.00 84.88 361 ASN A CA 1
ATOM 2593 C C . ASN A 1 361 ? -11.743 2.053 -8.285 1.00 84.88 361 ASN A C 1
ATOM 2595 O O . ASN A 1 361 ? -10.962 2.133 -9.225 1.00 84.88 361 ASN A O 1
ATOM 2599 N N . MET A 1 362 ? -12.681 1.100 -8.226 1.00 86.00 362 MET A N 1
ATOM 2600 C CA . MET A 1 362 ? -12.802 0.039 -9.237 1.00 86.00 362 MET A CA 1
ATOM 2601 C C . MET A 1 362 ? -12.967 0.598 -10.658 1.00 86.00 362 MET A C 1
ATOM 2603 O O . MET A 1 362 ? -12.330 0.112 -11.591 1.00 86.00 362 MET A O 1
ATOM 2607 N N . THR A 1 363 ? -13.786 1.641 -10.844 1.00 91.56 363 THR A N 1
ATOM 2608 C CA . THR A 1 363 ? -13.941 2.268 -12.170 1.00 91.56 363 THR A CA 1
ATOM 2609 C C . THR A 1 363 ? -12.669 2.971 -12.645 1.00 91.56 363 THR A C 1
ATOM 2611 O O . THR A 1 363 ? -12.357 2.931 -13.835 1.00 91.56 363 THR A O 1
ATOM 2614 N N . LEU A 1 364 ? -11.908 3.583 -11.732 1.00 88.81 364 LEU A N 1
ATOM 2615 C CA . LEU A 1 364 ? -10.633 4.219 -12.056 1.00 88.81 364 LEU A CA 1
ATOM 2616 C C . LEU A 1 364 ? -9.569 3.179 -12.413 1.00 88.81 364 LEU A C 1
ATOM 2618 O O . LEU A 1 364 ? -8.902 3.343 -13.432 1.00 88.81 364 LEU A O 1
ATOM 2622 N N . GLU A 1 365 ? -9.454 2.098 -11.642 1.00 87.94 365 GLU A N 1
ATOM 2623 C CA . GLU A 1 365 ? -8.562 0.970 -11.938 1.00 87.94 365 GLU A CA 1
ATOM 2624 C C . GLU A 1 365 ? -8.882 0.347 -13.300 1.00 87.94 365 GLU A C 1
ATOM 2626 O O . GLU A 1 365 ? -7.972 0.120 -14.099 1.00 87.94 365 GLU A O 1
ATOM 2631 N N . GLN A 1 366 ? -10.168 0.150 -13.613 1.00 90.94 366 GLN A N 1
ATOM 2632 C CA . GLN A 1 366 ? -10.592 -0.321 -14.929 1.00 90.94 366 GLN A CA 1
ATOM 2633 C C . GLN A 1 366 ? -10.180 0.661 -16.037 1.00 90.94 366 GLN A C 1
ATOM 2635 O O . GLN A 1 366 ? -9.585 0.243 -17.028 1.00 90.94 366 GLN A O 1
ATOM 2640 N N . SER A 1 367 ? -10.434 1.963 -15.865 1.00 90.12 367 SER A N 1
ATOM 2641 C CA . SER A 1 367 ? -10.053 2.973 -16.863 1.00 90.12 367 SER A CA 1
ATOM 2642 C C . SER A 1 367 ? -8.535 3.063 -17.070 1.00 90.12 367 SER A C 1
ATOM 2644 O O . SER A 1 367 ? -8.067 3.273 -18.188 1.00 90.12 367 SER A O 1
ATOM 2646 N N . LEU A 1 368 ? -7.753 2.854 -16.005 1.00 84.44 368 LEU A N 1
ATOM 2647 C CA . LEU A 1 368 ? -6.296 2.828 -16.051 1.00 84.44 368 LEU A CA 1
ATOM 2648 C C . LEU A 1 368 ? -5.795 1.585 -16.791 1.00 84.44 368 LEU A C 1
ATOM 2650 O O . LEU A 1 368 ? -4.917 1.708 -17.644 1.00 84.44 368 LEU A O 1
ATOM 2654 N N . ALA A 1 369 ? -6.379 0.416 -16.524 1.00 83.75 369 ALA A N 1
ATOM 2655 C CA . ALA A 1 369 ? -6.067 -0.812 -17.249 1.00 83.75 369 ALA A CA 1
ATOM 2656 C C . ALA A 1 369 ? -6.413 -0.693 -18.744 1.00 83.75 369 ALA A C 1
ATOM 2658 O O . ALA A 1 369 ? -5.615 -1.085 -19.595 1.00 83.75 369 ALA A O 1
ATOM 2659 N N . GLU A 1 370 ? -7.561 -0.098 -19.081 1.00 92.12 370 GLU A N 1
ATOM 2660 C CA . GLU A 1 370 ? -7.960 0.175 -20.467 1.00 92.12 370 GLU A CA 1
ATOM 2661 C C . GLU A 1 370 ? -6.991 1.146 -21.159 1.00 92.12 370 GLU A C 1
ATOM 2663 O O . GLU A 1 370 ? -6.547 0.877 -22.276 1.00 92.12 370 GLU A O 1
ATOM 2668 N N . ALA A 1 371 ? -6.593 2.236 -20.494 1.00 88.62 371 ALA A N 1
ATOM 2669 C CA . ALA A 1 371 ? -5.623 3.190 -21.034 1.00 88.62 371 ALA A CA 1
ATOM 2670 C C . ALA A 1 371 ? -4.230 2.562 -21.232 1.00 88.62 371 ALA A C 1
ATOM 2672 O O . ALA A 1 371 ? -3.572 2.806 -22.246 1.00 88.62 371 ALA A O 1
ATOM 2673 N N . GLN A 1 372 ? -3.784 1.717 -20.298 1.00 89.62 372 GLN A N 1
ATOM 2674 C CA . GLN A 1 372 ? -2.538 0.959 -20.428 1.00 89.62 372 GLN A CA 1
ATOM 2675 C C . GLN A 1 372 ? -2.597 -0.036 -21.591 1.00 89.62 372 GLN A C 1
ATOM 2677 O O . GLN A 1 372 ? -1.634 -0.128 -22.351 1.00 89.62 372 GLN A O 1
ATOM 2682 N N . ALA A 1 373 ? -3.720 -0.738 -21.767 1.00 88.25 373 ALA A N 1
ATOM 2683 C CA . ALA A 1 373 ? -3.926 -1.649 -22.889 1.00 88.25 373 ALA A CA 1
ATOM 2684 C C . ALA A 1 373 ? -3.943 -0.909 -24.237 1.00 88.25 373 ALA A C 1
ATOM 2686 O O . ALA A 1 373 ? -3.323 -1.359 -25.194 1.00 88.25 373 ALA A O 1
ATOM 2687 N N . GLN A 1 374 ? -4.592 0.255 -24.321 1.00 93.94 374 GLN A N 1
ATOM 2688 C CA . GLN A 1 374 ? -4.561 1.081 -25.534 1.00 93.94 374 GLN A CA 1
ATOM 2689 C C . GLN A 1 374 ? -3.145 1.578 -25.848 1.00 93.94 374 GLN A C 1
ATOM 2691 O O . GLN A 1 374 ? -2.714 1.532 -26.999 1.00 93.94 374 GLN A O 1
ATOM 2696 N N . SER A 1 375 ? -2.403 2.015 -24.827 1.00 87.19 375 SER A N 1
ATOM 2697 C CA . SER A 1 375 ? -1.014 2.453 -24.983 1.00 87.19 375 SER A CA 1
ATOM 2698 C C . SER A 1 375 ? -0.103 1.313 -25.448 1.00 87.19 375 SER A C 1
ATOM 2700 O O . SER A 1 375 ? 0.674 1.496 -26.382 1.00 87.19 375 SER A O 1
ATOM 2702 N N . SER A 1 376 ? -0.224 0.116 -24.862 1.00 90.62 376 SER A N 1
ATOM 2703 C CA . SER A 1 376 ? 0.591 -1.039 -25.256 1.00 90.62 376 SER A CA 1
ATOM 2704 C C . SER A 1 376 ? 0.309 -1.490 -26.690 1.00 90.62 376 SER A C 1
ATOM 2706 O O . SER A 1 376 ? 1.249 -1.808 -27.419 1.00 90.62 376 SER A O 1
ATOM 2708 N N . VAL A 1 377 ? -0.955 -1.441 -27.124 1.00 94.56 377 VAL A N 1
ATOM 2709 C CA . VAL A 1 377 ? -1.335 -1.671 -28.526 1.00 94.56 377 VAL A CA 1
ATOM 2710 C C . VAL A 1 377 ? -0.698 -0.620 -29.436 1.00 94.56 377 VAL A C 1
ATOM 2712 O O . VAL A 1 377 ? -0.048 -0.991 -30.409 1.00 94.56 377 VAL A O 1
ATOM 2715 N N . GLY A 1 378 ? -0.787 0.669 -29.092 1.00 93.06 378 GLY A N 1
ATOM 2716 C CA . GLY A 1 378 ? -0.155 1.735 -29.875 1.00 93.06 378 GLY A CA 1
ATOM 2717 C C . GLY A 1 378 ? 1.366 1.576 -29.986 1.00 93.06 378 GLY A C 1
ATOM 2718 O O . GLY A 1 378 ? 1.933 1.734 -31.065 1.00 93.06 378 GLY A O 1
ATOM 2719 N N . VAL A 1 379 ? 2.045 1.195 -28.898 1.00 93.75 379 VAL A N 1
ATOM 2720 C CA . VAL A 1 379 ? 3.490 0.902 -28.916 1.00 93.75 379 VAL A CA 1
ATOM 2721 C C . VAL A 1 379 ? 3.808 -0.276 -29.840 1.00 93.75 379 VAL A C 1
ATOM 2723 O O . VAL A 1 379 ? 4.765 -0.195 -30.611 1.00 93.75 379 VAL A O 1
ATOM 2726 N N . ALA A 1 380 ? 3.009 -1.346 -29.803 1.00 94.25 380 ALA A N 1
ATOM 2727 C CA . ALA A 1 380 ? 3.191 -2.499 -30.682 1.00 94.25 380 ALA A CA 1
ATOM 2728 C C . ALA A 1 380 ? 2.985 -2.136 -32.164 1.00 94.25 380 ALA A C 1
ATOM 2730 O O . ALA A 1 380 ? 3.753 -2.584 -33.016 1.00 94.25 380 ALA A O 1
ATOM 2731 N N . GLU A 1 381 ? 2.002 -1.288 -32.477 1.00 97.31 381 GLU A N 1
ATOM 2732 C CA . GLU A 1 381 ? 1.766 -0.779 -33.833 1.00 97.31 381 GLU A CA 1
ATOM 2733 C C . GLU A 1 381 ? 2.957 0.039 -34.352 1.00 97.31 381 GLU A C 1
ATOM 2735 O O . GLU A 1 381 ? 3.445 -0.217 -35.457 1.00 97.31 381 GLU A O 1
ATOM 2740 N N . TYR A 1 382 ? 3.487 0.973 -33.552 1.00 95.25 382 TYR A N 1
ATOM 2741 C CA . TYR A 1 382 ? 4.672 1.745 -33.939 1.00 95.25 382 TYR A CA 1
ATOM 2742 C C . TYR A 1 382 ? 5.921 0.868 -34.072 1.00 95.25 382 TYR A C 1
ATOM 2744 O O . TYR A 1 382 ? 6.687 1.050 -35.016 1.00 95.25 382 TYR A O 1
ATOM 2752 N N . GLN A 1 383 ? 6.122 -0.117 -33.190 1.00 95.94 383 GLN A N 1
ATOM 2753 C CA . GLN A 1 383 ? 7.218 -1.083 -33.332 1.00 95.94 383 GLN A CA 1
ATOM 2754 C C . GLN A 1 383 ? 7.097 -1.901 -34.620 1.00 95.94 383 GLN A C 1
ATOM 2756 O O . GLN A 1 383 ? 8.093 -2.078 -35.321 1.00 95.94 383 GLN A O 1
ATOM 2761 N N . ALA A 1 384 ? 5.891 -2.354 -34.972 1.00 95.69 384 ALA A N 1
ATOM 2762 C CA . ALA A 1 384 ? 5.651 -3.057 -36.228 1.00 95.69 384 ALA A CA 1
ATOM 2763 C C . ALA A 1 384 ? 5.927 -2.157 -37.446 1.00 95.69 384 ALA A C 1
ATOM 2765 O O . ALA A 1 384 ? 6.528 -2.608 -38.423 1.00 95.69 384 ALA A O 1
ATOM 2766 N N . GLN A 1 385 ? 5.552 -0.875 -37.381 1.00 98.31 385 GLN A N 1
ATOM 2767 C CA . GLN A 1 385 ? 5.854 0.094 -38.435 1.00 98.31 385 GLN A CA 1
ATOM 2768 C C . GLN A 1 385 ? 7.361 0.340 -38.572 1.00 98.31 385 GLN A C 1
ATOM 2770 O O . GLN A 1 385 ? 7.871 0.346 -39.693 1.00 98.31 385 GLN A O 1
ATOM 2775 N N . ILE A 1 386 ? 8.078 0.499 -37.455 1.00 95.88 386 ILE A N 1
ATOM 2776 C CA . ILE A 1 386 ? 9.540 0.632 -37.447 1.00 95.88 386 ILE A CA 1
ATOM 2777 C C . ILE A 1 386 ? 10.170 -0.609 -38.081 1.00 95.88 386 ILE A C 1
ATOM 2779 O O . ILE A 1 386 ? 10.939 -0.458 -39.022 1.00 95.88 386 ILE A O 1
ATOM 2783 N N . ALA A 1 387 ? 9.785 -1.816 -37.653 1.00 96.56 387 ALA A N 1
ATOM 2784 C CA . ALA A 1 387 ? 10.306 -3.069 -38.202 1.00 96.56 387 ALA A CA 1
ATOM 2785 C C . ALA A 1 387 ? 10.035 -3.221 -39.712 1.00 96.56 387 ALA A C 1
ATOM 2787 O O . ALA A 1 387 ? 10.882 -3.694 -40.470 1.00 96.56 387 ALA A O 1
ATOM 2788 N N . SER A 1 388 ? 8.858 -2.791 -40.177 1.00 98.19 388 SER A N 1
ATOM 2789 C CA . SER A 1 388 ? 8.539 -2.785 -41.607 1.00 98.19 388 SER A CA 1
ATOM 2790 C C . SER A 1 388 ? 9.404 -1.791 -42.385 1.00 98.19 388 SER A C 1
ATOM 2792 O O . SER A 1 388 ? 9.821 -2.099 -43.501 1.00 98.19 388 SER A O 1
ATOM 2794 N N . LEU A 1 389 ? 9.654 -0.600 -41.833 1.00 97.69 389 LEU A N 1
ATOM 2795 C CA . LEU A 1 389 ? 10.480 0.421 -42.478 1.00 97.69 389 LEU A CA 1
ATOM 2796 C C . LEU A 1 389 ? 11.961 0.036 -42.477 1.00 97.69 389 LEU A C 1
ATOM 2798 O O . LEU A 1 389 ? 12.621 0.222 -43.496 1.00 97.69 389 LEU A O 1
ATOM 2802 N N . THR A 1 390 ? 12.481 -0.540 -41.391 1.00 96.69 390 THR A N 1
ATOM 2803 C CA . THR A 1 390 ? 13.862 -1.040 -41.339 1.00 96.69 390 THR A CA 1
ATOM 2804 C C . THR A 1 390 ? 14.070 -2.154 -42.357 1.00 96.69 390 THR A C 1
ATOM 2806 O O . THR A 1 390 ? 15.021 -2.090 -43.130 1.00 96.69 390 THR A O 1
ATOM 2809 N N . SER A 1 391 ? 13.130 -3.100 -42.462 1.00 96.88 391 SER A N 1
ATOM 2810 C CA . SER A 1 391 ? 13.182 -4.148 -43.488 1.00 96.88 391 SER A CA 1
ATOM 2811 C C . SER A 1 391 ? 13.134 -3.573 -44.911 1.00 96.88 391 SER A C 1
ATOM 2813 O O . SER A 1 391 ? 13.902 -3.992 -45.774 1.00 96.88 391 SER A O 1
ATOM 2815 N N . ALA A 1 392 ? 12.293 -2.565 -45.170 1.00 97.44 392 ALA A N 1
ATOM 2816 C CA . ALA A 1 392 ? 12.260 -1.897 -46.473 1.00 97.44 392 ALA A CA 1
ATOM 2817 C C . ALA A 1 392 ? 13.587 -1.186 -46.802 1.00 97.44 392 ALA A C 1
ATOM 2819 O O . ALA A 1 392 ? 14.039 -1.232 -47.948 1.00 97.44 392 ALA A O 1
ATOM 2820 N N . ILE A 1 393 ? 14.229 -0.563 -45.807 1.00 96.38 393 ILE A N 1
ATOM 2821 C CA . ILE A 1 393 ? 15.555 0.054 -45.952 1.00 96.38 393 ILE A CA 1
ATOM 2822 C C . ILE A 1 393 ? 16.613 -1.009 -46.261 1.00 96.38 393 ILE A C 1
ATOM 2824 O O . ILE A 1 393 ? 17.414 -0.806 -47.168 1.00 96.38 393 ILE A O 1
ATOM 2828 N N . GLU A 1 394 ? 16.617 -2.139 -45.555 1.00 95.69 394 GLU A N 1
ATOM 2829 C CA . GLU A 1 394 ? 17.547 -3.249 -45.807 1.00 95.69 394 GLU A CA 1
ATOM 2830 C C . GLU A 1 394 ? 17.404 -3.804 -47.228 1.00 95.69 394 GLU A C 1
ATOM 2832 O O . GLU A 1 394 ? 18.403 -3.994 -47.924 1.00 95.69 394 GLU A O 1
ATOM 2837 N N . VAL A 1 395 ? 16.168 -3.994 -47.702 1.00 97.50 395 VAL A N 1
ATOM 2838 C CA . VAL A 1 395 ? 15.901 -4.421 -49.083 1.00 97.50 395 VAL A CA 1
ATOM 2839 C C . VAL A 1 395 ? 16.416 -3.386 -50.087 1.00 97.50 395 VAL A C 1
ATOM 2841 O O . VAL A 1 395 ? 17.106 -3.751 -51.038 1.00 97.50 395 VAL A O 1
ATOM 2844 N N . ALA A 1 396 ? 16.146 -2.096 -49.864 1.00 95.00 396 ALA A N 1
ATOM 2845 C CA . ALA A 1 396 ? 16.617 -1.026 -50.744 1.00 95.00 396 ALA A CA 1
ATOM 2846 C C . ALA A 1 396 ? 18.151 -0.917 -50.771 1.00 95.00 396 ALA A C 1
ATOM 2848 O O . ALA A 1 396 ? 18.728 -0.720 -51.841 1.00 95.00 396 ALA A O 1
ATOM 2849 N N . LYS A 1 397 ? 18.820 -1.095 -49.622 1.00 95.31 397 LYS A N 1
ATOM 2850 C CA . LYS A 1 397 ? 20.285 -1.191 -49.542 1.00 95.31 397 LYS A CA 1
ATOM 2851 C C . LYS A 1 397 ? 20.785 -2.362 -50.383 1.00 95.31 397 LYS A C 1
ATOM 2853 O O . LYS A 1 397 ? 21.625 -2.164 -51.255 1.00 95.31 397 LYS A O 1
ATOM 2858 N N . ALA A 1 398 ? 20.234 -3.561 -50.188 1.00 95.25 398 ALA A N 1
ATOM 2859 C CA . ALA A 1 398 ? 20.633 -4.744 -50.948 1.00 95.25 398 ALA A CA 1
ATOM 2860 C C . ALA A 1 398 ? 20.450 -4.559 -52.466 1.00 95.25 398 ALA A C 1
ATOM 2862 O O . ALA A 1 398 ? 21.302 -4.979 -53.249 1.00 95.25 398 ALA A O 1
ATOM 2863 N N . ASP A 1 399 ? 19.368 -3.910 -52.898 1.00 96.81 399 ASP A N 1
ATOM 2864 C CA . ASP A 1 399 ? 19.143 -3.601 -54.311 1.00 96.81 399 ASP A CA 1
ATOM 2865 C C . ASP A 1 399 ? 20.119 -2.545 -54.849 1.00 96.81 399 ASP A C 1
ATOM 2867 O O . ASP A 1 399 ? 20.584 -2.679 -55.984 1.00 96.81 399 ASP A O 1
ATOM 2871 N N . LEU A 1 400 ? 20.500 -1.549 -54.042 1.00 94.81 400 LEU A N 1
ATOM 2872 C CA . LEU A 1 400 ? 21.557 -0.600 -54.396 1.00 94.81 400 LEU A CA 1
ATOM 2873 C C . LEU A 1 400 ? 22.904 -1.312 -54.587 1.00 94.81 400 LEU A C 1
ATOM 2875 O O . LEU A 1 400 ? 23.550 -1.102 -55.613 1.00 94.81 400 LEU A O 1
ATOM 2879 N N . HIS A 1 401 ? 23.295 -2.211 -53.676 1.00 92.19 401 HIS A N 1
ATOM 2880 C CA . HIS A 1 401 ? 24.523 -3.006 -53.830 1.00 92.19 401 HIS A CA 1
ATOM 2881 C C . HIS A 1 401 ? 24.498 -3.848 -55.113 1.00 92.19 401 HIS A C 1
ATOM 2883 O O . HIS A 1 401 ? 25.479 -3.873 -55.857 1.00 92.19 401 HIS A O 1
ATOM 2889 N N . LYS A 1 402 ? 23.365 -4.485 -55.444 1.00 95.62 402 LYS A N 1
ATOM 2890 C CA . LYS A 1 402 ? 23.222 -5.211 -56.721 1.00 95.62 402 LYS A CA 1
ATOM 2891 C C . LYS A 1 402 ? 23.419 -4.296 -57.931 1.00 95.62 402 LYS A C 1
ATOM 2893 O O . LYS A 1 402 ? 24.070 -4.701 -58.891 1.00 95.62 402 LYS A O 1
ATOM 2898 N N . GLN A 1 403 ? 22.865 -3.080 -57.904 1.00 94.88 403 GLN A N 1
ATOM 2899 C CA . GLN A 1 403 ? 23.056 -2.111 -58.986 1.00 94.88 403 GLN A CA 1
ATOM 2900 C C . GLN A 1 403 ? 24.520 -1.681 -59.110 1.00 94.88 403 GLN A C 1
ATOM 2902 O O . GLN A 1 403 ? 25.025 -1.629 -60.227 1.00 94.88 403 GLN A O 1
ATOM 2907 N N . ILE A 1 404 ? 25.211 -1.427 -57.994 1.00 93.69 404 ILE A N 1
ATOM 2908 C CA . ILE A 1 404 ? 26.642 -1.080 -57.984 1.00 93.69 404 ILE A CA 1
ATOM 2909 C C . ILE A 1 404 ? 27.466 -2.184 -58.656 1.00 93.69 404 ILE A C 1
ATOM 2911 O O . ILE A 1 404 ? 28.243 -1.895 -59.566 1.00 93.69 404 ILE A O 1
ATOM 2915 N N . LEU A 1 405 ? 27.239 -3.449 -58.290 1.00 93.75 405 LEU A N 1
ATOM 2916 C CA . LEU A 1 405 ? 27.930 -4.584 -58.911 1.00 93.75 405 LEU A CA 1
ATOM 2917 C C . LEU A 1 405 ? 27.645 -4.686 -60.418 1.00 93.75 405 LEU A C 1
ATOM 2919 O O . LEU A 1 405 ? 28.566 -4.904 -61.203 1.00 93.75 405 LEU A O 1
ATOM 2923 N N . ALA A 1 406 ? 26.396 -4.470 -60.843 1.00 94.50 406 ALA A N 1
ATOM 2924 C CA . ALA A 1 406 ? 26.037 -4.465 -62.262 1.00 94.50 406 ALA A CA 1
ATOM 2925 C C . ALA A 1 406 ? 26.696 -3.303 -63.036 1.00 94.50 406 ALA A C 1
ATOM 2927 O O . ALA A 1 406 ? 27.137 -3.484 -64.173 1.00 94.50 406 ALA A O 1
ATOM 2928 N N . TYR A 1 407 ? 26.796 -2.113 -62.431 1.00 95.56 407 TYR A N 1
ATOM 2929 C CA . TYR A 1 407 ? 27.521 -0.983 -63.020 1.00 95.56 407 TYR A CA 1
ATOM 2930 C C . TYR A 1 407 ? 29.024 -1.252 -63.113 1.00 95.56 407 TYR A C 1
ATOM 2932 O O . TYR A 1 407 ? 29.637 -0.874 -64.112 1.00 95.56 407 TYR A O 1
ATOM 2940 N N . GLN A 1 408 ? 29.610 -1.925 -62.120 1.00 85.69 408 GLN A N 1
ATOM 2941 C CA . GLN A 1 408 ? 31.015 -2.326 -62.144 1.00 85.69 408 GLN A CA 1
ATOM 2942 C C . GLN A 1 408 ? 31.296 -3.324 -63.275 1.00 85.69 408 GLN A C 1
ATOM 2944 O O . GLN A 1 408 ? 32.224 -3.115 -64.051 1.00 85.69 408 GLN A O 1
ATOM 2949 N N . GLU A 1 409 ? 30.459 -4.350 -63.440 1.00 93.12 409 GLU A N 1
ATOM 2950 C CA . GLU A 1 409 ? 30.587 -5.305 -64.549 1.00 93.12 409 GLU A CA 1
ATOM 2951 C C . GLU A 1 409 ? 30.485 -4.603 -65.915 1.00 93.12 409 GLU A C 1
ATOM 2953 O O . GLU A 1 409 ? 31.277 -4.858 -66.826 1.00 93.12 409 GLU A O 1
ATOM 2958 N N . LEU A 1 410 ? 29.551 -3.657 -66.056 1.00 95.19 410 LEU A N 1
ATOM 2959 C CA . LEU A 1 410 ? 29.419 -2.868 -67.279 1.00 95.19 410 LEU A CA 1
ATOM 2960 C C . LEU A 1 410 ? 30.647 -1.981 -67.535 1.00 95.19 410 LEU A C 1
ATOM 2962 O O . LEU A 1 410 ? 31.074 -1.838 -68.685 1.00 95.19 410 LEU A O 1
ATOM 2966 N N . LEU A 1 411 ? 31.218 -1.386 -66.484 1.00 91.38 411 LEU A N 1
ATOM 2967 C CA . LEU A 1 411 ? 32.446 -0.602 -66.575 1.00 91.38 411 LEU A CA 1
ATOM 2968 C C . LEU A 1 411 ? 33.620 -1.471 -67.040 1.00 91.38 411 LEU A C 1
ATOM 2970 O O . LEU A 1 411 ? 34.347 -1.058 -67.944 1.00 91.38 411 LEU A O 1
ATOM 2974 N N . ASP A 1 412 ? 33.766 -2.676 -66.492 1.00 88.94 412 ASP A N 1
ATOM 2975 C CA . ASP A 1 412 ? 34.806 -3.629 -66.890 1.00 88.94 412 ASP A CA 1
ATOM 2976 C C . ASP A 1 412 ? 34.680 -4.011 -68.374 1.00 88.94 412 ASP A C 1
ATOM 2978 O O . ASP A 1 412 ? 35.669 -3.976 -69.116 1.00 88.94 412 ASP A O 1
ATOM 2982 N N . ILE A 1 413 ? 33.459 -4.288 -68.849 1.00 94.12 413 ILE A N 1
ATOM 2983 C CA . ILE A 1 413 ? 33.186 -4.542 -70.275 1.00 94.12 413 ILE A CA 1
ATOM 2984 C C . ILE A 1 413 ? 33.546 -3.315 -71.121 1.00 94.12 413 ILE A C 1
ATOM 2986 O O . ILE A 1 413 ? 34.185 -3.448 -72.166 1.00 94.12 413 ILE A O 1
ATOM 2990 N N . LYS A 1 414 ? 33.177 -2.107 -70.681 1.00 93.50 414 LYS A N 1
ATOM 2991 C CA . LYS A 1 414 ? 33.497 -0.867 -71.400 1.00 93.50 414 LYS A CA 1
ATOM 2992 C C . LYS A 1 414 ? 35.006 -0.657 -71.508 1.00 93.50 414 LYS A C 1
ATOM 2994 O O . LYS A 1 414 ? 35.486 -0.303 -72.583 1.00 93.50 414 LYS A O 1
ATOM 2999 N N . LEU A 1 415 ? 35.757 -0.885 -70.430 1.00 88.56 415 LEU A N 1
ATOM 3000 C CA . LEU A 1 415 ? 37.218 -0.793 -70.442 1.00 88.56 415 LEU A CA 1
ATOM 3001 C C . LEU A 1 415 ? 37.839 -1.836 -71.380 1.00 88.56 415 LEU A C 1
ATOM 3003 O O . LEU A 1 415 ? 38.776 -1.512 -72.112 1.00 88.56 415 LEU A O 1
ATOM 3007 N N . ALA A 1 416 ? 37.303 -3.059 -71.420 1.00 89.50 416 ALA A N 1
ATOM 3008 C CA . ALA A 1 416 ? 37.735 -4.076 -72.377 1.00 89.50 416 ALA A CA 1
ATOM 3009 C C . ALA A 1 416 ? 37.496 -3.631 -73.833 1.00 89.50 416 ALA A C 1
ATOM 3011 O O . ALA A 1 416 ? 38.411 -3.707 -74.656 1.00 89.50 416 ALA A O 1
ATOM 3012 N N . LEU A 1 417 ? 36.311 -3.087 -74.133 1.00 91.81 417 LEU A N 1
ATOM 3013 C CA . LEU A 1 417 ? 35.976 -2.558 -75.458 1.00 91.81 417 LEU A CA 1
ATOM 3014 C C . LEU A 1 417 ? 36.844 -1.356 -75.855 1.00 91.81 417 LEU A C 1
ATOM 3016 O O . LEU A 1 417 ? 37.270 -1.266 -77.004 1.00 91.81 417 LEU A O 1
ATOM 3020 N N . ASP A 1 418 ? 37.158 -0.442 -74.934 1.00 87.06 418 ASP A N 1
ATOM 3021 C CA . ASP A 1 418 ? 38.068 0.679 -75.210 1.00 87.06 418 ASP A CA 1
ATOM 3022 C C . ASP A 1 418 ? 39.465 0.193 -75.607 1.00 87.06 418 ASP A C 1
ATOM 3024 O O . ASP A 1 418 ? 40.088 0.747 -76.521 1.00 87.06 418 ASP A O 1
ATOM 3028 N N . VAL A 1 419 ? 39.957 -0.858 -74.940 1.00 83.94 419 VAL A N 1
ATOM 3029 C CA . VAL A 1 419 ? 41.227 -1.496 -75.298 1.00 83.94 419 VAL A CA 1
ATOM 3030 C C . VAL A 1 419 ? 41.140 -2.064 -76.713 1.00 83.94 419 VAL A C 1
ATOM 3032 O O . VAL A 1 419 ? 42.028 -1.771 -77.512 1.00 83.94 419 VAL A O 1
ATOM 3035 N N . GLU A 1 420 ? 40.076 -2.789 -77.063 1.00 90.31 420 GLU A N 1
ATOM 3036 C CA . GLU A 1 420 ? 39.869 -3.314 -78.423 1.00 90.31 420 GLU A CA 1
ATOM 3037 C C . GLU A 1 420 ? 39.781 -2.203 -79.481 1.00 90.31 420 GLU A C 1
ATOM 3039 O O . GLU A 1 420 ? 40.431 -2.266 -80.521 1.00 90.31 420 GLU A O 1
ATOM 3044 N N . ILE A 1 421 ? 39.044 -1.122 -79.226 1.00 88.94 421 ILE A N 1
ATOM 3045 C CA . ILE A 1 421 ? 38.968 0.017 -80.154 1.00 88.94 421 ILE A CA 1
ATOM 3046 C C . ILE A 1 421 ? 40.348 0.659 -80.328 1.00 88.94 421 ILE A C 1
ATOM 3048 O O . ILE A 1 421 ? 40.727 1.021 -81.445 1.00 88.94 421 ILE A O 1
ATOM 3052 N N . SER A 1 422 ? 41.118 0.795 -79.246 1.00 83.50 422 SER A N 1
ATOM 3053 C CA . SER A 1 422 ? 42.472 1.348 -79.311 1.00 83.50 422 SER A CA 1
ATOM 3054 C C . SER A 1 422 ? 43.425 0.462 -80.121 1.00 83.50 422 SER A C 1
ATOM 3056 O O . SER A 1 422 ? 44.249 0.988 -80.871 1.00 83.50 422 SER A O 1
ATOM 3058 N N . THR A 1 423 ? 43.298 -0.868 -80.029 1.00 80.19 423 THR A N 1
ATOM 3059 C CA . THR A 1 423 ? 44.107 -1.795 -80.831 1.00 80.19 423 THR A CA 1
ATOM 3060 C C . THR A 1 423 ? 43.698 -1.744 -82.296 1.00 80.19 423 THR A C 1
ATOM 3062 O O . THR A 1 423 ? 44.578 -1.673 -83.153 1.00 80.19 423 THR A O 1
ATOM 3065 N N . TYR A 1 424 ? 42.395 -1.689 -82.594 1.00 90.50 424 TYR A N 1
ATOM 3066 C CA . TYR A 1 424 ? 41.910 -1.490 -83.960 1.00 90.50 424 TYR A CA 1
ATOM 3067 C C . TYR A 1 424 ? 42.415 -0.168 -84.555 1.00 90.50 424 TYR A C 1
ATOM 3069 O O . TYR A 1 424 ? 42.891 -0.164 -85.686 1.00 90.50 424 TYR A O 1
ATOM 3077 N N . ARG A 1 425 ? 42.405 0.943 -83.805 1.00 86.62 425 ARG A N 1
ATOM 3078 C CA . ARG A 1 425 ? 42.955 2.231 -84.278 1.00 86.62 425 ARG A CA 1
ATOM 3079 C C . ARG A 1 425 ? 44.447 2.149 -84.605 1.00 86.62 425 ARG A C 1
ATOM 3081 O O . ARG A 1 425 ? 44.834 2.550 -85.696 1.00 86.62 425 ARG A O 1
ATOM 3088 N N . LYS A 1 426 ? 45.258 1.550 -83.725 1.00 81.19 426 LYS A N 1
ATOM 3089 C CA . LYS A 1 426 ? 46.704 1.363 -83.958 1.00 81.19 426 LYS A CA 1
ATOM 3090 C C . LYS A 1 426 ? 47.002 0.502 -85.190 1.00 81.19 426 LYS A C 1
ATOM 3092 O O . LYS A 1 426 ? 47.900 0.830 -85.954 1.00 81.19 426 LYS A O 1
ATOM 3097 N N . LEU A 1 427 ? 46.226 -0.566 -85.409 1.00 82.12 427 LEU A N 1
ATOM 3098 C CA . LEU A 1 427 ? 46.325 -1.398 -86.619 1.00 82.12 427 LEU A CA 1
ATOM 3099 C C . LEU A 1 427 ? 46.047 -0.592 -87.896 1.00 82.12 427 LEU A C 1
ATOM 3101 O O . LEU A 1 427 ? 46.701 -0.816 -88.911 1.00 82.12 427 LEU A O 1
ATOM 3105 N N . LEU A 1 428 ? 45.077 0.327 -87.855 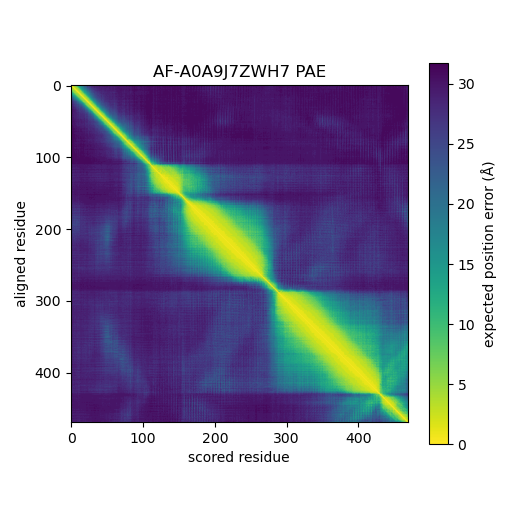1.00 80.88 428 LEU A N 1
ATOM 3106 C CA . LEU A 1 428 ? 44.724 1.179 -88.994 1.00 80.88 428 LEU A CA 1
ATOM 3107 C C . LEU A 1 428 ? 45.719 2.327 -89.237 1.00 80.88 428 LEU A C 1
ATOM 3109 O O . LEU A 1 428 ? 45.866 2.751 -90.381 1.00 80.88 428 LEU A O 1
ATOM 3113 N N . GLU A 1 429 ? 46.386 2.828 -88.197 1.00 77.56 429 GLU A N 1
ATOM 3114 C CA . GLU A 1 429 ? 47.362 3.927 -88.285 1.00 77.56 429 GLU A CA 1
ATOM 3115 C C . GLU A 1 429 ? 48.735 3.484 -88.831 1.00 77.56 429 GLU A C 1
ATOM 3117 O O . GLU A 1 429 ? 49.528 4.329 -89.240 1.00 77.56 429 GLU A O 1
ATOM 3122 N N . GLY A 1 430 ? 48.994 2.174 -88.937 1.00 61.88 430 GLY A N 1
ATOM 3123 C CA . GLY A 1 430 ? 50.210 1.629 -89.556 1.00 61.88 430 GLY A CA 1
ATOM 3124 C C . GLY A 1 430 ? 51.457 1.645 -88.663 1.00 61.88 430 GLY A C 1
ATOM 3125 O O . GLY A 1 430 ? 52.548 1.383 -89.163 1.00 61.88 430 GLY A O 1
ATOM 3126 N N . ASP A 1 431 ? 51.303 1.924 -87.365 1.00 60.50 431 ASP A N 1
ATOM 3127 C CA . ASP A 1 431 ? 52.380 1.845 -86.374 1.00 60.50 431 ASP A CA 1
ATOM 3128 C C . ASP A 1 431 ? 52.697 0.378 -86.016 1.00 60.50 431 ASP A C 1
ATOM 3130 O O . ASP A 1 431 ? 51.803 -0.420 -85.713 1.00 60.50 431 ASP A O 1
ATOM 3134 N N . ASP A 1 432 ? 53.986 0.017 -86.013 1.00 57.78 432 ASP A N 1
ATOM 3135 C CA . ASP A 1 432 ? 54.463 -1.325 -85.657 1.00 57.78 432 ASP A CA 1
ATOM 3136 C C . ASP A 1 432 ? 53.994 -1.733 -84.243 1.00 57.78 432 ASP A C 1
ATOM 3138 O O . ASP A 1 432 ? 54.274 -1.072 -83.238 1.00 57.78 432 ASP A O 1
ATOM 3142 N N . PHE A 1 433 ? 53.281 -2.860 -84.153 1.00 56.50 433 PHE A N 1
ATOM 3143 C CA . PHE A 1 433 ? 52.668 -3.382 -82.926 1.00 56.50 433 PHE A CA 1
ATOM 3144 C C . PHE A 1 433 ? 53.713 -3.737 -81.849 1.00 56.50 433 PHE A C 1
ATOM 3146 O O . PHE A 1 433 ? 54.222 -4.857 -81.785 1.00 56.50 433 PHE A O 1
ATOM 3153 N N . ASN A 1 434 ? 54.026 -2.802 -80.951 1.00 60.44 434 ASN A N 1
ATOM 3154 C CA . ASN A 1 434 ? 54.972 -3.043 -79.861 1.00 60.44 434 ASN A CA 1
ATOM 3155 C C . ASN A 1 434 ? 54.255 -3.632 -78.621 1.00 60.44 434 ASN A C 1
ATOM 3157 O O . ASN A 1 434 ? 53.686 -2.915 -77.795 1.00 60.44 434 ASN A O 1
ATOM 3161 N N . ILE A 1 435 ? 54.277 -4.966 -78.490 1.00 58.66 435 ILE A N 1
ATOM 3162 C CA . ILE A 1 435 ? 53.614 -5.775 -77.434 1.00 58.66 435 ILE A CA 1
ATOM 3163 C C . ILE A 1 435 ? 53.937 -5.327 -75.993 1.00 58.66 435 ILE A C 1
ATOM 3165 O O . ILE A 1 435 ? 53.130 -5.510 -75.073 1.00 58.66 435 ILE A O 1
ATOM 3169 N N . ILE A 1 436 ? 55.104 -4.716 -75.783 1.00 59.78 436 ILE A N 1
ATOM 3170 C CA . ILE A 1 436 ? 55.586 -4.301 -74.459 1.00 59.78 436 ILE A CA 1
ATOM 3171 C C . ILE A 1 436 ? 54.795 -3.085 -73.945 1.00 59.78 436 ILE A C 1
ATOM 3173 O O . ILE A 1 436 ? 54.315 -3.104 -72.812 1.00 59.78 436 ILE A O 1
ATOM 3177 N N . GLN A 1 437 ? 54.548 -2.080 -74.796 1.00 60.16 437 GLN A N 1
ATOM 3178 C CA . GLN A 1 437 ? 53.727 -0.910 -74.441 1.00 60.16 437 GLN A CA 1
ATOM 3179 C C . GLN A 1 437 ? 52.251 -1.266 -74.209 1.00 60.16 437 GLN A C 1
ATOM 3181 O O . GLN A 1 437 ? 51.570 -0.628 -73.400 1.00 60.16 437 GLN A O 1
ATOM 3186 N N . TRP A 1 438 ? 51.749 -2.293 -74.900 1.00 58.81 438 TRP A N 1
ATOM 3187 C CA . TRP A 1 438 ? 50.396 -2.817 -74.704 1.00 58.81 438 TRP A CA 1
ATOM 3188 C C . TRP A 1 438 ? 50.226 -3.452 -73.319 1.00 58.81 438 TRP A C 1
ATOM 3190 O O . TRP A 1 438 ? 49.255 -3.159 -72.619 1.00 58.81 438 TRP A O 1
ATOM 3200 N N . SER A 1 439 ? 51.202 -4.256 -72.887 1.00 61.44 439 SER A N 1
ATOM 3201 C CA . SER A 1 439 ? 51.171 -4.891 -71.564 1.00 61.44 439 SER A CA 1
ATOM 3202 C C . SER A 1 439 ? 51.246 -3.865 -70.431 1.00 61.44 439 SER A C 1
ATOM 3204 O O . SER A 1 439 ? 50.592 -4.050 -69.407 1.00 61.44 439 SER A O 1
ATOM 3206 N N . ASP A 1 440 ? 52.006 -2.779 -70.612 1.00 63.38 440 ASP A N 1
ATOM 3207 C CA . ASP A 1 440 ? 52.077 -1.677 -69.643 1.00 63.38 440 ASP A CA 1
ATOM 3208 C C . ASP A 1 440 ? 50.775 -0.874 -69.573 1.00 63.38 440 ASP A C 1
ATOM 3210 O O . ASP A 1 440 ? 50.287 -0.608 -68.480 1.00 63.38 440 ASP A O 1
ATOM 3214 N N . SER A 1 441 ? 50.163 -0.543 -70.715 1.00 63.31 441 SER A N 1
ATOM 3215 C CA . SER A 1 441 ? 48.887 0.192 -70.730 1.00 63.31 441 SER A CA 1
ATOM 3216 C C . SER A 1 441 ? 47.760 -0.621 -70.085 1.00 63.31 441 SER A C 1
ATOM 3218 O O . SER A 1 441 ? 46.977 -0.083 -69.305 1.00 63.31 441 SER A O 1
ATOM 3220 N N . ARG A 1 442 ? 47.716 -1.936 -70.346 1.00 61.38 442 ARG A N 1
ATOM 3221 C CA . ARG A 1 442 ? 46.751 -2.856 -69.728 1.00 61.38 442 ARG A CA 1
ATOM 3222 C C . ARG A 1 442 ? 46.965 -2.984 -68.219 1.00 61.38 442 ARG A C 1
ATOM 3224 O O . ARG A 1 442 ? 46.000 -2.897 -67.468 1.00 61.38 442 ARG A O 1
ATOM 3231 N N . ARG A 1 443 ? 48.218 -3.142 -67.772 1.00 64.50 443 ARG A N 1
ATOM 3232 C CA . ARG A 1 443 ? 48.558 -3.183 -66.340 1.00 64.50 443 ARG A CA 1
ATOM 3233 C C . ARG A 1 443 ? 48.231 -1.871 -65.633 1.00 64.50 443 ARG A C 1
ATOM 3235 O O . ARG A 1 443 ? 47.723 -1.914 -64.524 1.00 64.50 443 ARG A O 1
ATOM 3242 N N . ASN A 1 444 ? 48.465 -0.728 -66.272 1.00 63.94 444 ASN A N 1
ATOM 3243 C CA . ASN A 1 444 ? 48.198 0.576 -65.670 1.00 63.94 444 ASN A CA 1
ATOM 3244 C C . ASN A 1 444 ? 46.690 0.832 -65.487 1.00 63.94 444 ASN A C 1
ATOM 3246 O O . ASN A 1 444 ? 46.268 1.283 -64.426 1.00 63.94 444 ASN A O 1
ATOM 3250 N N . ILE A 1 445 ? 45.867 0.463 -66.477 1.00 63.81 445 ILE A N 1
ATOM 3251 C CA . ILE A 1 445 ? 44.399 0.528 -66.362 1.00 63.81 445 ILE A CA 1
ATOM 3252 C C . ILE A 1 445 ? 43.905 -0.440 -65.276 1.00 63.81 445 ILE A C 1
ATOM 3254 O O . ILE A 1 445 ? 43.081 -0.071 -64.447 1.00 63.81 445 ILE A O 1
ATOM 3258 N N . GLN A 1 446 ? 44.452 -1.657 -65.225 1.00 57.12 446 GLN A N 1
ATOM 3259 C CA . GLN A 1 446 ? 44.078 -2.654 -64.223 1.00 57.12 446 GLN A CA 1
ATOM 3260 C C . GLN A 1 446 ? 44.500 -2.254 -62.795 1.00 57.12 446 GLN A C 1
ATOM 3262 O O . GLN A 1 446 ? 43.748 -2.497 -61.857 1.00 57.12 446 GLN A O 1
ATOM 3267 N N . CYS A 1 447 ? 45.648 -1.588 -62.619 1.00 58.00 447 CYS A N 1
ATOM 3268 C CA . CYS A 1 447 ? 46.057 -1.019 -61.331 1.00 58.00 447 CYS A CA 1
ATOM 3269 C C . CYS A 1 447 ? 45.135 0.119 -60.875 1.00 58.00 447 CYS A C 1
ATOM 3271 O O . CYS A 1 447 ? 44.784 0.144 -59.702 1.00 58.00 447 CYS A O 1
ATOM 3273 N N . GLN A 1 448 ? 44.696 1.008 -61.775 1.00 57.72 448 GLN A N 1
ATOM 3274 C CA . GLN A 1 448 ? 43.775 2.100 -61.422 1.00 57.72 448 GLN A CA 1
ATOM 3275 C C . GLN A 1 448 ? 42.396 1.595 -60.969 1.00 57.72 448 GLN A C 1
ATOM 3277 O O . GLN A 1 448 ? 41.816 2.146 -60.034 1.00 57.72 448 GLN A O 1
ATOM 3282 N N . VAL A 1 449 ? 41.890 0.524 -61.591 1.00 58.31 449 VAL A N 1
ATOM 3283 C CA . VAL A 1 449 ? 40.626 -0.122 -61.195 1.00 58.31 449 VAL A CA 1
ATOM 3284 C C . VAL A 1 449 ? 40.742 -0.788 -59.821 1.00 58.31 449 VAL A C 1
ATOM 3286 O O . VAL A 1 449 ? 39.818 -0.704 -59.019 1.00 58.31 449 VAL A O 1
ATOM 3289 N N . LEU A 1 450 ? 41.883 -1.416 -59.516 1.00 55.75 450 LEU A N 1
ATOM 3290 C CA . LEU A 1 450 ? 42.113 -2.052 -58.215 1.00 55.75 450 LEU A CA 1
ATOM 3291 C C . LEU A 1 450 ? 42.264 -1.029 -57.080 1.00 55.75 450 LEU A C 1
ATOM 3293 O O . LEU A 1 450 ? 41.698 -1.246 -56.015 1.00 55.75 450 LEU A O 1
ATOM 3297 N N . THR A 1 451 ? 42.932 0.104 -57.316 1.00 55.16 451 THR A N 1
ATOM 3298 C CA . THR A 1 451 ? 43.055 1.173 -56.309 1.00 55.16 451 THR A CA 1
ATOM 3299 C C . THR A 1 451 ? 41.722 1.849 -55.983 1.00 55.16 451 THR A C 1
ATOM 3301 O O . THR A 1 451 ? 41.475 2.152 -54.824 1.00 55.16 451 THR A O 1
ATOM 3304 N N . GLY A 1 452 ? 40.820 2.023 -56.960 1.00 56.72 452 GLY A N 1
ATOM 3305 C CA . GLY A 1 452 ? 39.465 2.522 -56.675 1.00 56.72 452 GLY A CA 1
ATOM 3306 C C . GLY A 1 452 ? 38.618 1.533 -55.861 1.00 56.72 452 GLY A C 1
ATOM 3307 O O . GLY A 1 452 ? 37.775 1.936 -55.068 1.00 56.72 452 GLY A O 1
ATOM 3308 N N . ARG A 1 453 ? 38.888 0.229 -56.006 1.00 55.44 453 ARG A N 1
ATOM 3309 C CA . ARG A 1 453 ? 38.190 -0.851 -55.295 1.00 55.44 453 ARG A CA 1
ATOM 3310 C C . ARG A 1 453 ? 38.544 -0.918 -53.806 1.00 55.44 453 ARG A C 1
ATOM 3312 O O . ARG A 1 453 ? 37.696 -1.289 -53.003 1.00 55.44 453 ARG A O 1
ATOM 3319 N N . GLU A 1 454 ? 39.781 -0.580 -53.443 1.00 54.62 454 GLU A N 1
ATOM 3320 C CA . GLU A 1 454 ? 40.225 -0.532 -52.042 1.00 54.62 454 GLU A CA 1
ATOM 3321 C C . GLU A 1 454 ? 39.632 0.673 -51.290 1.00 54.62 454 GLU A C 1
ATOM 3323 O O . GLU A 1 454 ? 39.285 0.545 -50.118 1.00 54.62 454 GLU A O 1
ATOM 3328 N N . GLU A 1 455 ? 39.432 1.811 -51.964 1.00 55.28 455 GLU A N 1
ATOM 3329 C CA . GLU A 1 455 ? 38.800 2.998 -51.366 1.00 55.28 455 GLU A CA 1
ATOM 3330 C C . GLU A 1 455 ? 37.281 2.828 -51.155 1.00 55.28 455 GLU A C 1
ATOM 3332 O O . GLU A 1 455 ? 36.751 3.276 -50.137 1.00 55.28 455 GLU A O 1
ATOM 3337 N N . GLU A 1 456 ? 36.573 2.144 -52.064 1.00 54.03 456 GLU A N 1
ATOM 3338 C CA . GLU A 1 456 ? 35.129 1.878 -51.921 1.00 54.03 456 GLU A CA 1
ATOM 3339 C C . GLU A 1 456 ? 34.818 0.840 -50.829 1.00 54.03 456 GLU A C 1
ATOM 3341 O O . GLU A 1 456 ? 33.913 1.057 -50.024 1.00 54.03 456 GLU A O 1
ATOM 3346 N N . LEU A 1 457 ? 35.607 -0.239 -50.730 1.00 54.56 457 LEU A N 1
ATOM 3347 C CA . LEU A 1 457 ? 35.467 -1.235 -49.656 1.00 54.56 457 LEU A CA 1
ATOM 3348 C C . LEU A 1 457 ? 35.798 -0.652 -48.271 1.00 54.56 457 LEU A C 1
ATOM 3350 O O . LEU A 1 457 ? 35.202 -1.061 -47.277 1.00 54.56 457 LEU A O 1
ATOM 3354 N N . GLY A 1 458 ? 36.714 0.322 -48.195 1.00 54.12 458 GLY A N 1
ATOM 3355 C CA . GLY A 1 458 ? 37.002 1.052 -46.957 1.00 54.12 458 GLY A CA 1
ATOM 3356 C C . GLY A 1 458 ? 35.803 1.861 -46.447 1.00 54.12 458 GLY A C 1
ATOM 3357 O O . GLY A 1 458 ? 35.521 1.850 -45.252 1.00 54.12 458 GLY A O 1
ATOM 3358 N N . MET A 1 459 ? 35.040 2.490 -47.349 1.00 53.88 459 MET A N 1
ATOM 3359 C CA . MET A 1 459 ? 33.818 3.228 -46.990 1.00 53.88 459 MET A CA 1
ATOM 3360 C C . MET A 1 459 ? 32.649 2.314 -46.586 1.00 53.88 459 MET A C 1
ATOM 3362 O O . MET A 1 459 ? 31.797 2.718 -45.793 1.00 53.88 459 MET A O 1
ATOM 3366 N N . GLU A 1 460 ? 32.602 1.084 -47.102 1.00 52.12 460 GLU A N 1
ATOM 3367 C CA . GLU A 1 460 ? 31.581 0.084 -46.763 1.00 52.12 460 GLU A CA 1
ATOM 3368 C C . GLU A 1 460 ? 31.753 -0.440 -45.322 1.00 52.12 460 GLU A C 1
ATOM 3370 O O . GLU A 1 460 ? 30.771 -0.568 -44.590 1.00 52.12 460 GLU A O 1
ATOM 3375 N N . VAL A 1 461 ? 32.999 -0.617 -44.860 1.00 54.03 461 VAL A N 1
ATOM 3376 C CA . VAL A 1 461 ? 33.309 -0.998 -43.466 1.00 54.03 461 VAL A CA 1
ATOM 3377 C C . VAL A 1 461 ? 32.948 0.114 -42.472 1.00 54.03 461 VAL A C 1
ATOM 3379 O O . VAL A 1 461 ? 32.418 -0.174 -41.397 1.00 54.03 461 VAL A O 1
ATOM 3382 N N . ASP A 1 462 ? 33.178 1.380 -42.827 1.00 52.09 462 ASP A N 1
ATOM 3383 C CA . ASP A 1 462 ? 32.855 2.521 -41.957 1.00 52.09 462 ASP A CA 1
ATOM 3384 C C . ASP A 1 462 ? 31.336 2.746 -41.809 1.00 52.09 462 ASP A C 1
ATOM 3386 O O . ASP A 1 462 ? 30.861 3.142 -40.740 1.00 52.09 462 ASP A O 1
ATOM 3390 N N . MET A 1 463 ? 30.544 2.445 -42.845 1.00 52.47 463 MET A N 1
ATOM 3391 C CA . MET A 1 463 ? 29.075 2.522 -42.789 1.00 52.47 463 MET A CA 1
ATOM 3392 C C . MET A 1 463 ? 28.448 1.431 -41.912 1.00 52.47 463 MET A C 1
ATOM 3394 O O . MET A 1 463 ? 27.466 1.705 -41.217 1.00 52.47 463 MET A O 1
ATOM 3398 N N . ASP A 1 464 ? 29.020 0.227 -41.887 1.00 51.84 464 ASP A N 1
ATOM 3399 C CA . ASP A 1 464 ? 28.553 -0.849 -41.006 1.00 51.84 464 ASP A CA 1
ATOM 3400 C C . ASP A 1 464 ? 28.909 -0.585 -39.531 1.00 51.84 464 ASP A C 1
ATOM 3402 O O . ASP A 1 464 ? 28.117 -0.905 -38.641 1.00 51.84 464 ASP A O 1
ATOM 3406 N N . GLN A 1 465 ? 30.035 0.083 -39.243 1.00 49.00 465 GLN A N 1
ATOM 3407 C CA . GLN A 1 465 ? 30.387 0.473 -37.868 1.00 49.00 465 GLN A CA 1
ATOM 3408 C C . GLN A 1 465 ? 29.490 1.580 -37.295 1.00 49.00 465 GLN A C 1
ATOM 3410 O O . GLN A 1 465 ? 29.247 1.606 -36.088 1.00 49.00 465 GLN A O 1
ATOM 3415 N N . LEU A 1 466 ? 28.924 2.444 -38.143 1.00 48.12 466 LEU A N 1
ATOM 3416 C CA . LEU A 1 466 ? 27.946 3.461 -37.735 1.00 48.12 466 LEU A CA 1
ATOM 3417 C C . LEU A 1 466 ? 26.544 2.891 -37.452 1.00 48.12 466 LEU A C 1
ATOM 3419 O O . LEU A 1 466 ? 25.720 3.595 -36.878 1.00 48.12 466 LEU A O 1
ATOM 3423 N N . SER A 1 467 ? 26.262 1.637 -37.825 1.00 44.53 467 SER A N 1
ATOM 3424 C CA . SER A 1 467 ? 24.964 0.982 -37.588 1.00 44.53 467 SER A CA 1
ATOM 3425 C C . SER A 1 467 ? 24.884 0.205 -36.262 1.00 44.53 467 SER A C 1
ATOM 3427 O O . SER A 1 467 ? 23.808 -0.295 -35.930 1.00 44.53 467 SER A O 1
ATOM 3429 N N . VAL A 1 468 ? 25.996 0.053 -35.532 1.00 45.81 468 VAL A N 1
ATOM 3430 C CA . VAL A 1 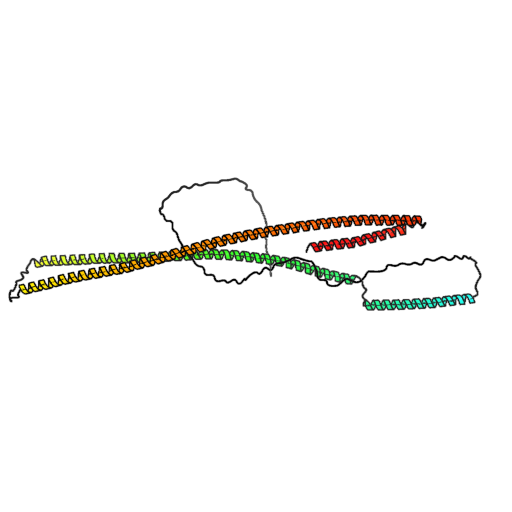468 ? 26.082 -0.734 -34.278 1.00 45.81 468 VAL A CA 1
ATOM 3431 C C . VAL A 1 468 ? 26.119 0.157 -33.019 1.00 45.81 468 VAL A C 1
ATOM 3433 O O . VAL A 1 468 ? 26.079 -0.355 -31.902 1.00 45.81 468 VAL A O 1
ATOM 3436 N N . SER A 1 469 ? 26.148 1.485 -33.176 1.00 38.78 469 SER A N 1
ATOM 3437 C CA . SER A 1 469 ? 25.943 2.471 -32.094 1.00 38.78 469 SER A CA 1
ATOM 3438 C C . SER A 1 469 ? 24.565 3.107 -32.208 1.00 38.78 469 SER A C 1
ATOM 3440 O O . SER A 1 469 ? 23.964 3.381 -31.146 1.00 38.78 469 SER A O 1
#

Radius of gyration: 68.13 Å; Cα contacts (8 Å, |Δi|>4): 11; chains: 1; bounding box: 157×78×199 Å

InterPro domains:
  IPR018039 Intermediate filament protein, conserved site [PS00226] (421-429)
  IPR039008 Intermediate filament, rod domain [PF00038] (115-433)
  IPR039008 Intermediate filament, rod domain [PS51842] (115-435)
  IPR039008 Intermediate filament, rod domain [SM01391] (114-434)
  IPR050405 Intermediate filament structural protein [PTHR45652] (110-435)

pLDDT: mean 72.24, std 25.63, range [26.53, 98.31]

Secondary structure (DSSP, 8-state):
------------------------------------------------------------------------PPP------------------------------------HHHHHHHHHHHHHHHHHHHHHHHHHHHHHHHHHHHHHHHTTT----THHHHHHHHHHHHHHHHHHHHHHHHHHHHHHHHHHHHHHHHHHHHHHHHHHHHHHHHHHHHHHHHHHHHHHHHHHHHHHHHHHHHHHHHHHHHHHHHHHHHHHHHHHHHHHHHHHHTS---------S---HHHHHHHHHHHHHHHHHHHHHHHHHHHHHHHHHHHHHHHHHHHHHHHHHHHHHHHHHHHHHHHHHHHHHHHHHHHHHHHHHHHHHHHHHHHHHHHHHHHHHHHHHHHHHHHHHHHHHHHHHHHHHHHHHHHHHHHHHHHHHT----HHHHHHHHHHHHHHHHHHHHHHHHHHHHHHHTT--

Mean predicted aligned error: 24.02 Å